Protein 1UAY (pdb70)

Sequence (479 aa):
ERSALVTGGASGLGRAAALALKARGYRVVVLDLRREGEDLIYVEGDVTREEDVRRAVARAQEEAPLFAVVSAAGVGLAEKILGKEGPHGLESFRRVLEVNLLGTFNVLRLAAWAMRENPPDAEGQRGVIVNTASVAAFEGQIGQAAYAASKGGVVALTLPAARELAGWGIRVVTVAPGLFDTPLLQGLPEKAKASLAAQVPFPPRLGRPEEYAALVLHILENPMLNGEVVRLDGALRMAPRMERSALVTGGASGLGRAAALALKARGYRVVVLDLRREGEDLIYVEGDVTREEDVRRAVARAQEEAPLFAVVSAAGVGLAEKILGKEGPHGLESFRRVLEVNLLGTFNVLRLAAWAMRENPPDAEGQRGVIVNTASVAAFEGQIGQAAYAASKGGVVALTLPAARELAGWGIRVVTVAPGLFDTPLPEKAKASLAAQVPFPPRLGRPEEYAALVLHILENPMLNGEVVRLDGALRMAPR

Radius of gyration: 22.81 Å; Cα contacts (8 Å, |Δi|>4): 1139; chains: 2; bounding box: 55×55×63 Å

CATH classification: 3.40.50.720

Organism: Thermus thermophilus (NCBI:txid274)

Structure (mmCIF, N/CA/C/O backbone):
data_1UAY
#
_entry.id   1UAY
#
_cell.length_a   78.930
_cell.length_b   94.871
_cell.length_c   113.529
_cell.angle_alpha   90.00
_cell.angle_beta   90.00
_cell.angle_gamma   90.00
#
_symmetry.space_group_name_H-M   'C 2 2 21'
#
loop_
_entity.id
_entity.type
_entity.pdbx_description
1 polymer 'Type II 3-hydroxyacyl-CoA dehydrogenase'
2 non-polymer ADENOSINE
3 water water
#
loop_
_atom_site.group_PDB
_atom_site.id
_atom_site.type_symbol
_atom_site.label_atom_id
_atom_site.label_alt_id
_atom_site.label_comp_id
_atom_site.label_asym_id
_atom_site.label_entity_id
_atom_site.label_seq_id
_atom_site.pdbx_PDB_ins_code
_atom_site.Cartn_x
_atom_site.Cartn_y
_atom_site.Cartn_z
_atom_site.occupancy
_atom_site.B_iso_or_equiv
_atom_site.auth_seq_id
_atom_site.auth_comp_id
_atom_site.auth_asym_id
_atom_site.auth_atom_id
_atom_site.pdbx_PDB_model_num
ATOM 1 N N . GLU A 1 2 ? 10.157 22.293 5.252 1.00 23.32 2 GLU A N 1
ATOM 2 C CA . GLU A 1 2 ? 10.612 23.618 5.644 1.00 19.71 2 GLU A CA 1
ATOM 3 C C . GLU A 1 2 ? 12.129 23.743 5.531 1.00 16.22 2 GLU A C 1
ATOM 4 O O . GLU A 1 2 ? 12.667 24.782 5.173 1.00 16.13 2 GLU A O 1
ATOM 10 N N . ARG A 1 3 ? 12.828 22.664 5.868 1.00 12.55 3 ARG A N 1
ATOM 11 C CA . ARG A 1 3 ? 14.286 22.650 5.837 1.00 11.15 3 ARG A CA 1
ATOM 12 C C . ARG A 1 3 ? 14.797 21.409 5.128 1.00 10.07 3 ARG A C 1
ATOM 13 O O . ARG A 1 3 ? 14.109 20.393 5.068 1.00 9.60 3 ARG A O 1
ATOM 27 N N . SER A 1 4 ? 16.013 21.498 4.602 1.00 8.76 4 SER A N 1
ATOM 28 C CA . SER A 1 4 ? 16.630 20.362 3.947 1.00 8.40 4 SER A CA 1
ATOM 29 C C . SER A 1 4 ? 17.737 19.825 4.850 1.00 7.47 4 SER A C 1
ATOM 30 O O . SER A 1 4 ? 18.169 20.487 5.798 1.00 8.33 4 SER A O 1
ATOM 33 N N . ALA A 1 5 ? 18.170 18.605 4.566 1.00 8.04 5 ALA A N 1
ATOM 34 C CA . ALA A 1 5 ? 19.234 17.975 5.326 1.00 7.36 5 ALA A CA 1
ATOM 35 C C . ALA A 1 5 ? 20.129 17.237 4.349 1.00 7.84 5 ALA A C 1
ATOM 36 O O . ALA A 1 5 ? 19.670 16.776 3.302 1.00 9.41 5 ALA A O 1
ATOM 38 N N . LEU A 1 6 ? 21.409 17.152 4.688 1.00 6.54 6 LEU A N 1
ATOM 39 C CA . LEU A 1 6 ? 22.384 16.444 3.871 1.00 7.31 6 LEU A CA 1
ATOM 40 C C . LEU A 1 6 ? 23.006 15.369 4.750 1.00 7.09 6 LEU A C 1
ATOM 41 O O . LEU A 1 6 ? 23.544 15.668 5.816 1.00 7.17 6 LEU A O 1
ATOM 46 N N . VAL A 1 7 ? 22.913 14.119 4.316 1.00 5.97 7 VAL A N 1
ATOM 47 C CA . VAL A 1 7 ? 23.484 13.014 5.074 1.00 6.50 7 VAL A CA 1
ATOM 48 C C . VAL A 1 7 ? 24.479 12.270 4.198 1.00 6.72 7 VAL A C 1
ATOM 49 O O . VAL A 1 7 ? 24.100 11.694 3.176 1.00 7.38 7 VAL A O 1
ATOM 53 N N . THR A 1 8 ? 25.752 12.292 4.580 1.00 6.15 8 THR A N 1
ATOM 54 C CA . THR A 1 8 ? 26.752 11.571 3.808 1.00 6.65 8 THR A CA 1
ATOM 55 C C . THR A 1 8 ? 26.779 10.151 4.364 1.00 7.60 8 THR A C 1
ATOM 56 O O . THR A 1 8 ? 26.575 9.942 5.561 1.00 7.52 8 THR A O 1
ATOM 60 N N . GLY A 1 9 ? 27.006 9.179 3.487 1.00 7.42 9 GLY A N 1
ATOM 61 C CA . GLY A 1 9 ? 27.020 7.785 3.901 1.00 7.18 9 GLY A CA 1
ATOM 62 C C . GLY A 1 9 ? 25.606 7.260 4.093 1.00 7.27 9 GLY A C 1
ATOM 63 O O . GLY A 1 9 ? 25.395 6.219 4.721 1.00 8.20 9 GLY A O 1
ATOM 64 N N . GLY A 1 10 ? 24.637 7.975 3.528 1.00 6.98 10 GLY A N 1
ATOM 65 C CA . GLY A 1 10 ? 23.239 7.603 3.672 1.00 7.53 10 GLY A CA 1
ATOM 66 C C . GLY A 1 10 ? 22.730 6.378 2.939 1.00 8.65 10 GLY A C 1
ATOM 67 O O . GLY A 1 10 ? 21.550 6.052 3.053 1.00 9.61 10 GLY A O 1
ATOM 68 N N . ALA A 1 11 ? 23.595 5.696 2.196 1.00 8.76 11 ALA A N 1
ATOM 69 C CA . ALA A 1 11 ? 23.174 4.503 1.471 1.00 9.61 11 ALA A CA 1
ATOM 70 C C . ALA A 1 11 ? 23.009 3.309 2.401 1.00 10.15 11 ALA A C 1
ATOM 71 O O . ALA A 1 11 ? 22.289 2.367 2.080 1.00 11.42 11 ALA A O 1
ATOM 73 N N . SER A 1 12 ? 23.663 3.341 3.557 1.00 10.27 12 SER A N 1
ATOM 74 C CA . SER A 1 12 ? 23.550 2.215 4.475 1.00 11.61 12 SER A CA 1
ATOM 75 C C . SER A 1 12 ? 23.900 2.551 5.915 1.00 10.89 12 SER A C 1
ATOM 76 O O . SER A 1 12 ? 24.309 3.668 6.231 1.00 10.43 12 SER A O 1
ATOM 79 N N . GLY A 1 13 ? 23.717 1.558 6.780 1.00 9.82 13 GLY A N 1
ATOM 80 C CA . GLY A 1 13 ? 24.039 1.693 8.189 1.00 8.50 13 GLY A CA 1
ATOM 81 C C . GLY A 1 13 ? 23.546 2.920 8.931 1.00 7.69 13 GLY A C 1
ATOM 82 O O . GLY A 1 13 ? 22.369 3.271 8.879 1.00 9.11 13 GLY A O 1
ATOM 83 N N . LEU A 1 14 ? 24.468 3.569 9.636 1.00 8.87 14 LEU A N 1
ATOM 84 C CA . LEU A 1 14 ? 24.144 4.748 10.435 1.00 8.55 14 LEU A CA 1
ATOM 85 C C . LEU A 1 14 ? 23.597 5.912 9.619 1.00 7.10 14 LEU A C 1
ATOM 86 O O . LEU A 1 14 ? 22.594 6.519 9.993 1.00 8.58 14 LEU A O 1
ATOM 91 N N . GLY A 1 15 ? 24.258 6.221 8.507 1.00 7.52 15 GLY A N 1
ATOM 92 C CA . GLY A 1 15 ? 23.809 7.314 7.662 1.00 7.40 15 GLY A CA 1
ATOM 93 C C . GLY A 1 15 ? 22.404 7.071 7.145 1.00 7.57 15 GLY A C 1
ATOM 94 O O . GLY A 1 15 ? 21.568 7.977 7.119 1.00 7.80 15 GLY A O 1
ATOM 95 N N . ARG A 1 16 ? 22.142 5.837 6.724 1.00 7.39 16 ARG A N 1
ATOM 96 C CA . ARG A 1 16 ? 20.826 5.478 6.213 1.00 7.13 16 ARG A CA 1
ATOM 97 C C . ARG A 1 16 ? 19.760 5.715 7.279 1.00 7.05 16 ARG A C 1
ATOM 98 O O . ARG A 1 16 ? 18.721 6.311 7.005 1.00 7.12 16 ARG A O 1
ATOM 106 N N . ALA A 1 17 ? 20.020 5.251 8.498 1.00 7.30 17 ALA A N 1
ATOM 107 C CA . ALA A 1 17 ? 19.057 5.423 9.578 1.00 7.20 17 ALA A CA 1
ATOM 108 C C . ALA A 1 17 ? 18.804 6.904 9.856 1.00 6.90 17 ALA A C 1
ATOM 109 O O . ALA A 1 17 ? 17.662 7.324 10.041 1.00 8.41 17 ALA A O 1
ATOM 111 N N . ALA A 1 18 ? 19.868 7.699 9.883 1.00 7.38 18 ALA A N 1
ATOM 112 C CA . ALA A 1 18 ? 19.717 9.127 10.130 1.00 7.80 18 ALA A CA 1
ATOM 113 C C . ALA A 1 18 ? 18.892 9.776 9.020 1.00 7.80 18 ALA A C 1
ATOM 114 O O . ALA A 1 18 ? 18.007 10.588 9.288 1.00 7.89 18 ALA A O 1
ATOM 116 N N . ALA A 1 19 ? 19.182 9.413 7.773 1.00 7.62 19 ALA A N 1
ATOM 117 C CA . ALA A 1 19 ? 18.455 9.970 6.638 1.00 8.23 19 ALA A CA 1
ATOM 118 C C . ALA A 1 19 ? 16.962 9.653 6.714 1.00 8.54 19 ALA A C 1
ATOM 119 O O . ALA A 1 19 ? 16.128 10.530 6.510 1.00 7.88 19 ALA A O 1
ATOM 121 N N . LEU A 1 20 ? 16.631 8.400 7.013 1.00 8.35 20 LEU A N 1
ATOM 122 C CA . LEU A 1 20 ? 15.233 7.992 7.115 1.00 9.02 20 LEU A CA 1
ATOM 123 C C . LEU A 1 20 ? 14.531 8.687 8.281 1.00 8.46 20 LEU A C 1
ATOM 124 O O . LEU A 1 20 ? 13.376 9.089 8.162 1.00 9.87 20 LEU A O 1
ATOM 129 N N . ALA A 1 21 ? 15.227 8.837 9.403 1.00 8.05 21 ALA A N 1
ATOM 130 C CA . ALA A 1 21 ? 14.642 9.500 10.565 1.00 8.35 21 ALA A CA 1
ATOM 131 C C . ALA A 1 21 ? 14.387 10.975 10.268 1.00 8.17 21 ALA A C 1
ATOM 132 O O . ALA A 1 21 ? 13.363 11.530 10.665 1.00 10.40 21 ALA A O 1
ATOM 134 N N . LEU A 1 22 ? 15.321 11.611 9.570 1.00 8.15 22 LEU A N 1
ATOM 135 C CA . LEU A 1 22 ? 15.163 13.018 9.225 1.00 7.69 22 LEU A CA 1
ATOM 136 C C . LEU A 1 22 ? 14.006 13.197 8.249 1.00 8.91 22 LEU A C 1
ATOM 137 O O . LEU A 1 22 ? 13.246 14.162 8.342 1.00 9.17 22 LEU A O 1
ATOM 142 N N . LYS A 1 23 ? 13.864 12.259 7.318 1.00 9.23 23 LYS A N 1
ATOM 143 C CA . LYS A 1 23 ? 12.776 12.330 6.348 1.00 9.95 23 LYS A CA 1
ATOM 144 C C . LYS A 1 23 ? 11.440 12.226 7.082 1.00 10.98 23 LYS A C 1
ATOM 145 O O . LYS A 1 23 ? 10.512 12.985 6.809 1.00 12.67 23 LYS A O 1
ATOM 151 N N . ALA A 1 24 ? 11.349 11.286 8.020 1.00 11.56 24 ALA A N 1
ATOM 152 C CA . ALA A 1 24 ? 10.124 11.091 8.791 1.00 11.84 24 ALA A CA 1
ATOM 153 C C . ALA A 1 24 ? 9.809 12.321 9.639 1.00 13.10 24 ALA A C 1
ATOM 154 O O . ALA A 1 24 ? 8.644 12.600 9.934 1.00 13.92 24 ALA A O 1
ATOM 156 N N . ARG A 1 25 ? 10.852 13.051 10.025 1.00 13.04 25 ARG A N 1
ATOM 157 C CA . ARG A 1 25 ? 10.709 14.253 10.841 1.00 14.26 25 ARG A CA 1
ATOM 158 C C . ARG A 1 25 ? 10.226 15.442 10.016 1.00 14.11 25 ARG A C 1
ATOM 159 O O . ARG A 1 25 ? 9.808 16.457 10.572 1.00 15.84 25 ARG A O 1
ATOM 167 N N . GLY A 1 26 ? 10.294 15.322 8.693 1.00 12.87 26 GLY A N 1
ATOM 168 C CA . GLY A 1 26 ? 9.838 16.401 7.835 1.00 13.06 26 GLY A CA 1
ATOM 169 C C . GLY A 1 26 ? 10.904 17.098 7.008 1.00 11.39 26 GLY A C 1
ATOM 170 O O . GLY A 1 26 ? 10.597 18.016 6.249 1.00 13.13 26 GLY A O 1
ATOM 171 N N . TYR A 1 27 ? 12.157 16.681 7.147 1.00 10.25 27 TYR A N 1
ATOM 172 C CA . TYR A 1 27 ? 13.232 17.295 6.376 1.00 10.28 27 TYR A CA 1
ATOM 173 C C . TYR A 1 27 ? 13.229 16.808 4.934 1.00 10.53 27 TYR A C 1
ATOM 174 O O . TYR A 1 27 ? 12.813 15.684 4.651 1.00 10.68 27 TYR A O 1
ATOM 183 N N . ARG A 1 28 ? 13.682 17.672 4.030 1.00 10.36 28 ARG A N 1
ATOM 184 C CA . ARG A 1 28 ? 13.826 17.329 2.616 1.00 10.13 28 ARG A CA 1
ATOM 185 C C . ARG A 1 28 ? 15.259 16.799 2.620 1.00 9.12 28 ARG A C 1
ATOM 186 O O . ARG A 1 28 ? 16.217 17.571 2.639 1.00 9.44 28 ARG A O 1
ATOM 194 N N . VAL A 1 29 ? 15.397 15.479 2.603 1.00 8.85 29 VAL A N 1
ATOM 195 C CA . VAL A 1 29 ? 16.703 14.838 2.704 1.00 8.80 29 VAL A CA 1
ATOM 196 C C . VAL A 1 29 ? 17.451 14.466 1.434 1.00 8.47 29 VAL A C 1
ATOM 197 O O . VAL A 1 29 ? 16.908 13.821 0.534 1.00 9.17 29 VAL A O 1
ATOM 201 N N . VAL A 1 30 ? 18.715 14.877 1.389 1.00 7.37 30 VAL A N 1
ATOM 202 C CA . VAL A 1 30 ? 19.604 14.563 0.285 1.00 7.78 30 VAL A CA 1
ATOM 203 C C . VAL A 1 30 ? 20.713 13.688 0.850 1.00 6.89 30 VAL A C 1
ATOM 204 O O . VAL A 1 30 ? 21.308 14.010 1.882 1.00 8.11 30 VAL A O 1
ATOM 208 N N . VAL A 1 31 ? 20.970 12.572 0.182 1.00 7.54 31 VAL A N 1
ATOM 209 C CA . VAL A 1 31 ? 22.019 11.652 0.587 1.00 7.64 31 VAL A CA 1
ATOM 210 C C . VAL A 1 31 ? 23.205 11.775 -0.360 1.00 8.10 31 VAL A C 1
ATOM 211 O O . VAL A 1 31 ? 23.025 11.843 -1.575 1.00 8.59 31 VAL A O 1
ATOM 215 N N . LEU A 1 32 ? 24.411 11.844 0.198 1.00 7.31 32 LEU A N 1
ATOM 216 C CA . LEU A 1 32 ? 25.629 11.867 -0.606 1.00 7.22 32 LEU A CA 1
ATOM 217 C C . LEU A 1 32 ? 26.324 10.566 -0.233 1.00 7.51 32 LEU A C 1
ATOM 218 O O . LEU A 1 32 ? 26.659 10.339 0.931 1.00 7.81 32 LEU A O 1
ATOM 223 N N . ASP A 1 33 ? 26.526 9.704 -1.219 1.00 7.60 33 ASP A N 1
ATOM 224 C CA . ASP A 1 33 ? 27.151 8.410 -0.979 1.00 8.53 33 ASP A CA 1
ATOM 225 C C . ASP A 1 33 ? 27.674 7.899 -2.315 1.00 8.96 33 ASP A C 1
ATOM 226 O O . ASP A 1 33 ? 27.223 8.342 -3.374 1.00 8.40 33 ASP A O 1
ATOM 231 N N . LEU A 1 34 ? 28.634 6.982 -2.267 1.00 8.77 34 LEU A N 1
ATOM 232 C CA . LEU A 1 34 ? 29.191 6.415 -3.489 1.00 9.94 34 LEU A CA 1
ATOM 233 C C . LEU A 1 34 ? 28.133 5.578 -4.195 1.00 10.67 34 LEU A C 1
ATOM 234 O O . LEU A 1 34 ? 28.209 5.356 -5.402 1.00 11.39 34 LEU A O 1
ATOM 239 N N . ARG A 1 35 ? 27.147 5.120 -3.431 1.00 11.02 35 ARG A N 1
ATOM 240 C CA . ARG A 1 35 ? 26.078 4.285 -3.965 1.00 13.38 35 ARG A CA 1
ATOM 241 C C . ARG A 1 35 ? 24.711 4.915 -3.754 1.00 13.09 35 ARG A C 1
ATOM 242 O O . ARG A 1 35 ? 24.532 5.757 -2.878 1.00 13.02 35 ARG A O 1
ATOM 250 N N . ARG A 1 36 ? 23.746 4.503 -4.567 1.00 12.57 36 ARG A N 1
ATOM 251 C CA . ARG A 1 36 ? 22.405 4.952 -4.387 1.00 12.46 36 ARG A CA 1
ATOM 252 C C . ARG A 1 36 ? 21.565 3.766 -4.015 1.00 11.46 36 ARG A C 1
ATOM 253 O O . ARG A 1 36 ? 21.936 2.619 -4.223 1.00 13.38 36 ARG A O 1
ATOM 261 N N . GLU A 1 37 ? 20.420 3.994 -3.385 1.00 10.47 37 GLU A N 1
ATOM 262 C CA . GLU A 1 37 ? 19.577 2.889 -2.954 1.00 11.75 37 GLU A CA 1
ATOM 263 C C . GLU A 1 37 ? 18.127 3.132 -3.353 1.00 13.21 37 GLU A C 1
ATOM 264 O O . GLU A 1 37 ? 17.859 3.957 -4.223 1.00 15.25 37 GLU A O 1
ATOM 270 N N . GLY A 1 38 ? 17.193 2.436 -2.711 1.00 12.96 38 GLY A N 1
ATOM 271 C CA . GLY A 1 38 ? 15.799 2.585 -3.090 1.00 13.52 38 GLY A CA 1
ATOM 272 C C . GLY A 1 38 ? 14.820 3.211 -2.119 1.00 13.87 38 GLY A C 1
ATOM 273 O O . GLY A 1 38 ? 13.614 3.024 -2.266 1.00 16.17 38 GLY A O 1
ATOM 274 N N . GLU A 1 39 ? 15.314 3.949 -1.131 1.00 13.02 39 GLU A N 1
ATOM 275 C CA . GLU A 1 39 ? 14.422 4.594 -0.173 1.00 12.02 39 GLU A CA 1
ATOM 276 C C . GLU A 1 39 ? 13.849 5.867 -0.792 1.00 11.89 39 GLU A C 1
ATOM 277 O O . GLU A 1 39 ? 14.279 6.294 -1.865 1.00 12.79 39 GLU A O 1
ATOM 283 N N . ASP A 1 40 ? 12.874 6.465 -0.118 1.00 13.27 40 ASP A N 1
ATOM 284 C CA . ASP A 1 40 ? 12.264 7.698 -0.599 1.00 14.48 40 ASP A CA 1
ATOM 285 C C . ASP A 1 40 ? 13.142 8.862 -0.152 1.00 14.27 40 ASP A C 1
ATOM 286 O O . ASP A 1 40 ? 12.769 9.654 0.713 1.00 15.68 40 ASP A O 1
ATOM 291 N N . LEU A 1 41 ? 14.324 8.937 -0.754 1.00 12.60 41 LEU A N 1
ATOM 292 C CA . LEU A 1 41 ? 15.306 9.971 -0.459 1.00 12.15 41 LEU A CA 1
ATOM 293 C C . LEU A 1 41 ? 15.909 10.437 -1.775 1.00 12.02 41 LEU A C 1
ATOM 294 O O . LEU A 1 41 ? 15.796 9.756 -2.796 1.00 12.82 41 LEU A O 1
ATOM 299 N N . ILE A 1 42 ? 16.546 11.601 -1.750 1.00 10.54 42 ILE A N 1
ATOM 300 C CA . ILE A 1 42 ? 17.196 12.136 -2.935 1.00 11.04 42 ILE A CA 1
ATOM 301 C C . ILE A 1 42 ? 18.641 11.663 -2.867 1.00 11.73 42 ILE A C 1
ATOM 302 O O . ILE A 1 42 ? 19.363 11.988 -1.926 1.00 11.95 42 ILE A O 1
ATOM 307 N N . TYR A 1 43 ? 19.058 10.884 -3.858 1.00 10.92 43 TYR A N 1
ATOM 308 C CA . TYR A 1 43 ? 20.411 10.349 -3.882 1.00 10.15 43 TYR A CA 1
ATOM 309 C C . TYR A 1 43 ? 21.348 11.066 -4.833 1.00 10.70 43 TYR A C 1
ATOM 310 O O . TYR A 1 43 ? 21.082 11.166 -6.032 1.00 11.84 43 TYR A O 1
ATOM 319 N N . VAL A 1 44 ? 22.444 11.574 -4.282 1.00 9.36 44 VAL A N 1
ATOM 320 C CA . VAL A 1 44 ? 23.470 12.224 -5.071 1.00 9.62 44 VAL A CA 1
ATOM 321 C C . VAL A 1 44 ? 24.661 11.287 -4.931 1.00 10.15 44 VAL A C 1
ATOM 322 O O . VAL A 1 44 ? 25.167 11.064 -3.827 1.00 9.38 44 VAL A O 1
ATOM 326 N N . GLU A 1 45 ? 25.085 10.706 -6.044 1.00 10.52 45 GLU A N 1
ATOM 327 C CA . GLU A 1 45 ? 26.209 9.788 -6.020 1.00 10.97 45 GLU A CA 1
ATOM 328 C C . GLU A 1 45 ? 27.508 10.558 -6.144 1.00 11.42 45 GLU A C 1
ATOM 329 O O . GLU A 1 45 ? 27.726 11.288 -7.109 1.00 14.24 45 GLU A O 1
ATOM 335 N N . GLY A 1 46 ? 28.369 10.396 -5.147 1.00 10.21 46 GLY A N 1
ATOM 336 C CA . GLY A 1 46 ? 29.631 11.103 -5.146 1.00 9.78 46 GLY A CA 1
ATOM 337 C C . GLY A 1 46 ? 30.524 10.699 -3.992 1.00 9.32 46 GLY A C 1
ATOM 338 O O . GLY A 1 46 ? 30.138 9.899 -3.138 1.00 9.68 46 GLY A O 1
ATOM 339 N N . ASP A 1 47 ? 31.709 11.297 -3.964 1.00 9.52 47 ASP A N 1
ATOM 340 C CA . ASP A 1 47 ? 32.740 11.013 -2.972 1.00 9.70 47 ASP A CA 1
ATOM 341 C C . ASP A 1 47 ? 32.962 12.220 -2.051 1.00 9.28 47 ASP A C 1
ATOM 342 O O . ASP A 1 47 ? 33.228 13.321 -2.530 1.00 9.94 47 ASP A O 1
ATOM 347 N N . VAL A 1 48 ? 32.858 12.012 -0.736 1.00 8.22 48 VAL A N 1
ATOM 348 C CA . VAL A 1 48 ? 33.049 13.102 0.222 1.00 8.61 48 VAL A CA 1
ATOM 349 C C . VAL A 1 48 ? 34.439 13.729 0.176 1.00 9.24 48 VAL A C 1
ATOM 350 O O . VAL A 1 48 ? 34.630 14.840 0.669 1.00 8.87 48 VAL A O 1
ATOM 354 N N . THR A 1 49 ? 35.404 13.029 -0.413 1.00 9.09 49 THR A N 1
ATOM 355 C CA . THR A 1 49 ? 36.760 13.565 -0.513 1.00 10.15 49 THR A CA 1
ATOM 356 C C . THR A 1 49 ? 36.906 14.505 -1.711 1.00 10.90 49 THR A C 1
ATOM 357 O O . THR A 1 49 ? 37.927 15.174 -1.859 1.00 12.50 49 THR A O 1
ATOM 361 N N . ARG A 1 50 ? 35.887 14.555 -2.563 1.00 10.05 50 ARG A N 1
ATOM 362 C CA . ARG A 1 50 ? 35.917 15.421 -3.741 1.00 9.97 50 ARG A CA 1
ATOM 363 C C . ARG A 1 50 ? 35.036 16.644 -3.507 1.00 10.02 50 ARG A C 1
ATOM 364 O O . ARG A 1 50 ? 33.821 16.516 -3.344 1.00 10.63 50 ARG A O 1
ATOM 372 N N . GLU A 1 51 ? 35.639 17.829 -3.494 1.00 10.37 51 GLU A N 1
ATOM 373 C CA . GLU A 1 51 ? 34.866 19.044 -3.264 1.00 10.45 51 GLU A CA 1
ATOM 374 C C . GLU A 1 51 ? 33.751 19.254 -4.286 1.00 10.04 51 GLU A C 1
ATOM 375 O O . GLU A 1 51 ? 32.689 19.768 -3.946 1.00 9.87 51 GLU A O 1
ATOM 381 N N . GLU A 1 52 ? 33.974 18.853 -5.532 1.00 10.17 52 GLU A N 1
ATOM 382 C CA . GLU A 1 52 ? 32.936 19.023 -6.541 1.00 10.95 52 GLU A CA 1
ATOM 383 C C . GLU A 1 52 ? 31.693 18.207 -6.194 1.00 9.99 52 GLU A C 1
ATOM 384 O O . GLU A 1 52 ? 30.569 18.673 -6.385 1.00 10.23 52 GLU A O 1
ATOM 390 N N . ASP A 1 53 ? 31.895 16.997 -5.678 1.00 9.58 53 ASP A N 1
ATOM 391 C CA . ASP A 1 53 ? 30.780 16.123 -5.318 1.00 9.61 53 ASP A CA 1
ATOM 392 C C . ASP A 1 53 ? 30.018 16.645 -4.103 1.00 8.90 53 ASP A C 1
ATOM 393 O O . ASP A 1 53 ? 28.787 16.605 -4.067 1.00 9.16 53 ASP A O 1
ATOM 398 N N . VAL A 1 54 ? 30.747 17.127 -3.102 1.00 9.01 54 VAL A N 1
ATOM 399 C CA . VAL A 1 54 ? 30.101 17.657 -1.912 1.00 8.32 54 VAL A CA 1
ATOM 400 C C . VAL A 1 54 ? 29.336 18.927 -2.282 1.00 7.54 54 VAL A C 1
ATOM 401 O O . VAL A 1 54 ? 28.203 19.130 -1.840 1.00 7.86 54 VAL A O 1
ATOM 405 N N . ARG A 1 55 ? 29.948 19.774 -3.106 1.00 8.28 55 ARG A N 1
ATOM 406 C CA . ARG A 1 55 ? 29.289 21.007 -3.527 1.00 7.99 55 ARG A CA 1
ATOM 407 C C . ARG A 1 55 ? 27.996 20.707 -4.285 1.00 8.74 55 ARG A C 1
ATOM 408 O O . ARG A 1 55 ? 27.001 21.414 -4.126 1.00 9.22 55 ARG A O 1
ATOM 416 N N . ARG A 1 56 ? 28.002 19.650 -5.095 1.00 8.37 56 ARG A N 1
ATOM 417 C CA . ARG A 1 56 ? 26.809 19.287 -5.849 1.00 9.48 56 ARG A CA 1
ATOM 418 C C . ARG A 1 56 ? 25.693 18.844 -4.907 1.00 8.28 56 ARG A C 1
ATOM 419 O O . ARG A 1 56 ? 24.529 19.197 -5.101 1.00 9.28 56 ARG A O 1
ATOM 427 N N . ALA A 1 57 ? 26.052 18.072 -3.884 1.00 7.13 57 ALA A N 1
ATOM 428 C CA . ALA A 1 57 ? 25.081 17.582 -2.911 1.00 7.41 57 ALA A CA 1
ATOM 429 C C . ALA A 1 57 ? 24.511 18.715 -2.056 1.00 6.96 57 ALA A C 1
ATOM 430 O O . ALA A 1 57 ? 23.311 18.747 -1.778 1.00 8.01 57 ALA A O 1
ATOM 432 N N . VAL A 1 58 ? 25.375 19.635 -1.636 1.00 7.50 58 VAL A N 1
ATOM 433 C CA . VAL A 1 58 ? 24.947 20.770 -0.828 1.00 7.27 58 VAL A CA 1
ATOM 434 C C . VAL A 1 58 ? 23.960 21.626 -1.627 1.00 7.75 58 VAL A C 1
ATOM 435 O O . VAL A 1 58 ? 22.907 22.008 -1.121 1.00 7.72 58 VAL A O 1
ATOM 439 N N . ALA A 1 59 ? 24.293 21.907 -2.884 1.00 7.67 59 ALA A N 1
ATOM 440 C CA . ALA A 1 59 ? 23.418 22.705 -3.737 1.00 8.14 59 ALA A CA 1
ATOM 441 C C . ALA A 1 59 ? 22.086 21.989 -3.970 1.00 8.16 59 ALA A C 1
ATOM 442 O O . ALA A 1 59 ? 21.030 22.619 -3.987 1.00 8.60 59 ALA A O 1
ATOM 444 N N . ARG A 1 60 ? 22.135 20.671 -4.152 1.00 8.04 60 ARG A N 1
ATOM 445 C CA . ARG A 1 60 ? 20.916 19.900 -4.372 1.00 8.22 60 ARG A CA 1
ATOM 446 C C . ARG A 1 60 ? 19.985 20.047 -3.168 1.00 8.00 60 ARG A C 1
ATOM 447 O O . ARG A 1 60 ? 18.775 20.197 -3.322 1.00 9.83 60 ARG A O 1
ATOM 455 N N . ALA A 1 61 ? 20.556 20.005 -1.967 1.00 8.33 61 ALA A N 1
ATOM 456 C CA . ALA A 1 61 ? 19.764 20.155 -0.754 1.00 8.61 61 ALA A CA 1
ATOM 457 C C . ALA A 1 61 ? 19.162 21.556 -0.702 1.00 8.49 61 ALA A C 1
ATOM 458 O O . ALA A 1 61 ? 17.976 21.721 -0.415 1.00 9.16 61 ALA A O 1
ATOM 460 N N . GLN A 1 62 ? 19.977 22.566 -0.993 1.00 8.84 62 GLN A N 1
ATOM 461 C CA . GLN A 1 62 ? 19.495 23.943 -0.965 1.00 8.57 62 GLN A CA 1
ATOM 462 C C . GLN A 1 62 ? 18.390 24.204 -1.985 1.00 9.45 62 GLN A C 1
ATOM 463 O O . GLN A 1 62 ? 17.575 25.108 -1.805 1.00 10.81 62 GLN A O 1
ATOM 469 N N . GLU A 1 63 ? 18.349 23.417 -3.053 1.00 9.78 63 GLU A N 1
ATOM 470 C CA . GLU A 1 63 ? 17.296 23.601 -4.043 1.00 11.06 63 GLU A CA 1
ATOM 471 C C . GLU A 1 63 ? 15.965 23.128 -3.468 1.00 11.13 63 GLU A C 1
ATOM 472 O O . GLU A 1 63 ? 14.904 23.602 -3.873 1.00 13.56 63 GLU A O 1
ATOM 478 N N . GLU A 1 64 ? 16.024 22.197 -2.521 1.00 11.64 64 GLU A N 1
ATOM 479 C CA . GLU A 1 64 ? 14.813 21.666 -1.896 1.00 12.60 64 GLU A CA 1
ATOM 480 C C . GLU A 1 64 ? 14.251 22.594 -0.821 1.00 12.82 64 GLU A C 1
ATOM 481 O O . GLU A 1 64 ? 13.035 22.784 -0.725 1.00 14.21 64 GLU A O 1
ATOM 487 N N . ALA A 1 65 ? 15.143 23.163 -0.015 1.00 11.67 65 ALA A N 1
ATOM 488 C CA . ALA A 1 65 ? 14.777 24.064 1.076 1.00 11.07 65 ALA A CA 1
ATOM 489 C C . ALA A 1 65 ? 16.067 24.492 1.777 1.00 10.19 65 ALA A C 1
ATOM 490 O O . ALA A 1 65 ? 17.127 23.912 1.543 1.00 9.97 65 ALA A O 1
ATOM 492 N N . PRO A 1 66 ? 16.000 25.517 2.641 1.00 9.02 66 PRO A N 1
ATOM 493 C CA . PRO A 1 66 ? 17.217 25.956 3.333 1.00 8.80 66 PRO A CA 1
ATOM 494 C C . PRO A 1 66 ? 17.871 24.802 4.095 1.00 8.92 66 PRO A C 1
ATOM 495 O O . PRO A 1 66 ? 17.210 24.090 4.854 1.00 9.06 66 PRO A O 1
ATOM 499 N N . LEU A 1 67 ? 19.169 24.622 3.874 1.00 8.60 67 LEU A N 1
ATOM 500 C CA . LEU A 1 67 ? 19.925 23.545 4.512 1.00 7.45 67 LEU A CA 1
ATOM 501 C C . LEU A 1 67 ? 20.160 23.812 5.993 1.00 9.30 67 LEU A C 1
ATOM 502 O O . LEU A 1 67 ? 20.836 24.772 6.356 1.00 10.33 67 LEU A O 1
ATOM 507 N N . PHE A 1 68 ? 19.615 22.944 6.840 1.00 7.89 68 PHE A N 1
ATOM 508 C CA . PHE A 1 68 ? 19.743 23.097 8.283 1.00 7.12 68 PHE A CA 1
ATOM 509 C C . PHE A 1 68 ? 20.557 21.989 8.945 1.00 7.72 68 PHE A C 1
ATOM 510 O O . PHE A 1 68 ? 21.443 22.264 9.756 1.00 8.99 68 PHE A O 1
ATOM 518 N N . ALA A 1 69 ? 20.261 20.738 8.602 1.00 7.75 69 ALA A N 1
ATOM 519 C CA . ALA A 1 69 ? 20.947 19.604 9.210 1.00 8.10 69 ALA A CA 1
ATOM 520 C C . ALA A 1 69 ? 21.934 18.923 8.286 1.00 7.88 69 ALA A C 1
ATOM 521 O O . ALA A 1 69 ? 21.597 18.550 7.163 1.00 7.68 69 ALA A O 1
ATOM 523 N N . VAL A 1 70 ? 23.160 18.765 8.770 1.00 7.47 70 VAL A N 1
ATOM 524 C CA . VAL A 1 70 ? 24.206 18.100 8.012 1.00 7.42 70 VAL A CA 1
ATOM 525 C C . VAL A 1 70 ? 24.742 16.987 8.898 1.00 7.40 70 VAL A C 1
ATOM 526 O O . VAL A 1 70 ? 25.151 17.228 10.036 1.00 8.01 70 VAL A O 1
ATOM 530 N N . VAL A 1 71 ? 24.715 15.765 8.380 1.00 6.43 71 VAL A N 1
ATOM 531 C CA . VAL A 1 71 ? 25.203 14.614 9.125 1.00 7.49 71 VAL A CA 1
ATOM 532 C C . VAL A 1 71 ? 26.282 13.902 8.323 1.00 5.87 71 VAL A C 1
ATOM 533 O O . VAL A 1 71 ? 26.007 13.368 7.242 1.00 8.07 71 VAL A O 1
ATOM 537 N N . SER A 1 72 ? 27.512 13.915 8.833 1.00 6.24 72 SER A N 1
ATOM 538 C CA . SER A 1 72 ? 28.619 13.229 8.167 1.00 6.78 72 SER A CA 1
ATOM 539 C C . SER A 1 72 ? 28.717 11.826 8.740 1.00 6.59 72 SER A C 1
ATOM 540 O O . SER A 1 72 ? 29.164 11.638 9.874 1.00 8.13 72 SER A O 1
ATOM 543 N N . ALA A 1 73 ? 28.291 10.842 7.961 1.00 7.78 73 ALA A N 1
ATOM 544 C CA . ALA A 1 73 ? 28.334 9.461 8.415 1.00 7.53 73 ALA A CA 1
ATOM 545 C C . ALA A 1 73 ? 29.050 8.563 7.417 1.00 9.54 73 ALA A C 1
ATOM 546 O O . ALA A 1 73 ? 29.014 7.340 7.538 1.00 13.41 73 ALA A O 1
ATOM 548 N N . ALA A 1 74 ? 29.695 9.169 6.427 1.00 8.48 74 ALA A N 1
ATOM 549 C CA . ALA A 1 74 ? 30.431 8.406 5.429 1.00 8.94 74 ALA A CA 1
ATOM 550 C C . ALA A 1 74 ? 31.781 8.054 6.022 1.00 9.88 74 ALA A C 1
ATOM 551 O O . ALA A 1 74 ? 32.417 8.880 6.678 1.00 11.76 74 ALA A O 1
ATOM 553 N N . GLY A 1 75 ? 32.223 6.827 5.792 1.00 10.52 75 GLY A N 1
ATOM 554 C CA . GLY A 1 75 ? 33.507 6.424 6.320 1.00 10.32 75 GLY A CA 1
ATOM 555 C C . GLY A 1 75 ? 33.917 5.040 5.881 1.00 10.41 75 GLY A C 1
ATOM 556 O O . GLY A 1 75 ? 33.137 4.301 5.271 1.00 10.80 75 GLY A O 1
ATOM 557 N N . VAL A 1 76 ? 35.161 4.699 6.186 1.00 8.50 76 VAL A N 1
ATOM 558 C CA . VAL A 1 76 ? 35.701 3.394 5.849 1.00 10.14 76 VAL A CA 1
ATOM 559 C C . VAL A 1 76 ? 36.459 2.865 7.052 1.00 9.54 76 VAL A C 1
ATOM 560 O O . VAL A 1 76 ? 36.846 3.623 7.943 1.00 10.78 76 VAL A O 1
ATOM 564 N N . GLY A 1 77 ? 36.665 1.556 7.078 1.00 11.00 77 GLY A N 1
ATOM 565 C CA . GLY A 1 77 ? 37.385 0.960 8.179 1.00 10.04 77 GLY A CA 1
ATOM 566 C C . GLY A 1 77 ? 38.638 0.280 7.678 1.00 9.22 77 GLY A C 1
ATOM 567 O O . GLY A 1 77 ? 38.850 0.150 6.471 1.00 10.38 77 GLY A O 1
ATOM 568 N N . LEU A 1 78 ? 39.476 -0.143 8.614 1.00 8.99 78 LEU A N 1
ATOM 569 C CA . LEU A 1 78 ? 40.702 -0.839 8.271 1.00 7.98 78 LEU A CA 1
ATOM 570 C C . LEU A 1 78 ? 41.231 -1.574 9.487 1.00 8.38 78 LEU A C 1
ATOM 571 O O . LEU A 1 78 ? 41.238 -1.041 10.595 1.00 8.80 78 LEU A O 1
ATOM 576 N N . ALA A 1 79 ? 41.643 -2.816 9.270 1.00 9.15 79 ALA A N 1
ATOM 577 C CA . ALA A 1 79 ? 42.229 -3.636 10.321 1.00 9.18 79 ALA A CA 1
ATOM 578 C C . ALA A 1 79 ? 43.602 -3.995 9.762 1.00 9.29 79 ALA A C 1
ATOM 579 O O . ALA A 1 79 ? 43.719 -4.847 8.883 1.00 11.39 79 ALA A O 1
ATOM 581 N N . GLU A 1 80 ? 44.635 -3.321 10.252 1.00 8.27 80 GLU A N 1
ATOM 582 C CA . GLU A 1 80 ? 45.988 -3.561 9.767 1.00 8.60 80 GLU A CA 1
ATOM 583 C C . GLU A 1 80 ? 46.998 -3.235 10.854 1.00 8.60 80 GLU A C 1
ATOM 584 O O . GLU A 1 80 ? 46.981 -2.148 11.432 1.00 8.84 80 GLU A O 1
ATOM 590 N N . LYS A 1 81 ? 47.884 -4.182 11.132 1.00 8.78 81 LYS A N 1
ATOM 591 C CA . LYS A 1 81 ? 48.888 -3.979 12.163 1.00 9.13 81 LYS A CA 1
ATOM 592 C C . LYS A 1 81 ? 50.020 -3.072 11.705 1.00 9.13 81 LYS A C 1
ATOM 593 O O . LYS A 1 81 ? 50.310 -2.965 10.511 1.00 9.52 81 LYS A O 1
ATOM 599 N N . ILE A 1 82 ? 50.645 -2.407 12.667 1.00 9.32 82 ILE A N 1
ATOM 600 C CA . ILE A 1 82 ? 51.773 -1.530 12.390 1.00 9.92 82 ILE A CA 1
ATOM 601 C C . ILE A 1 82 ? 52.918 -2.388 11.855 1.00 10.17 82 ILE A C 1
ATOM 602 O O . ILE A 1 82 ? 53.623 -1.993 10.925 1.00 10.63 82 ILE A O 1
ATOM 610 N N . LEU A 1 83 ? 53.095 -3.563 12.450 1.00 10.98 83 LEU A N 1
ATOM 611 C CA . LEU A 1 83 ? 54.141 -4.485 12.021 1.00 11.72 83 LEU A CA 1
ATOM 612 C C . LEU A 1 83 ? 53.484 -5.734 11.441 1.00 11.90 83 LEU A C 1
ATOM 613 O O . LEU A 1 83 ? 52.959 -6.571 12.175 1.00 14.14 83 LEU A O 1
ATOM 618 N N . GLY A 1 84 ? 53.507 -5.838 10.115 1.00 12.42 84 GLY A N 1
ATOM 619 C CA . GLY A 1 84 ? 52.906 -6.973 9.438 1.00 14.45 84 GLY A CA 1
ATOM 620 C C . GLY A 1 84 ? 53.863 -8.140 9.297 1.00 16.74 84 GLY A C 1
ATOM 621 O O . GLY A 1 84 ? 54.950 -8.135 9.872 1.00 16.50 84 GLY A O 1
ATOM 622 N N . LYS A 1 85 ? 53.463 -9.141 8.523 1.00 20.56 85 LYS A N 1
ATOM 623 C CA . LYS A 1 85 ? 54.296 -10.320 8.326 1.00 23.25 85 LYS A CA 1
ATOM 624 C C . LYS A 1 85 ? 55.378 -10.125 7.268 1.00 23.18 85 LYS A C 1
ATOM 625 O O . LYS A 1 85 ? 56.423 -10.772 7.323 1.00 24.60 85 LYS A O 1
ATOM 631 N N . GLU A 1 86 ? 55.131 -9.230 6.316 1.00 23.71 86 GLU A N 1
ATOM 632 C CA . GLU A 1 86 ? 56.086 -8.959 5.244 1.00 23.73 86 GLU A CA 1
ATOM 633 C C . GLU A 1 86 ? 56.801 -7.626 5.442 1.00 21.21 86 GLU A C 1
ATOM 634 O O . GLU A 1 86 ? 57.916 -7.428 4.958 1.00 21.93 86 GLU A O 1
ATOM 640 N N . GLY A 1 87 ? 56.148 -6.710 6.147 1.00 17.56 87 GLY A N 1
ATOM 641 C CA . GLY A 1 87 ? 56.734 -5.406 6.386 1.00 15.48 87 GLY A CA 1
ATOM 642 C C . GLY A 1 87 ? 55.801 -4.542 7.207 1.00 12.37 87 GLY A C 1
ATOM 643 O O . GLY A 1 87 ? 54.794 -5.030 7.715 1.00 13.07 87 GLY A O 1
ATOM 644 N N . PRO A 1 88 ? 56.107 -3.248 7.352 1.00 12.18 88 PRO A N 1
ATOM 645 C CA . PRO A 1 88 ? 55.255 -2.351 8.132 1.00 11.72 88 PRO A CA 1
ATOM 646 C C . PRO A 1 88 ? 53.951 -1.984 7.435 1.00 11.19 88 PRO A C 1
ATOM 647 O O . PRO A 1 88 ? 53.795 -2.167 6.227 1.00 12.06 88 PRO A O 1
ATOM 651 N N . HIS A 1 89 ? 53.017 -1.475 8.231 1.00 9.16 89 HIS A N 1
ATOM 652 C CA . HIS A 1 89 ? 51.710 -1.015 7.771 1.00 9.08 89 HIS A CA 1
ATOM 653 C C . HIS A 1 89 ? 51.940 -0.170 6.518 1.00 9.24 89 HIS A C 1
ATOM 654 O O . HIS A 1 89 ? 52.827 0.681 6.498 1.00 8.83 89 HIS A O 1
ATOM 661 N N . GLY A 1 90 ? 51.152 -0.410 5.476 1.00 9.88 90 GLY A N 1
ATOM 662 C CA . GLY A 1 90 ? 51.303 0.360 4.257 1.00 9.34 90 GLY A CA 1
ATOM 663 C C . GLY A 1 90 ? 50.975 1.825 4.479 1.00 10.46 90 GLY A C 1
ATOM 664 O O . GLY A 1 90 ? 50.113 2.167 5.288 1.00 11.11 90 GLY A O 1
ATOM 665 N N . LEU A 1 91 ? 51.659 2.702 3.758 1.00 9.98 91 LEU A N 1
ATOM 666 C CA . LEU A 1 91 ? 51.415 4.125 3.906 1.00 10.52 91 LEU A CA 1
ATOM 667 C C . LEU A 1 91 ? 50.144 4.547 3.174 1.00 10.95 91 LEU A C 1
ATOM 668 O O . LEU A 1 91 ? 49.400 5.402 3.659 1.00 12.67 91 LEU A O 1
ATOM 673 N N . GLU A 1 92 ? 49.885 3.939 2.021 1.00 11.63 92 GLU A N 1
ATOM 674 C CA . GLU A 1 92 ? 48.704 4.285 1.242 1.00 13.33 92 GLU A CA 1
ATOM 675 C C . GLU A 1 92 ? 47.403 3.911 1.943 1.00 11.66 92 GLU A C 1
ATOM 676 O O . GLU A 1 92 ? 46.437 4.669 1.891 1.00 11.16 92 GLU A O 1
ATOM 682 N N . SER A 1 93 ? 47.365 2.755 2.600 1.00 10.95 93 SER A N 1
ATOM 683 C CA . SER A 1 93 ? 46.148 2.355 3.299 1.00 10.30 93 SER A CA 1
ATOM 684 C C . SER A 1 93 ? 45.859 3.343 4.427 1.00 9.79 93 SER A C 1
ATOM 685 O O . SER A 1 93 ? 44.704 3.685 4.677 1.00 10.41 93 SER A O 1
ATOM 688 N N . PHE A 1 94 ? 46.912 3.806 5.097 1.00 9.45 94 PHE A N 1
ATOM 689 C CA . PHE A 1 94 ? 46.766 4.774 6.180 1.00 9.05 94 PHE A CA 1
ATOM 690 C C . PHE A 1 94 ? 46.226 6.078 5.595 1.00 9.13 94 PHE A C 1
ATOM 691 O O . PHE A 1 94 ? 45.277 6.661 6.120 1.00 8.40 94 PHE A O 1
ATOM 699 N N . ARG A 1 95 ? 46.828 6.527 4.499 1.00 9.10 95 ARG A N 1
ATOM 700 C CA . ARG A 1 95 ? 46.401 7.766 3.857 1.00 9.15 95 ARG A CA 1
ATOM 701 C C . ARG A 1 95 ? 44.938 7.711 3.420 1.00 9.42 95 ARG A C 1
ATOM 702 O O . ARG A 1 95 ? 44.202 8.683 3.592 1.00 10.02 95 ARG A O 1
ATOM 710 N N . ARG A 1 96 ? 44.514 6.579 2.863 1.00 8.75 96 ARG A N 1
ATOM 711 C CA . ARG A 1 96 ? 43.136 6.428 2.404 1.00 10.00 96 ARG A CA 1
ATOM 712 C C . ARG A 1 96 ? 42.132 6.584 3.540 1.00 8.86 96 ARG A C 1
ATOM 713 O O . ARG A 1 96 ? 41.114 7.265 3.392 1.00 8.82 96 ARG A O 1
ATOM 721 N N . VAL A 1 97 ? 42.412 5.950 4.674 1.00 7.70 97 VAL A N 1
ATOM 722 C CA . VAL A 1 97 ? 41.516 6.047 5.814 1.00 8.35 97 VAL A CA 1
ATOM 723 C C . VAL A 1 97 ? 41.418 7.499 6.285 1.00 8.03 97 VAL A C 1
ATOM 724 O O . VAL A 1 97 ? 40.327 7.979 6.597 1.00 8.63 97 VAL A O 1
ATOM 728 N N . LEU A 1 98 ? 42.548 8.203 6.327 1.00 6.78 98 LEU A N 1
ATOM 729 C CA . LEU A 1 98 ? 42.545 9.604 6.744 1.00 7.56 98 LEU A CA 1
ATOM 730 C C . LEU A 1 98 ? 41.771 10.447 5.743 1.00 7.81 98 LEU A C 1
ATOM 731 O O . LEU A 1 98 ? 40.998 11.328 6.120 1.00 7.88 98 LEU A O 1
ATOM 736 N N . GLU A 1 99 ? 41.986 10.178 4.462 1.00 7.65 99 GLU A N 1
ATOM 737 C CA . GLU A 1 99 ? 41.324 10.940 3.402 1.00 8.67 99 GLU A CA 1
ATOM 738 C C . GLU A 1 99 ? 39.796 10.853 3.504 1.00 8.07 99 GLU A C 1
ATOM 739 O O . GLU A 1 99 ? 39.095 11.856 3.485 1.00 7.90 99 GLU A O 1
ATOM 749 N N . VAL A 1 100 ? 39.258 9.646 3.617 1.00 7.75 100 VAL A N 1
ATOM 750 C CA . VAL A 1 100 ? 37.811 9.491 3.689 1.00 7.43 100 VAL A CA 1
ATOM 751 C C . VAL A 1 100 ? 37.187 9.922 5.015 1.00 7.34 100 VAL A C 1
ATOM 752 O O . VAL A 1 100 ? 36.260 10.734 5.040 1.00 8.26 100 VAL A O 1
ATOM 756 N N . ASN A 1 101 ? 37.708 9.391 6.116 1.00 6.78 101 ASN A N 1
ATOM 757 C CA . ASN A 1 101 ? 37.156 9.673 7.437 1.00 6.89 101 ASN A CA 1
ATOM 758 C C . ASN A 1 101 ? 37.410 11.058 8.004 1.00 7.40 101 ASN A C 1
ATOM 759 O O . ASN A 1 101 ? 36.530 11.642 8.637 1.00 9.27 101 ASN A O 1
ATOM 764 N N . LEU A 1 102 ? 38.609 11.586 7.795 1.00 6.32 102 LEU A N 1
ATOM 765 C CA . LEU A 1 102 ? 38.938 12.890 8.353 1.00 7.23 102 LEU A CA 1
ATOM 766 C C . LEU A 1 102 ? 38.817 14.016 7.342 1.00 7.30 102 LEU A C 1
ATOM 767 O O . LEU A 1 102 ? 38.062 14.961 7.560 1.00 7.19 102 LEU A O 1
ATOM 772 N N . LEU A 1 103 ? 39.545 13.923 6.234 1.00 7.03 103 LEU A N 1
ATOM 773 C CA . LEU A 1 103 ? 39.466 14.973 5.230 1.00 6.97 103 LEU A CA 1
ATOM 774 C C . LEU A 1 103 ? 38.044 15.065 4.670 1.00 6.81 103 LEU A C 1
ATOM 775 O O . LEU A 1 103 ? 37.536 16.161 4.440 1.00 7.63 103 LEU A O 1
ATOM 780 N N . GLY A 1 104 ? 37.398 13.920 4.462 1.00 5.58 104 GLY A N 1
ATOM 781 C CA . GLY A 1 104 ? 36.035 13.929 3.954 1.00 6.43 104 GLY A CA 1
ATOM 782 C C . GLY A 1 104 ? 35.100 14.671 4.897 1.00 6.73 104 GLY A C 1
ATOM 783 O O . GLY A 1 104 ? 34.254 15.454 4.465 1.00 6.58 104 GLY A O 1
ATOM 784 N N . THR A 1 105 ? 35.245 14.423 6.195 1.00 7.06 105 THR A N 1
ATOM 785 C CA . THR A 1 105 ? 34.414 15.087 7.191 1.00 7.25 105 THR A CA 1
ATOM 786 C C . THR A 1 105 ? 34.691 16.589 7.205 1.00 6.79 105 THR A C 1
ATOM 787 O O . THR A 1 105 ? 33.765 17.394 7.305 1.00 6.65 105 THR A O 1
ATOM 791 N N . PHE A 1 106 ? 35.961 16.968 7.088 1.00 6.59 106 PHE A N 1
ATOM 792 C CA . PHE A 1 106 ? 36.321 18.382 7.073 1.00 6.86 106 PHE A CA 1
ATOM 793 C C . PHE A 1 106 ? 35.781 19.038 5.804 1.00 6.75 106 PHE A C 1
ATOM 794 O O . PHE A 1 106 ? 35.311 20.179 5.826 1.00 6.99 106 PHE A O 1
ATOM 802 N N . ASN A 1 107 ? 35.848 18.303 4.699 1.00 6.84 107 ASN A N 1
ATOM 803 C CA . ASN A 1 107 ? 35.379 18.805 3.415 1.00 7.72 107 ASN A CA 1
ATOM 804 C C . ASN A 1 107 ? 33.883 19.109 3.493 1.00 6.76 107 ASN A C 1
ATOM 805 O O . ASN A 1 107 ? 33.430 20.169 3.059 1.00 7.70 107 ASN A O 1
ATOM 810 N N . VAL A 1 108 ? 33.116 18.189 4.062 1.00 6.28 108 VAL A N 1
ATOM 811 C CA . VAL A 1 108 ? 31.680 18.387 4.196 1.00 7.77 108 VAL A CA 1
ATOM 812 C C . VAL A 1 108 ? 31.387 19.558 5.135 1.00 8.31 108 VAL A C 1
ATOM 813 O O . VAL A 1 108 ? 30.525 20.394 4.858 1.00 8.76 108 VAL A O 1
ATOM 817 N N . LEU A 1 109 ? 32.123 19.632 6.237 1.00 6.63 109 LEU A N 1
ATOM 818 C CA . LEU A 1 109 ? 31.909 20.699 7.202 1.00 7.57 109 LEU A CA 1
ATOM 819 C C . LEU A 1 109 ? 32.164 22.093 6.634 1.00 6.91 109 LEU A C 1
ATOM 820 O O . LEU A 1 109 ? 31.325 22.988 6.774 1.00 7.20 109 LEU A O 1
ATOM 825 N N . ARG A 1 110 ? 33.309 22.285 5.985 1.00 6.55 110 ARG A N 1
ATOM 826 C CA . ARG A 1 110 ? 33.642 23.600 5.437 1.00 6.45 110 ARG A CA 1
ATOM 827 C C . ARG A 1 110 ? 32.695 24.038 4.319 1.00 6.38 110 ARG A C 1
ATOM 828 O O . ARG A 1 110 ? 32.303 25.206 4.254 1.00 6.91 110 ARG A O 1
ATOM 836 N N . LEU A 1 111 ? 32.320 23.103 3.451 1.00 6.11 111 LEU A N 1
ATOM 837 C CA . LEU A 1 111 ? 31.444 23.418 2.329 1.00 6.58 111 LEU A CA 1
ATOM 838 C C . LEU A 1 111 ? 30.001 23.650 2.755 1.00 6.93 111 LEU A C 1
ATOM 839 O O . LEU A 1 111 ? 29.346 24.578 2.271 1.00 7.47 111 LEU A O 1
ATOM 844 N N . ALA A 1 112 ? 29.500 22.824 3.666 1.00 6.87 112 ALA A N 1
ATOM 845 C CA . ALA A 1 112 ? 28.134 22.998 4.139 1.00 7.19 112 ALA A CA 1
ATOM 846 C C . ALA A 1 112 ? 28.041 24.293 4.946 1.00 6.86 112 ALA A C 1
ATOM 847 O O . ALA A 1 112 ? 27.119 25.086 4.759 1.00 8.09 112 ALA A O 1
ATOM 849 N N . ALA A 1 113 ? 29.002 24.519 5.835 1.00 7.16 113 ALA A N 1
ATOM 850 C CA . ALA A 1 113 ? 28.980 25.727 6.653 1.00 7.30 113 ALA A CA 1
ATOM 851 C C . ALA A 1 113 ? 29.005 26.994 5.798 1.00 7.12 113 ALA A C 1
ATOM 852 O O . ALA A 1 113 ? 28.251 27.934 6.058 1.00 7.41 113 ALA A O 1
ATOM 854 N N . TRP A 1 114 ? 29.857 27.025 4.777 1.00 6.46 114 TRP A N 1
ATOM 855 C CA . TRP A 1 114 ? 29.933 28.197 3.910 1.00 6.71 114 TRP A CA 1
ATOM 856 C C . TRP A 1 114 ? 28.584 28.433 3.229 1.00 7.12 114 TRP A C 1
ATOM 857 O O . TRP A 1 114 ? 28.109 29.567 3.147 1.00 7.75 114 TRP A O 1
ATOM 868 N N . ALA A 1 115 ? 27.959 27.357 2.760 1.00 6.91 115 ALA A N 1
ATOM 869 C CA . ALA A 1 115 ? 26.670 27.453 2.078 1.00 7.49 115 ALA A CA 1
ATOM 870 C C . ALA A 1 115 ? 25.509 27.855 2.987 1.00 8.65 115 ALA A C 1
ATOM 871 O O . ALA A 1 115 ? 24.532 28.451 2.525 1.00 9.58 115 ALA A O 1
ATOM 873 N N . MET A 1 116 ? 25.618 27.535 4.274 1.00 7.75 116 MET A N 1
ATOM 874 C CA . MET A 1 116 ? 24.564 27.839 5.242 1.00 8.02 116 MET A CA 1
ATOM 875 C C . MET A 1 116 ? 24.751 29.173 5.959 1.00 7.94 116 MET A C 1
ATOM 876 O O . MET A 1 116 ? 23.851 29.626 6.666 1.00 7.43 116 MET A O 1
ATOM 884 N N . ARG A 1 117 ? 25.901 29.808 5.763 1.00 8.26 117 ARG A N 1
ATOM 885 C CA . ARG A 1 117 ? 26.222 31.039 6.481 1.00 7.83 117 ARG A CA 1
ATOM 886 C C . ARG A 1 117 ? 25.264 32.218 6.378 1.00 8.24 117 ARG A C 1
ATOM 887 O O . ARG A 1 117 ? 25.263 33.079 7.257 1.00 8.81 117 ARG A O 1
ATOM 895 N N . GLU A 1 118 ? 24.459 32.270 5.321 1.00 7.41 118 GLU A N 1
ATOM 896 C CA . GLU A 1 118 ? 23.507 33.365 5.165 1.00 8.09 118 GLU A CA 1
ATOM 897 C C . GLU A 1 118 ? 22.068 32.910 5.405 1.00 8.25 118 GLU A C 1
ATOM 898 O O . GLU A 1 118 ? 21.118 33.630 5.100 1.00 9.79 118 GLU A O 1
ATOM 904 N N . ASN A 1 119 ? 21.904 31.710 5.951 1.00 6.83 119 ASN A N 1
ATOM 905 C CA . ASN A 1 119 ? 20.571 31.192 6.244 1.00 8.01 119 ASN A CA 1
ATOM 906 C C . ASN A 1 119 ? 19.848 32.081 7.246 1.00 9.25 119 ASN A C 1
ATOM 907 O O . ASN A 1 119 ? 20.452 32.568 8.200 1.00 10.03 119 ASN A O 1
ATOM 912 N N . PRO A 1 120 ? 18.545 32.317 7.039 1.00 10.00 120 PRO A N 1
ATOM 913 C CA . PRO A 1 120 ? 17.863 33.149 8.031 1.00 11.01 120 PRO A CA 1
ATOM 914 C C . PRO A 1 120 ? 17.854 32.296 9.308 1.00 10.64 120 PRO A C 1
ATOM 915 O O . PRO A 1 120 ? 17.503 31.115 9.268 1.00 11.89 120 PRO A O 1
ATOM 919 N N . PRO A 1 121 ? 18.265 32.868 10.448 1.00 11.17 121 PRO A N 1
ATOM 920 C CA . PRO A 1 121 ? 18.285 32.105 11.703 1.00 11.59 121 PRO A CA 1
ATOM 921 C C . PRO A 1 121 ? 16.893 31.740 12.209 1.00 11.66 121 PRO A C 1
ATOM 922 O O . PRO A 1 121 ? 15.917 32.431 11.914 1.00 13.93 121 PRO A O 1
ATOM 928 N N . ASP A 1 122 ? 16.794 30.651 12.966 1.00 11.31 122 ASP A N 1
ATOM 929 C CA . ASP A 1 122 ? 15.504 30.262 13.516 1.00 13.68 122 ASP A CA 1
ATOM 930 C C . ASP A 1 122 ? 15.305 31.006 14.830 1.00 13.63 122 ASP A C 1
ATOM 931 O O . ASP A 1 122 ? 16.087 31.896 15.165 1.00 13.37 122 ASP A O 1
ATOM 936 N N . ALA A 1 123 ? 14.261 30.642 15.567 1.00 16.84 123 ALA A N 1
ATOM 937 C CA . ALA A 1 123 ? 13.950 31.294 16.835 1.00 18.33 123 ALA A CA 1
ATOM 938 C C . ALA A 1 123 ? 15.076 31.188 17.860 1.00 19.28 123 ALA A C 1
ATOM 939 O O . ALA A 1 123 ? 15.168 32.007 18.775 1.00 20.52 123 ALA A O 1
ATOM 941 N N . GLU A 1 124 ? 15.933 30.184 17.703 1.00 17.78 124 GLU A N 1
ATOM 942 C CA . GLU A 1 124 ? 17.049 29.975 18.621 1.00 17.61 124 GLU A CA 1
ATOM 943 C C . GLU A 1 124 ? 18.334 30.647 18.136 1.00 16.12 124 GLU A C 1
ATOM 944 O O . GLU A 1 124 ? 19.366 30.579 18.805 1.00 16.58 124 GLU A O 1
ATOM 950 N N . GLY A 1 125 ? 18.267 31.290 16.973 1.00 13.73 125 GLY A N 1
ATOM 951 C CA . GLY A 1 125 ? 19.435 31.955 16.420 1.00 11.86 125 GLY A CA 1
ATOM 952 C C . GLY A 1 125 ? 20.303 30.999 15.621 1.00 9.47 125 GLY A C 1
ATOM 953 O O . GLY A 1 125 ? 21.420 31.337 15.222 1.00 9.71 125 GLY A O 1
ATOM 954 N N . GLN A 1 126 ? 19.772 29.807 15.370 1.00 8.86 126 GLN A N 1
ATOM 955 C CA . GLN A 1 126 ? 20.495 28.780 14.635 1.00 8.68 126 GLN A CA 1
ATOM 956 C C . GLN A 1 126 ? 20.317 28.846 13.128 1.00 8.46 126 GLN A C 1
ATOM 957 O O . GLN A 1 126 ? 19.197 28.965 12.628 1.00 9.18 126 GLN A O 1
ATOM 963 N N . ARG A 1 127 ? 21.429 28.767 12.408 1.00 8.36 127 ARG A N 1
ATOM 964 C CA . ARG A 1 127 ? 21.400 28.747 10.953 1.00 7.59 127 ARG A CA 1
ATOM 965 C C . ARG A 1 127 ? 21.521 27.291 10.508 1.00 8.26 127 ARG A C 1
ATOM 966 O O . ARG A 1 127 ? 21.164 26.944 9.387 1.00 8.52 127 ARG A O 1
ATOM 974 N N . GLY A 1 128 ? 22.015 26.444 11.405 1.00 7.97 128 GLY A N 1
ATOM 975 C CA . GLY A 1 128 ? 22.169 25.038 11.078 1.00 7.73 128 GLY A CA 1
ATOM 976 C C . GLY A 1 128 ? 22.950 24.274 12.129 1.00 6.48 128 GLY A C 1
ATOM 977 O O . GLY A 1 128 ? 23.451 24.850 13.098 1.00 6.83 128 GLY A O 1
ATOM 978 N N . VAL A 1 129 ? 23.050 22.964 11.928 1.00 5.93 129 VAL A N 1
ATOM 979 C CA . VAL A 1 129 ? 23.761 22.088 12.846 1.00 6.97 129 VAL A CA 1
ATOM 980 C C . VAL A 1 129 ? 24.491 21.022 12.044 1.00 6.64 129 VAL A C 1
ATOM 981 O O . VAL A 1 129 ? 23.902 20.370 11.180 1.00 7.15 129 VAL A O 1
ATOM 985 N N . ILE A 1 130 ? 25.778 20.862 12.329 1.00 6.37 130 ILE A N 1
ATOM 986 C CA . ILE A 1 130 ? 26.604 19.875 11.650 1.00 7.07 130 ILE A CA 1
ATOM 987 C C . ILE A 1 130 ? 26.993 18.798 12.656 1.00 6.33 130 ILE A C 1
ATOM 988 O O . ILE A 1 130 ? 27.616 19.081 13.679 1.00 6.60 130 ILE A O 1
ATOM 993 N N . VAL A 1 131 ? 26.595 17.563 12.370 1.00 6.26 131 VAL A N 1
ATOM 994 C CA . VAL A 1 131 ? 26.884 16.437 13.247 1.00 6.69 131 VAL A CA 1
ATOM 995 C C . VAL A 1 131 ? 27.853 15.491 12.560 1.00 7.17 131 VAL A C 1
ATOM 996 O O . VAL A 1 131 ? 27.547 14.936 11.499 1.00 7.10 131 VAL A O 1
ATOM 1000 N N . ASN A 1 132 ? 29.028 15.326 13.156 1.00 5.90 132 ASN A N 1
ATOM 1001 C CA . ASN A 1 132 ? 30.034 14.435 12.599 1.00 7.02 132 ASN A CA 1
ATOM 1002 C C . ASN A 1 132 ? 30.018 13.111 13.341 1.00 6.81 132 ASN A C 1
ATOM 1003 O O . ASN A 1 132 ? 29.477 13.009 14.444 1.00 7.40 132 ASN A O 1
ATOM 1008 N N . THR A 1 133 ? 30.613 12.096 12.727 1.00 7.43 133 THR A N 1
ATOM 1009 C CA . THR A 1 133 ? 30.653 10.774 13.320 1.00 7.07 133 THR A CA 1
ATOM 1010 C C . THR A 1 133 ? 32.084 10.301 13.494 1.00 7.37 133 THR A C 1
ATOM 1011 O O . THR A 1 133 ? 32.826 10.145 12.523 1.00 8.30 133 THR A O 1
ATOM 1015 N N . ALA A 1 134 ? 32.481 10.095 14.743 1.00 7.93 134 ALA A N 1
ATOM 1016 C CA . ALA A 1 134 ? 33.817 9.603 15.029 1.00 7.80 134 ALA A CA 1
ATOM 1017 C C . ALA A 1 134 ? 33.661 8.124 15.374 1.00 8.91 134 ALA A C 1
ATOM 1018 O O . ALA A 1 134 ? 33.021 7.377 14.631 1.00 10.14 134 ALA A O 1
ATOM 1020 N N . SER A 1 135 ? 34.225 7.711 16.501 1.00 8.42 135 SER A N 1
ATOM 1021 C CA . SER A 1 135 ? 34.156 6.324 16.957 1.00 8.45 135 SER A CA 1
ATOM 1022 C C . SER A 1 135 ? 34.858 6.253 18.293 1.00 9.54 135 SER A C 1
ATOM 1023 O O . SER A 1 135 ? 35.722 7.076 18.586 1.00 9.01 135 SER A O 1
ATOM 1026 N N . VAL A 1 136 ? 34.485 5.273 19.108 1.00 8.84 136 VAL A N 1
ATOM 1027 C CA . VAL A 1 136 ? 35.133 5.100 20.398 1.00 9.91 136 VAL A CA 1
ATOM 1028 C C . VAL A 1 136 ? 36.601 4.735 20.165 1.00 8.45 136 VAL A C 1
ATOM 1029 O O . VAL A 1 136 ? 37.424 4.854 21.066 1.00 7.98 136 VAL A O 1
ATOM 1033 N N . ALA A 1 137 ? 36.922 4.305 18.945 1.00 8.15 137 ALA A N 1
ATOM 1034 C CA . ALA A 1 137 ? 38.296 3.952 18.597 1.00 7.46 137 ALA A CA 1
ATOM 1035 C C . ALA A 1 137 ? 39.206 5.172 18.709 1.00 7.96 137 ALA A C 1
ATOM 1036 O O . ALA A 1 137 ? 40.423 5.039 18.792 1.00 8.42 137 ALA A O 1
ATOM 1038 N N . ALA A 1 138 ? 38.613 6.363 18.705 1.00 7.90 138 ALA A N 1
ATOM 1039 C CA . ALA A 1 138 ? 39.386 7.594 18.840 1.00 8.04 138 ALA A CA 1
ATOM 1040 C C . ALA A 1 138 ? 39.938 7.687 20.260 1.00 8.76 138 ALA A C 1
ATOM 1041 O O . ALA A 1 138 ? 40.895 8.426 20.522 1.00 10.48 138 ALA A O 1
ATOM 1043 N N . PHE A 1 139 ? 39.336 6.922 21.167 1.00 8.83 139 PHE A N 1
ATOM 1044 C CA . PHE A 1 139 ? 39.726 6.926 22.573 1.00 10.31 139 PHE A CA 1
ATOM 1045 C C . PHE A 1 139 ? 40.409 5.645 23.049 1.00 11.08 139 PHE A C 1
ATOM 1046 O O . PHE A 1 139 ? 41.376 5.706 23.810 1.00 12.85 139 PHE A O 1
ATOM 1054 N N . GLU A 1 140 ? 39.902 4.490 22.622 1.00 11.51 140 GLU A N 1
ATOM 1055 C CA . GLU A 1 140 ? 40.490 3.208 23.024 1.00 12.28 140 GLU A CA 1
ATOM 1056 C C . GLU A 1 140 ? 40.821 2.321 21.822 1.00 10.73 140 GLU A C 1
ATOM 1057 O O . GLU A 1 140 ? 40.399 1.167 21.761 1.00 12.39 140 GLU A O 1
ATOM 1063 N N . GLY A 1 141 ? 41.588 2.850 20.878 1.00 9.30 141 GLY A N 1
ATOM 1064 C CA . GLY A 1 141 ? 41.934 2.073 19.700 1.00 9.31 141 GLY A CA 1
ATOM 1065 C C . GLY A 1 141 ? 42.555 0.723 20.008 1.00 8.29 141 GLY A C 1
ATOM 1066 O O . GLY A 1 141 ? 43.467 0.619 20.827 1.00 8.41 141 GLY A O 1
ATOM 1067 N N . GLN A 1 142 ? 42.061 -0.316 19.342 1.00 9.03 142 GLN A N 1
ATOM 1068 C CA . GLN A 1 142 ? 42.572 -1.669 19.536 1.00 9.52 142 GLN A CA 1
ATOM 1069 C C . GLN A 1 142 ? 43.759 -1.950 18.635 1.00 9.93 142 GLN A C 1
ATOM 1070 O O . GLN A 1 142 ? 44.089 -1.165 17.747 1.00 9.46 142 GLN A O 1
ATOM 1076 N N . ILE A 1 143 ? 44.400 -3.088 18.870 1.00 9.14 143 ILE A N 1
ATOM 1077 C CA . ILE A 1 143 ? 45.521 -3.496 18.047 1.00 8.48 143 ILE A CA 1
ATOM 1078 C C . ILE A 1 143 ? 44.977 -3.644 16.628 1.00 8.40 143 ILE A C 1
ATOM 1079 O O . ILE A 1 143 ? 43.927 -4.254 16.420 1.00 9.61 143 ILE A O 1
ATOM 1084 N N . GLY A 1 144 ? 45.685 -3.057 15.667 1.00 7.44 144 GLY A N 1
ATOM 1085 C CA . GLY A 1 144 ? 45.265 -3.122 14.278 1.00 8.43 144 GLY A CA 1
ATOM 1086 C C . GLY A 1 144 ? 44.401 -1.954 13.831 1.00 8.47 144 GLY A C 1
ATOM 1087 O O . GLY A 1 144 ? 44.068 -1.844 12.650 1.00 8.92 144 GLY A O 1
ATOM 1088 N N . GLN A 1 145 ? 44.049 -1.067 14.761 1.00 9.54 145 GLN A N 1
ATOM 1089 C CA . GLN A 1 145 ? 43.194 0.074 14.434 1.00 9.52 145 GLN A CA 1
ATOM 1090 C C . GLN A 1 145 ? 43.904 1.425 14.452 1.00 9.37 145 GLN A C 1
ATOM 1091 O O . GLN A 1 145 ? 43.264 2.459 14.633 1.00 9.55 145 GLN A O 1
ATOM 1097 N N . ALA A 1 146 ? 45.214 1.431 14.244 1.00 8.54 146 ALA A N 1
ATOM 1098 C CA . ALA A 1 146 ? 45.961 2.682 14.264 1.00 7.57 146 ALA A CA 1
ATOM 1099 C C . ALA A 1 146 ? 45.453 3.720 13.263 1.00 7.40 146 ALA A C 1
ATOM 1100 O O . ALA A 1 146 ? 45.236 4.879 13.623 1.00 8.11 146 ALA A O 1
ATOM 1102 N N . ALA A 1 147 ? 45.268 3.313 12.011 1.00 7.20 147 ALA A N 1
ATOM 1103 C CA . ALA A 1 147 ? 44.794 4.232 10.979 1.00 7.08 147 ALA A CA 1
ATOM 1104 C C . ALA A 1 147 ? 43.392 4.747 11.286 1.00 7.24 147 ALA A C 1
ATOM 1105 O O . ALA A 1 147 ? 43.133 5.952 11.249 1.00 7.58 147 ALA A O 1
ATOM 1107 N N . TYR A 1 148 ? 42.484 3.824 11.582 1.00 7.25 148 TYR A N 1
ATOM 1108 C CA . TYR A 1 148 ? 41.110 4.179 11.892 1.00 6.38 148 TYR A CA 1
ATOM 1109 C C . TYR A 1 148 ? 41.044 5.108 13.106 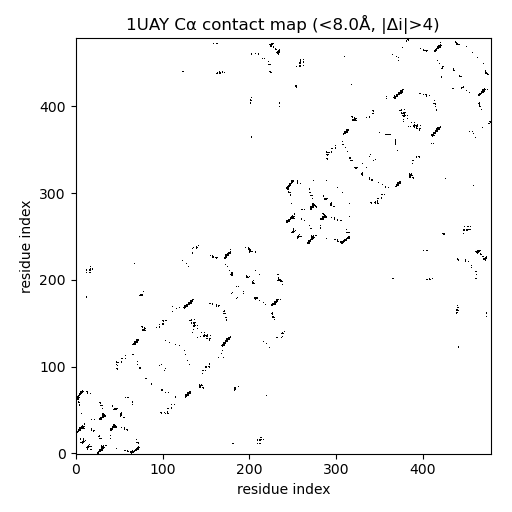1.00 6.42 148 TYR A C 1
ATOM 1110 O O . TYR A 1 148 ? 40.381 6.146 13.068 1.00 5.82 148 TYR A O 1
ATOM 1119 N N . ALA A 1 149 ? 41.731 4.731 14.179 1.00 6.04 149 ALA A N 1
ATOM 1120 C CA . ALA A 1 149 ? 41.749 5.532 15.400 1.00 6.38 149 ALA A CA 1
ATOM 1121 C C . ALA A 1 149 ? 42.274 6.941 15.135 1.00 6.87 149 ALA A C 1
ATOM 1122 O O . ALA A 1 149 ? 41.702 7.925 15.611 1.00 7.17 149 ALA A O 1
ATOM 1124 N N . ALA A 1 150 ? 43.359 7.042 14.375 1.00 6.87 150 ALA A N 1
ATOM 1125 C CA . ALA A 1 150 ? 43.942 8.341 14.068 1.00 6.60 150 ALA A CA 1
ATOM 1126 C C . ALA A 1 150 ? 42.945 9.212 13.316 1.00 6.07 150 ALA A C 1
ATOM 1127 O O . ALA A 1 150 ? 42.778 10.391 13.633 1.00 7.41 150 ALA A O 1
ATOM 1129 N N . SER A 1 151 ? 42.273 8.634 12.326 1.00 6.09 151 SER A N 1
ATOM 1130 C CA . SER A 1 151 ? 41.313 9.407 11.547 1.00 6.14 151 SER A CA 1
ATOM 1131 C C . SER A 1 151 ? 40.158 9.904 12.412 1.00 6.61 151 SER A C 1
ATOM 1132 O O . SER A 1 151 ? 39.725 11.048 12.278 1.00 7.34 151 SER A O 1
ATOM 1135 N N . LYS A 1 152 ? 39.674 9.054 13.312 1.00 6.70 152 LYS A N 1
ATOM 1136 C CA . LYS A 1 152 ? 38.562 9.427 14.176 1.00 7.18 152 LYS A CA 1
ATOM 1137 C C . LYS A 1 152 ? 38.999 10.400 15.269 1.00 6.83 152 LYS A C 1
ATOM 1138 O O . LYS A 1 152 ? 38.211 11.233 15.715 1.00 6.81 152 LYS A O 1
ATOM 1144 N N . GLY A 1 153 ? 40.256 10.302 15.690 1.00 6.83 153 GLY A N 1
ATOM 1145 C CA . GLY A 1 153 ? 40.769 11.224 16.688 1.00 7.20 153 GLY A CA 1
ATOM 1146 C C . GLY A 1 153 ? 40.814 12.622 16.088 1.00 6.92 153 GLY A C 1
ATOM 1147 O O . GLY A 1 153 ? 40.627 13.624 16.787 1.00 7.28 153 GLY A O 1
ATOM 1148 N N . GLY A 1 154 ? 41.072 12.693 14.786 1.00 6.48 154 GLY A N 1
ATOM 1149 C CA . GLY A 1 154 ? 41.109 13.978 14.112 1.00 6.10 154 GLY A CA 1
ATOM 1150 C C . GLY A 1 154 ? 39.721 14.590 14.092 1.00 6.47 154 GLY A C 1
ATOM 1151 O O . GLY A 1 154 ? 39.562 15.795 14.289 1.00 6.68 154 GLY A O 1
ATOM 1152 N N . VAL A 1 155 ? 38.709 13.759 13.853 1.00 5.65 155 VAL A N 1
ATOM 1153 C CA . VAL A 1 155 ? 37.333 14.238 13.825 1.00 6.49 155 VAL A CA 1
ATOM 1154 C C . VAL A 1 155 ? 36.962 14.765 15.211 1.00 6.56 155 VAL A C 1
ATOM 1155 O O . VAL A 1 155 ? 36.352 15.827 15.340 1.00 7.02 155 VAL A O 1
ATOM 1159 N N . VAL A 1 156 ? 37.339 14.024 16.246 1.00 6.54 156 VAL A N 1
ATOM 1160 C CA . VAL A 1 156 ? 37.057 14.444 17.613 1.00 6.58 156 VAL A CA 1
ATOM 1161 C C . VAL A 1 156 ? 37.663 15.817 17.911 1.00 7.10 156 VAL A C 1
ATOM 1162 O O . VAL A 1 156 ? 36.977 16.706 18.418 1.00 7.20 156 VAL A O 1
ATOM 1166 N N . ALA A 1 157 ? 38.940 15.991 17.579 1.00 6.87 157 ALA A N 1
ATOM 1167 C CA . ALA A 1 157 ? 39.646 17.245 17.838 1.00 5.99 157 ALA A CA 1
ATOM 1168 C C . ALA A 1 157 ? 39.129 18.428 17.025 1.00 6.81 157 ALA A C 1
ATOM 1169 O O . ALA A 1 157 ? 39.279 19.578 17.436 1.00 7.87 157 ALA A O 1
ATOM 1171 N N . LEU A 1 158 ? 38.531 18.146 15.873 1.00 6.96 158 LEU A N 1
ATOM 1172 C CA . LEU A 1 158 ? 37.985 19.185 15.007 1.00 7.96 158 LEU A CA 1
ATOM 1173 C C . LEU A 1 158 ? 36.739 19.836 15.608 1.00 7.60 158 LEU A C 1
ATOM 1174 O O . LEU A 1 158 ? 36.465 21.019 15.384 1.00 6.79 158 LEU A O 1
ATOM 1179 N N . THR A 1 159 ? 36.001 19.0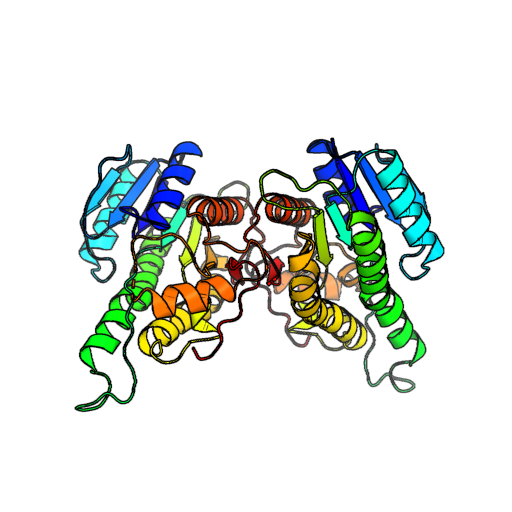62 16.394 1.00 6.79 159 THR A N 1
ATOM 1180 C CA . THR A 1 159 ? 34.749 19.532 16.970 1.00 6.72 159 THR A CA 1
ATOM 1181 C C . THR A 1 159 ? 34.770 20.902 17.640 1.00 6.12 159 THR A C 1
ATOM 1182 O O . THR A 1 159 ? 34.004 21.790 17.262 1.00 6.04 159 THR A O 1
ATOM 1186 N N . LEU A 1 160 ? 35.640 21.079 18.630 1.00 6.63 160 LEU A N 1
ATOM 1187 C CA . LEU A 1 160 ? 35.682 22.341 19.360 1.00 6.17 160 LEU A CA 1
ATOM 1188 C C . LEU A 1 160 ? 36.111 23.564 18.552 1.00 6.23 160 LEU A C 1
ATOM 1189 O O . LEU A 1 160 ? 35.408 24.573 18.547 1.00 6.18 160 LEU A O 1
ATOM 1194 N N . PRO A 1 161 ? 37.269 23.510 17.871 1.00 5.96 161 PRO A N 1
ATOM 1195 C CA . PRO A 1 161 ? 37.644 24.703 17.102 1.00 6.64 161 PRO A CA 1
ATOM 1196 C C . PRO A 1 161 ? 36.600 25.068 16.046 1.00 6.77 161 PRO A C 1
ATOM 1197 O O . PRO A 1 161 ? 36.413 26.244 15.730 1.00 8.04 161 PRO A O 1
ATOM 1201 N N . ALA A 1 162 ? 35.915 24.063 15.509 1.00 6.35 162 ALA A N 1
ATOM 1202 C CA . ALA A 1 162 ? 34.880 24.314 14.513 1.00 6.33 162 ALA A CA 1
ATOM 1203 C C . ALA A 1 162 ? 33.674 24.971 15.183 1.00 6.74 162 ALA A C 1
ATOM 1204 O O . ALA A 1 162 ? 33.167 25.983 14.699 1.00 6.83 162 ALA A O 1
ATOM 1206 N N . ALA A 1 163 ? 33.222 24.406 16.302 1.00 5.92 163 ALA A N 1
ATOM 1207 C CA . ALA A 1 163 ? 32.075 24.965 17.015 1.00 6.19 163 ALA A CA 1
ATOM 1208 C C . ALA A 1 163 ? 32.366 26.379 17.504 1.00 6.06 163 ALA A C 1
ATOM 1209 O O . ALA A 1 163 ? 31.503 27.253 17.445 1.00 6.28 163 ALA A O 1
ATOM 1211 N N . ARG A 1 164 ? 33.583 26.608 17.983 1.00 5.95 164 ARG A N 1
ATOM 1212 C CA . ARG A 1 164 ? 33.954 27.926 18.477 1.00 6.86 164 ARG A CA 1
ATOM 1213 C C . ARG A 1 164 ? 33.835 28.994 17.400 1.00 6.63 164 ARG A C 1
ATOM 1214 O O . ARG A 1 164 ? 33.326 30.083 17.6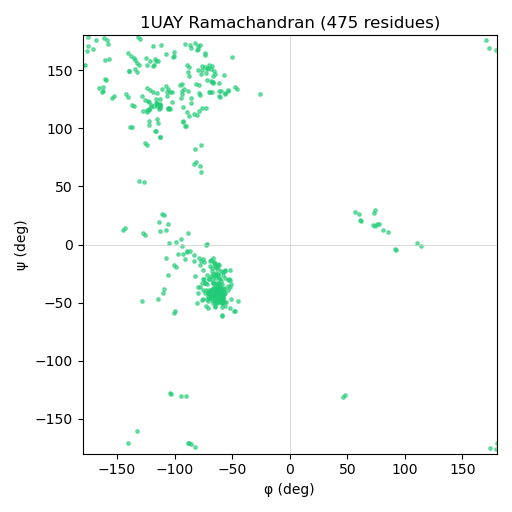58 1.00 7.76 164 ARG A O 1
ATOM 1222 N N . GLU A 1 165 ? 34.293 28.687 16.193 1.00 6.40 165 GLU A N 1
ATOM 1223 C CA . GLU A 1 165 ? 34.215 29.659 15.110 1.00 6.46 165 GLU A CA 1
ATOM 1224 C C . GLU A 1 165 ? 32.808 29.791 14.543 1.00 7.82 165 GLU A C 1
ATOM 1225 O O . GLU A 1 165 ? 32.300 30.903 14.367 1.00 7.79 165 GLU A O 1
ATOM 1231 N N . LEU A 1 166 ? 32.173 28.660 14.262 1.00 6.65 166 LEU A N 1
ATOM 1232 C CA . LEU A 1 166 ? 30.846 28.689 13.673 1.00 7.11 166 LEU A CA 1
ATOM 1233 C C . LEU A 1 166 ? 29.769 29.223 14.608 1.00 7.16 166 LEU A C 1
ATOM 1234 O O . LEU A 1 166 ? 28.664 29.542 14.175 1.00 7.45 166 LEU A O 1
ATOM 1239 N N . ALA A 1 167 ? 30.098 29.332 15.891 1.00 7.68 167 ALA A N 1
ATOM 1240 C CA . ALA A 1 167 ? 29.160 29.869 16.872 1.00 7.90 167 ALA A CA 1
ATOM 1241 C C . ALA A 1 167 ? 28.732 31.273 16.447 1.00 8.82 167 ALA A C 1
ATOM 1242 O O . ALA A 1 167 ? 27.572 31.651 16.610 1.00 9.49 167 ALA A O 1
ATOM 1244 N N . GLY A 1 168 ? 29.677 32.035 15.902 1.00 9.03 168 GLY A N 1
ATOM 1245 C CA . GLY A 1 168 ? 29.384 33.387 15.461 1.00 9.80 168 GLY A CA 1
ATOM 1246 C C . GLY A 1 168 ? 28.374 33.419 14.330 1.00 10.22 168 GLY A C 1
ATOM 1247 O O . GLY A 1 168 ? 27.690 34.425 14.127 1.00 12.94 168 GLY A O 1
ATOM 1248 N N . TRP A 1 169 ? 28.285 32.316 13.592 1.00 9.06 169 TRP A N 1
ATOM 1249 C CA . TRP A 1 169 ? 27.357 32.203 12.473 1.00 8.44 169 TRP A CA 1
ATOM 1250 C C . TRP A 1 169 ? 26.082 31.461 12.856 1.00 8.24 169 TRP A C 1
ATOM 1251 O O . TRP A 1 169 ? 25.216 31.234 12.011 1.00 9.96 169 TRP A O 1
ATOM 1262 N N . GLY A 1 170 ? 25.966 31.074 14.123 1.00 7.43 170 GLY A N 1
ATOM 1263 C CA . GLY A 1 170 ? 24.787 30.353 14.564 1.00 7.17 170 GLY A CA 1
ATOM 1264 C C . GLY A 1 170 ? 24.752 28.915 14.072 1.00 7.41 170 GLY A C 1
ATOM 1265 O O . GLY A 1 170 ? 23.679 28.334 13.907 1.00 6.49 170 GLY A O 1
ATOM 1266 N N . ILE A 1 171 ? 25.921 28.332 13.826 1.00 6.46 171 ILE A N 1
ATOM 1267 C CA . ILE A 1 171 ? 25.984 26.950 13.364 1.00 6.70 171 ILE A CA 1
ATOM 1268 C C . ILE A 1 171 ? 26.677 26.096 14.420 1.00 5.72 171 ILE A C 1
ATOM 1269 O O . ILE A 1 171 ? 27.813 26.369 14.806 1.00 6.79 171 ILE A O 1
ATOM 1274 N N . ARG A 1 172 ? 25.974 25.080 14.903 1.00 6.03 172 ARG A N 1
ATOM 1275 C CA . ARG A 1 172 ? 26.526 24.182 15.910 1.00 6.43 172 ARG A CA 1
ATOM 1276 C C . ARG A 1 172 ? 27.287 23.033 15.264 1.00 6.01 172 ARG A C 1
ATOM 1277 O O . ARG A 1 172 ? 27.007 22.649 14.129 1.00 6.94 172 ARG A O 1
ATOM 1285 N N . VAL A 1 173 ? 28.261 22.502 15.996 1.00 5.87 173 VAL A N 1
ATOM 1286 C CA . VAL A 1 173 ? 29.051 21.367 15.532 1.00 5.84 173 VAL A CA 1
ATOM 1287 C C . VAL A 1 173 ? 29.157 20.395 16.698 1.00 6.04 173 VAL A C 1
ATOM 1288 O O . VAL A 1 173 ? 29.673 20.735 17.763 1.00 5.47 173 VAL A O 1
ATOM 1292 N N . VAL A 1 174 ? 28.640 19.190 16.488 1.00 5.53 174 VAL A N 1
ATOM 1293 C CA . VAL A 1 174 ? 28.648 18.146 17.504 1.00 6.76 174 VAL A CA 1
ATOM 1294 C C . VAL A 1 174 ? 29.129 16.851 16.873 1.00 5.89 174 VAL A C 1
ATOM 1295 O O . VAL A 1 174 ? 28.900 16.609 15.687 1.00 6.32 174 VAL A O 1
ATOM 1299 N N . THR A 1 175 ? 29.794 16.020 17.664 1.00 6.48 175 THR A N 1
ATOM 1300 C CA . THR A 1 175 ? 30.292 14.749 17.165 1.00 6.28 175 THR A CA 1
ATOM 1301 C C . THR A 1 175 ? 29.728 13.583 17.959 1.00 5.83 175 THR A C 1
ATOM 1302 O O . THR A 1 175 ? 29.697 13.617 19.189 1.00 7.02 175 THR A O 1
ATOM 1306 N N . VAL A 1 176 ? 29.253 12.570 17.246 1.00 6.12 176 VAL A N 1
ATOM 1307 C CA . VAL A 1 176 ? 28.748 11.363 17.885 1.00 6.56 176 VAL A CA 1
ATOM 1308 C C . VAL A 1 176 ? 29.858 10.334 17.720 1.00 6.62 176 VAL A C 1
ATOM 1309 O O . VAL A 1 176 ? 30.394 10.177 16.624 1.00 7.05 176 VAL A O 1
ATOM 1313 N N . ALA A 1 177 ? 30.225 9.658 18.805 1.00 6.77 177 ALA A N 1
ATOM 1314 C CA . ALA A 1 177 ? 31.264 8.629 18.751 1.00 6.94 177 ALA A CA 1
ATOM 1315 C C . ALA A 1 177 ? 30.610 7.277 19.028 1.00 7.55 177 ALA A C 1
ATOM 1316 O O . ALA A 1 177 ? 30.469 6.863 20.182 1.00 7.71 177 ALA A O 1
ATOM 1318 N N . PRO A 1 178 ? 30.189 6.574 17.966 1.00 7.28 178 PRO A N 1
ATOM 1319 C CA . PRO A 1 178 ? 29.549 5.273 18.147 1.00 7.05 178 PRO A CA 1
ATOM 1320 C C . PRO A 1 178 ? 30.488 4.191 18.648 1.00 7.14 178 PRO A C 1
ATOM 1321 O O . PRO A 1 178 ? 31.693 4.214 18.383 1.00 7.65 178 PRO A O 1
ATOM 1325 N N . GLY A 1 179 ? 29.906 3.248 19.378 1.00 7.87 179 GLY A N 1
ATOM 1326 C CA . GLY A 1 179 ? 30.647 2.102 19.857 1.00 8.38 179 GLY A CA 1
ATOM 1327 C C . GLY A 1 179 ? 30.495 1.059 18.764 1.00 9.66 179 GLY A C 1
ATOM 1328 O O . GLY A 1 179 ? 30.680 1.366 17.587 1.00 10.29 179 GLY A O 1
ATOM 1329 N N . LEU A 1 180 ? 30.119 -0.160 19.130 1.00 8.61 180 LEU A N 1
ATOM 1330 C CA . LEU A 1 180 ? 29.976 -1.219 18.139 1.00 9.33 180 LEU A CA 1
ATOM 1331 C C . LEU A 1 180 ? 28.599 -1.277 17.484 1.00 9.19 180 LEU A C 1
ATOM 1332 O O . LEU A 1 180 ? 27.602 -1.615 18.125 1.00 9.18 180 LEU A O 1
ATOM 1340 N N . PHE A 1 181 ? 28.563 -0.931 16.199 1.00 9.71 181 PHE A N 1
ATOM 1341 C CA . PHE A 1 181 ? 27.346 -0.957 15.392 1.00 11.00 181 PHE A CA 1
ATOM 1342 C C . PHE A 1 181 ? 27.713 -1.692 14.106 1.00 12.72 181 PHE A C 1
ATOM 1343 O O . PHE A 1 181 ? 28.861 -2.085 13.915 1.00 13.73 181 PHE A O 1
ATOM 1351 N N . ASP A 1 182 ? 26.739 -1.862 13.221 1.00 14.78 182 ASP A N 1
ATOM 1352 C CA . ASP A 1 182 ? 26.981 -2.518 11.943 1.00 16.45 182 ASP A CA 1
ATOM 1353 C C . ASP A 1 182 ? 27.567 -1.461 11.008 1.00 17.99 182 ASP A C 1
ATOM 1354 O O . ASP A 1 182 ? 26.853 -0.859 10.209 1.00 20.16 182 ASP A O 1
ATOM 1359 N N . THR A 1 183 ? 28.873 -1.239 11.121 1.00 18.48 183 THR A N 1
ATOM 1360 C CA . THR A 1 183 ? 29.567 -0.240 10.316 1.00 20.19 183 THR A CA 1
ATOM 1361 C C . THR A 1 183 ? 30.812 -0.836 9.662 1.00 20.09 183 THR A C 1
ATOM 1362 O O . THR A 1 183 ? 31.144 -1.998 9.895 1.00 20.63 183 THR A O 1
ATOM 1366 N N . PRO A 1 184 ? 31.517 -0.048 8.830 1.00 20.24 184 PRO A N 1
ATOM 1367 C CA . PRO A 1 184 ? 32.726 -0.553 8.172 1.00 20.81 184 PRO A CA 1
ATOM 1368 C C . PRO A 1 184 ? 33.719 -1.163 9.161 1.00 21.39 184 PRO A C 1
ATOM 1369 O O . PRO A 1 184 ? 34.465 -2.079 8.818 1.00 21.94 184 PRO A O 1
ATOM 1373 N N . LEU A 1 185 ? 33.725 -0.650 10.388 1.00 21.38 185 LEU A N 1
ATOM 1374 C CA . LEU A 1 185 ? 34.623 -1.156 11.421 1.00 22.29 185 LEU A CA 1
ATOM 1375 C C . LEU A 1 185 ? 34.360 -2.642 11.646 1.00 21.74 185 LEU A C 1
ATOM 1376 O O . LEU A 1 185 ? 35.274 -3.465 11.580 1.00 22.58 185 LEU A O 1
ATOM 1381 N N . LEU A 1 186 ? 33.101 -2.973 11.913 1.00 21.07 186 LEU A N 1
ATOM 1382 C CA . LEU A 1 186 ? 32.694 -4.352 12.160 1.00 20.21 186 LEU A CA 1
ATOM 1383 C C . LEU A 1 186 ? 32.745 -5.194 10.889 1.00 19.69 186 LEU A C 1
ATOM 1384 O O . LEU A 1 186 ? 33.183 -6.344 10.907 1.00 19.04 186 LEU A O 1
ATOM 1389 N N . GLN A 1 187 ? 32.290 -4.609 9.788 1.00 20.77 187 GLN A N 1
ATOM 1390 C CA . GLN A 1 187 ? 32.250 -5.289 8.499 1.00 21.26 187 GLN A CA 1
ATOM 1391 C C . GLN A 1 187 ? 33.603 -5.805 8.014 1.00 22.25 187 GLN A C 1
ATOM 1392 O O . GLN A 1 187 ? 33.667 -6.768 7.247 1.00 21.31 187 GLN A O 1
ATOM 1398 N N . GLY A 1 188 ? 34.681 -5.175 8.467 1.00 23.30 188 GLY A N 1
ATOM 1399 C CA . GLY A 1 188 ? 36.005 -5.599 8.046 1.00 25.22 188 GLY A CA 1
ATOM 1400 C C . GLY A 1 188 ? 36.611 -6.686 8.914 1.00 26.41 188 GLY A C 1
ATOM 1401 O O . GLY A 1 188 ? 37.791 -7.008 8.774 1.00 26.63 188 GLY A O 1
ATOM 1402 N N . LEU A 1 189 ? 35.807 -7.260 9.803 1.00 27.06 189 LEU A N 1
ATOM 1403 C CA . LEU A 1 189 ? 36.286 -8.306 10.703 1.00 28.08 189 LEU A CA 1
ATOM 1404 C C . LEU A 1 189 ? 35.572 -9.640 10.491 1.00 28.22 189 LEU A C 1
ATOM 1405 O O . LEU A 1 189 ? 34.443 -9.680 10.004 1.00 29.14 189 LEU A O 1
ATOM 1410 N N . PRO A 1 190 ? 36.234 -10.754 10.847 1.00 28.09 190 PRO A N 1
ATOM 1411 C CA . PRO A 1 190 ? 35.643 -12.087 10.696 1.00 28.29 190 PRO A CA 1
ATOM 1412 C C . PRO A 1 190 ? 34.671 -12.371 11.841 1.00 28.73 190 PRO A C 1
ATOM 1413 O O . PRO A 1 190 ? 34.641 -11.636 12.828 1.00 27.60 190 PRO A O 1
ATOM 1417 N N . GLU A 1 191 ? 33.882 -13.435 11.708 1.00 30.29 191 GLU A N 1
ATOM 1418 C CA . GLU A 1 191 ? 32.907 -13.804 12.732 1.00 31.64 191 GLU A CA 1
ATOM 1419 C C . GLU A 1 191 ? 33.529 -13.899 14.121 1.00 31.28 191 GLU A C 1
ATOM 1420 O O . GLU A 1 191 ? 33.061 -13.259 15.063 1.00 30.10 191 GLU A O 1
ATOM 1426 N N . LYS A 1 192 ? 34.579 -14.706 14.238 1.00 30.63 192 LYS A N 1
ATOM 1427 C CA . LYS A 1 192 ? 35.287 -14.895 15.501 1.00 30.24 192 LYS A CA 1
ATOM 1428 C C . LYS A 1 192 ? 35.536 -13.556 16.191 1.00 28.77 192 LYS A C 1
ATOM 1429 O O . LYS A 1 192 ? 35.263 -13.397 17.383 1.00 28.41 192 LYS A O 1
ATOM 1435 N N . ALA A 1 193 ? 36.050 -12.597 15.429 1.00 27.10 193 ALA A N 1
ATOM 1436 C CA . ALA A 1 193 ? 36.346 -11.270 15.953 1.00 25.27 193 ALA A CA 1
ATOM 1437 C C . ALA A 1 193 ? 35.071 -10.505 16.297 1.00 24.66 193 ALA A C 1
ATOM 1438 O O . ALA A 1 193 ? 34.982 -9.873 17.349 1.00 24.41 193 ALA A O 1
ATOM 1440 N N . LYS A 1 194 ? 34.088 -10.559 15.404 1.00 23.64 194 LYS A N 1
ATOM 1441 C CA . LYS A 1 194 ? 32.824 -9.865 15.626 1.00 23.07 194 LYS A CA 1
ATOM 1442 C C . LYS A 1 194 ? 32.170 -10.304 16.933 1.00 22.14 194 LYS A C 1
ATOM 1443 O O . LYS A 1 194 ? 31.626 -9.482 17.671 1.00 20.59 194 LYS A O 1
ATOM 1449 N N . ALA A 1 195 ? 32.229 -11.601 17.216 1.00 20.55 195 ALA A N 1
ATOM 1450 C CA . ALA A 1 195 ? 31.636 -12.148 18.430 1.00 19.93 195 ALA A CA 1
ATOM 1451 C C . ALA A 1 195 ? 32.342 -11.662 19.693 1.00 19.00 195 ALA A C 1
ATOM 1452 O O . ALA A 1 195 ? 31.695 -11.194 20.632 1.00 18.37 195 ALA A O 1
ATOM 1454 N N . SER A 1 196 ? 33.666 -11.773 19.715 1.00 17.93 196 SER A N 1
ATOM 1455 C CA . SER A 1 196 ? 34.438 -11.354 20.878 1.00 17.99 196 SER A CA 1
ATOM 1456 C C . SER A 1 196 ? 34.311 -9.858 21.154 1.00 17.15 196 SER A C 1
ATOM 1457 O O . SER A 1 196 ? 34.333 -9.434 22.308 1.00 16.52 196 SER A O 1
ATOM 1460 N N . LEU A 1 197 ? 34.173 -9.059 20.101 1.00 15.90 197 LEU A N 1
ATOM 1461 C CA . LEU A 1 197 ? 34.040 -7.619 20.280 1.00 15.74 197 LEU A CA 1
ATOM 1462 C C . LEU A 1 197 ? 32.680 -7.299 20.891 1.00 13.98 197 LEU A C 1
ATOM 1463 O O . LEU A 1 197 ? 32.581 -6.525 21.841 1.00 12.83 197 LEU A O 1
ATOM 1468 N N . ALA A 1 198 ? 31.631 -7.907 20.350 1.00 12.99 198 ALA A N 1
ATOM 1469 C CA . ALA A 1 198 ? 30.285 -7.680 20.855 1.00 13.38 198 ALA A CA 1
ATOM 1470 C C . ALA A 1 198 ? 30.185 -8.096 22.320 1.00 13.10 198 ALA A C 1
ATOM 1471 O O . ALA A 1 198 ? 29.466 -7.473 23.099 1.00 13.03 198 ALA A O 1
ATOM 1473 N N . ALA A 1 199 ? 30.916 -9.143 22.691 1.00 13.51 199 ALA A N 1
ATOM 1474 C CA . ALA A 1 199 ? 30.898 -9.644 24.063 1.00 13.20 199 ALA A CA 1
ATOM 1475 C C . ALA A 1 199 ? 31.474 -8.658 25.079 1.00 12.52 199 ALA A C 1
ATOM 1476 O O . ALA A 1 199 ? 31.260 -8.806 26.282 1.00 13.62 199 ALA A O 1
ATOM 1478 N N . GLN A 1 200 ? 32.202 -7.654 24.601 1.00 10.98 200 GLN A N 1
ATOM 1479 C CA . GLN A 1 200 ? 32.799 -6.660 25.491 1.00 10.73 200 GLN A CA 1
ATOM 1480 C C . GLN A 1 200 ? 31.844 -5.539 25.895 1.00 9.32 200 GLN A C 1
ATOM 1481 O O . GLN A 1 200 ? 32.127 -4.794 26.831 1.00 10.28 200 GLN A O 1
ATOM 1487 N N . VAL A 1 201 ? 30.718 -5.422 25.199 1.00 9.03 201 VAL A N 1
ATOM 1488 C CA . VAL A 1 201 ? 29.747 -4.366 25.486 1.00 8.39 201 VAL A CA 1
ATOM 1489 C C . VAL A 1 201 ? 28.927 -4.673 26.736 1.00 8.63 201 VAL A C 1
ATOM 1490 O O . VAL A 1 201 ? 28.187 -5.655 26.771 1.00 9.81 201 VAL A O 1
ATOM 1494 N N . PRO A 1 202 ? 29.036 -3.831 27.776 1.00 8.54 202 PRO A N 1
ATOM 1495 C CA . PRO A 1 202 ? 28.278 -4.068 29.012 1.00 8.19 202 PRO A CA 1
ATOM 1496 C C . PRO A 1 202 ? 26.757 -4.110 28.854 1.00 7.88 202 PRO A C 1
ATOM 1497 O O . PRO A 1 202 ? 26.129 -5.132 29.140 1.00 9.18 202 PRO A O 1
ATOM 1501 N N . PHE A 1 203 ? 26.161 -3.007 28.414 1.00 7.47 203 PHE A N 1
ATOM 1502 C CA . PHE A 1 203 ? 24.715 -2.961 28.227 1.00 7.71 203 PHE A CA 1
ATOM 1503 C C . PHE A 1 203 ? 24.306 -1.783 27.358 1.00 8.70 203 PHE A C 1
ATOM 1504 O O . PHE A 1 203 ? 24.727 -0.654 27.604 1.00 7.90 203 PHE A O 1
ATOM 1512 N N . PRO A 1 204 ? 23.460 -2.025 26.342 1.00 9.37 204 PRO A N 1
ATOM 1513 C CA . PRO A 1 204 ? 22.887 -3.332 25.984 1.00 9.08 204 PRO A CA 1
ATOM 1514 C C . PRO A 1 204 ? 23.978 -4.277 25.480 1.00 9.75 204 PRO A C 1
ATOM 1515 O O . PRO A 1 204 ? 24.866 -3.867 24.736 1.00 9.36 204 PRO A O 1
ATOM 1521 N N . PRO A 1 205 ? 23.922 -5.558 25.878 1.00 9.16 205 PRO A N 1
ATOM 1522 C CA . PRO A 1 205 ? 24.934 -6.528 25.446 1.00 10.07 205 PRO A CA 1
ATOM 1523 C C . PRO A 1 205 ? 24.689 -6.997 24.020 1.00 10.88 205 PRO A C 1
ATOM 1524 O O . PRO A 1 205 ? 24.370 -8.161 23.774 1.00 13.28 205 PRO A O 1
ATOM 1528 N N . ARG A 1 206 ? 24.861 -6.076 23.080 1.00 11.25 206 ARG A N 1
ATOM 1529 C CA . ARG A 1 206 ? 24.624 -6.358 21.675 1.00 10.56 206 ARG A CA 1
ATOM 1530 C C . ARG A 1 206 ? 25.162 -5.224 20.822 1.00 11.63 206 ARG A C 1
ATOM 1531 O O . ARG A 1 206 ? 25.648 -4.214 21.338 1.00 11.72 206 ARG A O 1
ATOM 1539 N N . LEU A 1 207 ? 25.073 -5.398 19.509 1.00 11.09 207 LEU A N 1
ATOM 1540 C CA . LEU A 1 207 ? 25.495 -4.356 18.588 1.00 11.77 207 LEU A CA 1
ATOM 1541 C C . LEU A 1 207 ? 24.436 -3.267 18.687 1.00 11.05 207 LEU A C 1
ATOM 1542 O O . LEU A 1 207 ? 23.263 -3.556 18.928 1.00 11.22 207 LEU A O 1
ATOM 1547 N N . GLY A 1 208 ? 24.843 -2.015 18.518 1.00 10.46 208 GLY A N 1
ATOM 1548 C CA . GLY A 1 208 ? 23.877 -0.940 18.567 1.00 10.68 208 GLY A CA 1
ATOM 1549 C C . GLY A 1 208 ? 22.994 -1.019 17.335 1.00 11.00 208 GLY A C 1
ATOM 1550 O O . GLY A 1 208 ? 23.400 -1.561 16.306 1.00 10.86 208 GLY A O 1
ATOM 1551 N N . ARG A 1 209 ? 21.781 -0.493 17.446 1.00 11.09 209 ARG A N 1
ATOM 1552 C CA . ARG A 1 209 ? 20.838 -0.484 16.338 1.00 11.63 209 ARG A CA 1
ATOM 1553 C C . ARG A 1 209 ? 21.002 0.851 15.625 1.00 11.55 209 ARG A C 1
ATOM 1554 O O . ARG A 1 209 ? 21.151 1.888 16.270 1.00 10.55 209 ARG A O 1
ATOM 1562 N N . PRO A 1 210 ? 20.989 0.846 14.283 1.00 11.16 210 PRO A N 1
ATOM 1563 C CA . PRO A 1 210 ? 21.143 2.101 13.538 1.00 11.81 210 PRO A CA 1
ATOM 1564 C C . PRO A 1 210 ? 20.160 3.179 13.999 1.00 10.63 210 PRO A C 1
ATOM 1565 O O . PRO A 1 210 ? 20.498 4.363 14.043 1.00 10.07 210 PRO A O 1
ATOM 1569 N N . GLU A 1 211 ? 18.948 2.761 14.349 1.00 10.36 211 GLU A N 1
ATOM 1570 C CA . GLU A 1 211 ? 17.917 3.686 14.805 1.00 10.96 211 GLU A CA 1
ATOM 1571 C C . GLU A 1 211 ? 18.302 4.413 16.094 1.00 9.96 211 GLU A C 1
ATOM 1572 O O . GLU A 1 211 ? 17.825 5.521 16.349 1.00 10.32 211 GLU A O 1
ATOM 1578 N N . GLU A 1 212 ? 19.157 3.794 16.905 1.00 8.26 212 GLU A N 1
ATOM 1579 C CA . GLU A 1 212 ? 19.596 4.411 18.155 1.00 8.45 212 GLU A CA 1
ATOM 1580 C C . GLU A 1 212 ? 20.570 5.550 17.854 1.00 7.99 212 GLU A C 1
ATOM 1581 O O . GLU A 1 212 ? 20.597 6.559 18.560 1.00 8.61 212 GLU A O 1
ATOM 1587 N N . TYR A 1 213 ? 21.358 5.395 16.797 1.00 8.32 213 TYR A N 1
ATOM 1588 C CA . TYR A 1 213 ? 22.273 6.449 16.385 1.00 7.73 213 TYR A CA 1
ATOM 1589 C C . TYR A 1 213 ? 21.419 7.584 15.817 1.00 7.73 213 TYR A C 1
ATOM 1590 O O . TYR A 1 213 ? 21.634 8.752 16.130 1.00 7.71 213 TYR A O 1
ATOM 1599 N N . ALA A 1 214 ? 20.431 7.236 14.996 1.00 7.27 214 ALA A N 1
ATOM 1600 C CA . ALA A 1 214 ? 19.558 8.241 14.402 1.00 7.24 214 ALA A CA 1
ATOM 1601 C C . ALA A 1 214 ? 18.813 9.042 15.466 1.00 7.11 214 ALA A C 1
ATOM 1602 O O . ALA A 1 214 ? 18.651 10.253 15.336 1.00 7.30 214 ALA A O 1
ATOM 1604 N N . ALA A 1 215 ? 18.355 8.364 16.514 1.00 7.03 215 ALA A N 1
ATOM 1605 C CA . ALA A 1 215 ? 17.627 9.034 17.587 1.00 7.63 215 ALA A CA 1
ATOM 1606 C C . ALA A 1 215 ? 18.495 10.090 18.270 1.00 7.15 215 ALA A C 1
ATOM 1607 O O . ALA A 1 215 ? 18.019 11.182 18.593 1.00 7.85 215 ALA A O 1
ATOM 1609 N N . LEU A 1 216 ? 19.765 9.768 18.500 1.00 6.67 216 LEU A N 1
ATOM 1610 C CA . LEU A 1 216 ? 20.662 10.727 19.133 1.00 6.94 216 LEU A CA 1
ATOM 1611 C C . LEU A 1 216 ? 20.901 11.915 18.202 1.00 6.89 216 LEU A C 1
ATOM 1612 O O . LEU A 1 216 ? 20.905 13.069 18.641 1.00 7.47 216 LEU A O 1
ATOM 1617 N N . VAL A 1 217 ? 21.098 11.637 16.916 1.00 7.51 217 VAL A N 1
ATOM 1618 C CA . VAL A 1 217 ? 21.315 12.710 15.956 1.00 7.30 217 VAL A CA 1
ATOM 1619 C C . VAL A 1 217 ? 20.122 13.660 15.973 1.00 6.96 217 VAL A C 1
ATOM 1620 O O . VAL A 1 217 ? 20.294 14.880 16.008 1.00 8.14 217 VAL A O 1
ATOM 1624 N N . LEU A 1 218 ? 18.909 13.115 15.951 1.00 7.32 218 LEU A N 1
ATOM 1625 C CA . LEU A 1 218 ? 17.739 13.987 15.974 1.00 8.11 218 LEU A CA 1
ATOM 1626 C C . LEU A 1 218 ? 17.635 14.767 17.285 1.00 7.63 218 LEU A C 1
ATOM 1627 O O . LEU A 1 218 ? 17.213 15.917 17.328 1.00 8.91 218 LEU A O 1
ATOM 1632 N N . HIS A 1 219 ? 18.038 14.179 18.408 1.00 7.06 219 HIS A N 1
ATOM 1633 C CA . HIS A 1 219 ? 17.988 14.931 19.651 1.00 6.39 219 HIS A CA 1
ATOM 1634 C C . HIS A 1 219 ? 18.986 16.081 19.598 1.00 7.27 219 HIS A C 1
ATOM 1635 O O . HIS A 1 219 ? 18.700 17.181 20.065 1.00 7.48 219 HIS A O 1
ATOM 1642 N N . ILE A 1 220 ? 20.163 15.830 19.037 1.00 6.34 220 ILE A N 1
ATOM 1643 C CA . ILE A 1 220 ? 21.167 16.881 18.930 1.00 7.84 220 ILE A CA 1
ATOM 1644 C C . ILE A 1 220 ? 20.579 18.053 18.143 1.00 7.10 220 ILE A C 1
ATOM 1645 O O . ILE A 1 220 ? 20.742 19.212 18.522 1.00 7.63 220 ILE A O 1
ATOM 1650 N N . LEU A 1 221 ? 19.875 17.754 17.056 1.00 7.42 221 LEU A N 1
ATOM 1651 C CA . LEU A 1 221 ? 19.275 18.813 16.251 1.00 8.05 221 LEU A CA 1
ATOM 1652 C C . LEU A 1 221 ? 18.244 19.622 17.035 1.00 8.86 221 LEU A C 1
ATOM 1653 O O . LEU A 1 221 ? 18.095 20.825 16.814 1.00 10.31 221 LEU A O 1
ATOM 1658 N N . GLU A 1 222 ? 17.540 18.964 17.951 1.00 8.25 222 GLU A N 1
ATOM 1659 C CA . GLU A 1 222 ? 16.504 19.616 18.748 1.00 10.18 222 GLU A CA 1
ATOM 1660 C C . GLU A 1 222 ? 16.957 20.250 20.058 1.00 10.58 222 GLU A C 1
ATOM 1661 O O . GLU A 1 222 ? 16.158 20.902 20.731 1.00 11.57 222 GLU A O 1
ATOM 1667 N N . ASN A 1 223 ? 18.221 20.067 20.426 1.00 8.81 223 ASN A N 1
ATOM 1668 C CA . ASN A 1 223 ? 18.720 20.622 21.682 1.00 8.08 223 ASN A CA 1
ATOM 1669 C C . ASN A 1 223 ? 19.827 21.645 21.440 1.00 8.07 223 ASN A C 1
ATOM 1670 O O . ASN A 1 223 ? 20.989 21.283 21.270 1.00 7.26 223 ASN A O 1
ATOM 1675 N N . PRO A 1 224 ? 19.481 22.940 21.448 1.00 8.29 224 PRO A N 1
ATOM 1676 C CA . PRO A 1 224 ? 20.447 24.020 21.223 1.00 8.43 224 PRO A CA 1
ATOM 1677 C C . PRO A 1 224 ? 21.685 24.011 22.114 1.00 8.28 224 PRO A C 1
ATOM 1678 O O . PRO A 1 224 ? 22.751 24.458 21.697 1.00 8.74 224 PRO A O 1
ATOM 1682 N N . MET A 1 225 ? 21.553 23.507 23.337 1.00 7.83 225 MET A N 1
ATOM 1683 C CA . MET A 1 225 ? 22.690 23.493 24.249 1.00 6.77 225 MET A CA 1
ATOM 1684 C C . MET A 1 225 ? 23.770 22.448 23.971 1.00 8.10 225 MET A C 1
ATOM 1685 O O . MET A 1 225 ? 24.854 22.521 24.545 1.00 8.30 225 MET A O 1
ATOM 1690 N N . LEU A 1 226 ? 23.492 21.477 23.103 1.00 7.50 226 LEU A N 1
ATOM 1691 C CA . LEU A 1 226 ? 24.506 20.476 22.765 1.00 7.02 226 LEU A CA 1
ATOM 1692 C C . LEU A 1 226 ? 25.394 21.081 21.680 1.00 6.25 226 LEU A C 1
ATOM 1693 O O . LEU A 1 226 ? 24.959 21.295 20.551 1.00 7.19 226 LEU A O 1
ATOM 1698 N N . ASN A 1 227 ? 26.646 21.358 22.021 1.00 6.52 227 ASN A N 1
ATOM 1699 C CA . ASN A 1 227 ? 27.549 21.996 21.069 1.00 5.38 227 ASN A CA 1
ATOM 1700 C C . ASN A 1 227 ? 29.009 21.781 21.464 1.00 5.97 227 ASN A C 1
ATOM 1701 O O . ASN A 1 227 ? 29.378 21.811 22.631 1.00 6.40 227 ASN A O 1
ATOM 1706 N N . GLY A 1 228 ? 29.857 21.574 20.457 1.00 5.44 228 GLY A N 1
ATOM 1707 C CA . GLY A 1 228 ? 31.285 21.402 20.666 1.00 6.37 228 GLY A CA 1
ATOM 1708 C C . GLY A 1 228 ? 31.656 20.213 21.523 1.00 6.10 228 GLY A C 1
ATOM 1709 O O . GLY A 1 228 ? 32.756 20.157 22.074 1.00 8.72 228 GLY A O 1
ATOM 1710 N N . GLU A 1 229 ? 30.741 19.256 21.616 1.00 6.68 229 GLU A N 1
ATOM 1711 C CA . GLU A 1 229 ? 30.929 18.064 22.429 1.00 7.07 229 GLU A CA 1
ATOM 1712 C C . GLU A 1 229 ? 30.959 16.790 21.590 1.00 7.12 229 GLU A C 1
ATOM 1713 O O . GLU A 1 229 ? 30.466 16.758 20.459 1.00 6.42 229 GLU A O 1
ATOM 1719 N N . VAL A 1 230 ? 31.571 15.755 22.155 1.00 6.81 230 VAL A N 1
ATOM 1720 C CA . VAL A 1 230 ? 31.642 14.439 21.533 1.00 7.45 230 VAL A CA 1
ATOM 1721 C C . VAL A 1 230 ? 30.796 13.550 22.438 1.00 7.52 230 VAL A C 1
ATOM 1722 O O . VAL A 1 230 ? 31.085 13.420 23.626 1.00 9.17 230 VAL A O 1
ATOM 1726 N N . VAL A 1 231 ? 29.747 12.956 21.879 1.00 6.53 231 VAL A N 1
ATOM 1727 C CA . VAL A 1 231 ? 28.863 12.093 22.652 1.00 7.99 231 VAL A CA 1
ATOM 1728 C C . VAL A 1 231 ? 29.099 10.626 22.324 1.00 7.71 231 VAL A C 1
ATOM 1729 O O . VAL A 1 231 ? 28.901 10.201 21.185 1.00 7.47 231 VAL A O 1
ATOM 1733 N N . ARG A 1 232 ? 29.534 9.861 23.320 1.00 8.55 232 ARG A N 1
ATOM 1734 C CA . ARG A 1 232 ? 29.770 8.433 23.135 1.00 7.66 232 ARG A CA 1
ATOM 1735 C C . ARG A 1 232 ? 28.433 7.698 23.170 1.00 8.13 232 ARG A C 1
ATOM 1736 O O . ARG A 1 232 ? 27.640 7.875 24.093 1.00 8.63 232 ARG A O 1
ATOM 1744 N N . LEU A 1 233 ? 28.189 6.876 22.156 1.00 6.75 233 LEU A N 1
ATOM 1745 C CA . LEU A 1 233 ? 26.959 6.086 22.059 1.00 7.05 233 LEU A CA 1
ATOM 1746 C C . LEU A 1 233 ? 27.514 4.677 21.934 1.00 7.87 233 LEU A C 1
ATOM 1747 O O . LEU A 1 233 ? 27.661 4.153 20.826 1.00 8.42 233 LEU A O 1
ATOM 1752 N N . ASP A 1 234 ? 27.792 4.058 23.079 1.00 7.41 234 ASP A N 1
ATOM 1753 C CA . ASP A 1 234 ? 28.468 2.772 23.075 1.00 6.75 234 ASP A CA 1
ATOM 1754 C C . ASP A 1 234 ? 28.104 1.703 24.098 1.00 6.56 234 ASP A C 1
ATOM 1755 O O . ASP A 1 234 ? 28.864 0.750 24.259 1.00 7.81 234 ASP A O 1
ATOM 1760 N N . GLY A 1 235 ? 26.984 1.836 24.794 1.00 6.90 235 GLY A N 1
ATOM 1761 C CA . GLY A 1 235 ? 26.631 0.815 25.768 1.00 7.37 235 GLY A CA 1
ATOM 1762 C C . GLY A 1 235 ? 27.687 0.577 26.837 1.00 7.57 235 GLY A C 1
ATOM 1763 O O . GLY A 1 235 ? 27.797 -0.528 27.386 1.00 8.19 235 GLY A O 1
ATOM 1764 N N . ALA A 1 236 ? 28.464 1.619 27.131 1.00 7.61 236 ALA A N 1
ATOM 1765 C CA . ALA A 1 236 ? 29.527 1.584 28.138 1.00 7.21 236 ALA A CA 1
ATOM 1766 C C . ALA A 1 236 ? 30.753 0.779 27.717 1.00 7.34 236 ALA A C 1
ATOM 1767 O O . ALA A 1 236 ? 31.593 0.422 28.543 1.00 7.73 236 ALA A O 1
ATOM 1769 N N . LEU A 1 237 ? 30.864 0.508 26.422 1.00 7.26 237 LEU A N 1
ATOM 1770 C CA . LEU A 1 237 ? 32.005 -0.234 25.901 1.00 7.02 237 LEU A CA 1
ATOM 1771 C C . LEU A 1 237 ? 33.322 0.529 26.021 1.00 8.59 237 LEU A C 1
ATOM 1772 O O . LEU A 1 237 ? 33.375 1.737 25.810 1.00 9.27 237 LEU A O 1
ATOM 1777 N N . ARG A 1 238 ? 34.378 -0.195 26.369 1.00 7.54 238 ARG A N 1
ATOM 1778 C CA . ARG A 1 238 ? 35.730 0.352 26.430 1.00 8.96 238 ARG A CA 1
ATOM 1779 C C . ARG A 1 238 ? 36.540 -0.787 25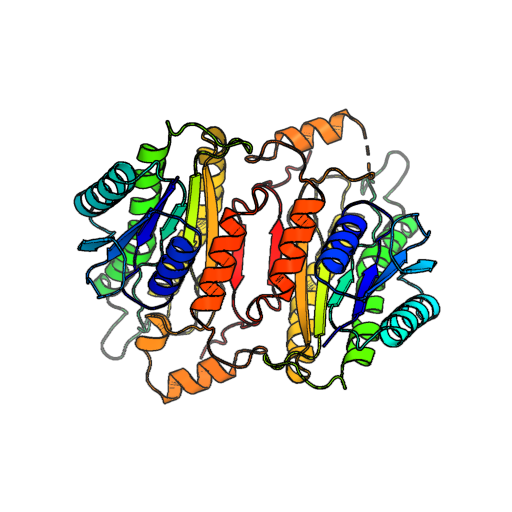.822 1.00 9.04 238 ARG A C 1
ATOM 1780 O O . ARG A 1 238 ? 36.812 -1.790 26.480 1.00 11.64 238 ARG A O 1
ATOM 1788 N N . MET A 1 239 ? 36.898 -0.642 24.552 1.00 9.89 239 MET A N 1
ATOM 1789 C CA . MET A 1 239 ? 37.625 -1.689 23.843 1.00 10.46 239 MET A CA 1
ATOM 1790 C C . MET A 1 239 ? 38.981 -2.077 24.408 1.00 10.32 239 MET A C 1
ATOM 1791 O O . MET A 1 239 ? 39.851 -1.233 24.617 1.00 11.27 239 MET A O 1
ATOM 1796 N N . ALA A 1 240 ? 39.146 -3.374 24.648 1.00 9.76 240 ALA A N 1
ATOM 1797 C CA . ALA A 1 240 ? 40.392 -3.923 25.164 1.00 9.16 240 ALA A CA 1
ATOM 1798 C C . ALA A 1 240 ? 41.373 -4.005 23.996 1.00 10.62 240 ALA A C 1
ATOM 1799 O O . ALA A 1 240 ? 40.993 -3.784 22.846 1.00 10.07 240 ALA A O 1
ATOM 1801 N N . PRO A 1 241 ? 42.646 -4.328 24.271 1.00 10.60 241 PRO A N 1
ATOM 1802 C CA . PRO A 1 241 ? 43.631 -4.420 23.188 1.00 11.09 241 PRO A CA 1
ATOM 1803 C C . PRO A 1 241 ? 43.206 -5.358 22.060 1.00 12.16 241 PRO A C 1
ATOM 1804 O O . PRO A 1 241 ? 43.492 -5.106 20.888 1.00 13.44 241 PRO A O 1
ATOM 1808 N N . ARG A 1 242 ? 42.533 -6.444 22.423 1.00 14.42 242 ARG A N 1
ATOM 1809 C CA . ARG A 1 242 ? 42.064 -7.418 21.443 1.00 17.81 242 ARG A CA 1
ATOM 1810 C C . ARG A 1 242 ? 40.600 -7.749 21.698 1.00 18.91 242 ARG A C 1
ATOM 1811 O O . ARG A 1 242 ? 40.081 -7.333 22.756 1.00 19.87 242 ARG A O 1
ATOM 1820 N N . MET B 1 1 ? 3.123 -0.252 30.345 1.00 31.17 1 MET B N 1
ATOM 1821 C CA . MET B 1 1 ? 2.759 -0.118 31.750 1.00 30.66 1 MET B CA 1
ATOM 1822 C C . MET B 1 1 ? 3.370 1.135 32.369 1.00 28.62 1 MET B C 1
ATOM 1823 O O . MET B 1 1 ? 4.467 1.565 32.034 1.00 29.04 1 MET B O 1
ATOM 1828 N N . GLU B 1 2 ? 2.598 1.752 33.278 1.00 26.35 2 GLU B N 1
ATOM 1829 C CA . GLU B 1 2 ? 3.109 2.942 33.939 1.00 23.80 2 GLU B CA 1
ATOM 1830 C C . GLU B 1 2 ? 4.263 2.604 34.879 1.00 21.00 2 GLU B C 1
ATOM 1831 O O . GLU B 1 2 ? 4.289 1.576 35.545 1.00 19.79 2 GLU B O 1
ATOM 1837 N N . ARG B 1 3 ? 5.269 3.496 34.883 1.00 18.02 3 ARG B N 1
ATOM 1838 C CA . ARG B 1 3 ? 6.410 3.321 35.771 1.00 15.42 3 ARG B CA 1
ATOM 1839 C C . ARG B 1 3 ? 6.606 4.571 36.634 1.00 13.31 3 ARG B C 1
ATOM 1840 O O . ARG B 1 3 ? 6.077 5.642 36.352 1.00 12.28 3 ARG B O 1
ATOM 1848 N N . SER B 1 4 ? 7.345 4.412 37.753 1.00 11.46 4 SER B N 1
ATOM 1849 C CA . SER B 1 4 ? 7.596 5.590 38.573 1.00 11.36 4 SER B CA 1
ATOM 1850 C C . SER B 1 4 ? 8.994 6.156 38.331 1.00 10.70 4 SER B C 1
ATOM 1851 O O . SER B 1 4 ? 9.846 5.518 37.733 1.00 10.82 4 SER B O 1
ATOM 1854 N N . ALA B 1 5 ? 9.211 7.377 38.799 1.00 10.22 5 ALA B N 1
ATOM 1855 C CA . AL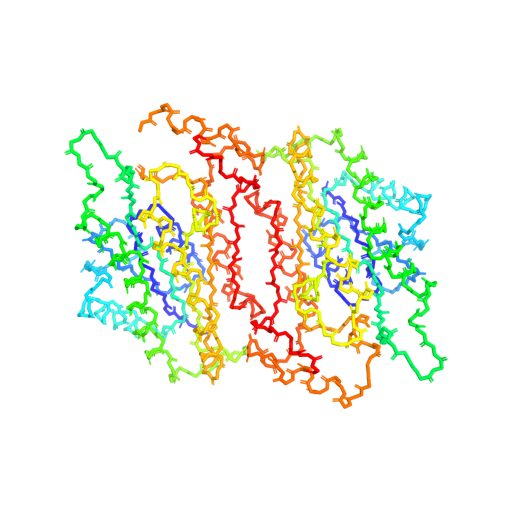A B 1 5 ? 10.493 8.040 38.652 1.00 10.86 5 ALA B CA 1
ATOM 1856 C C . ALA B 1 5 ? 10.814 8.772 39.940 1.00 11.56 5 ALA B C 1
ATOM 1857 O O . ALA B 1 5 ? 9.915 9.219 40.653 1.00 12.37 5 ALA B O 1
ATOM 1859 N N . LEU B 1 6 ? 12.104 8.873 40.237 1.00 9.81 6 LEU B N 1
ATOM 1860 C CA . LEU B 1 6 ? 12.573 9.571 41.422 1.00 9.72 6 LEU B CA 1
ATOM 1861 C C . LEU B 1 6 ? 13.535 10.649 40.953 1.00 8.87 6 LEU B C 1
ATOM 1862 O O . LEU B 1 6 ? 14.516 10.358 40.267 1.00 8.96 6 LEU B O 1
ATOM 1867 N N . VAL B 1 7 ? 13.246 11.893 41.309 1.00 8.36 7 VAL B N 1
ATOM 1868 C CA . VAL B 1 7 ? 14.098 13.010 40.925 1.00 8.21 7 VAL B CA 1
ATOM 1869 C C . VAL B 1 7 ? 14.539 13.761 42.174 1.00 8.14 7 VAL B C 1
ATOM 1870 O O . VAL B 1 7 ? 13.703 14.312 42.890 1.00 8.37 7 VAL B O 1
ATOM 1874 N N . THR B 1 8 ? 15.839 13.770 42.457 1.00 7.13 8 THR B N 1
ATOM 1875 C CA . THR B 1 8 ? 16.314 14.503 43.627 1.00 7.60 8 THR B CA 1
ATOM 1876 C C . THR B 1 8 ? 16.602 15.937 43.193 1.00 7.16 8 THR B C 1
ATOM 1877 O O . THR B 1 8 ? 16.976 16.183 42.045 1.00 7.35 8 THR B O 1
ATOM 1881 N N . GLY B 1 9 ? 16.410 16.883 44.107 1.00 8.20 9 GLY B N 1
ATOM 1882 C CA . GLY B 1 9 ? 16.631 18.281 43.783 1.00 8.09 9 GLY B CA 1
ATOM 1883 C C . GLY B 1 9 ? 15.495 18.826 42.932 1.00 7.15 9 GLY B C 1
ATOM 1884 O O . GLY B 1 9 ? 15.614 19.879 42.307 1.00 8.21 9 GLY B O 1
ATOM 1885 N N . GLY B 1 10 ? 14.372 18.114 42.938 1.00 7.99 10 GLY B N 1
ATOM 1886 C CA . GLY B 1 10 ? 13.227 18.501 42.131 1.00 8.18 10 GLY B CA 1
ATOM 1887 C C . GLY B 1 10 ? 12.399 19.710 42.524 1.00 9.66 10 GLY B C 1
ATOM 1888 O O . GLY B 1 10 ? 11.432 20.034 41.834 1.00 10.33 10 GLY B O 1
ATOM 1889 N N . ALA B 1 11 ? 12.749 20.379 43.616 1.00 8.98 11 ALA B N 1
ATOM 1890 C CA . ALA B 1 11 ? 11.992 21.551 44.035 1.00 10.36 11 ALA B CA 1
ATOM 1891 C C . ALA B 1 11 ? 12.342 22.778 43.198 1.00 10.23 11 ALA B C 1
ATOM 1892 O O . ALA B 1 11 ? 11.587 23.752 43.172 1.00 12.51 11 ALA B O 1
ATOM 1894 N N . SER B 1 12 ? 13.477 22.735 42.504 1.00 9.96 12 SER B N 1
ATOM 1895 C CA . SER B 1 12 ? 13.887 23.884 41.704 1.00 10.72 12 SER B CA 1
ATOM 1896 C C . SER B 1 12 ? 14.862 23.550 40.581 1.00 10.18 12 SER B C 1
ATOM 1897 O O . SER B 1 12 ? 15.356 22.426 40.477 1.00 9.33 12 SER B O 1
ATOM 1900 N N . GLY B 1 13 ? 15.118 24.550 39.744 1.00 10.64 13 GLY B N 1
ATOM 1901 C CA . GLY B 1 13 ? 16.062 24.422 38.645 1.00 9.89 13 GLY B CA 1
ATOM 1902 C C . GLY B 1 13 ? 16.009 23.192 37.761 1.00 8.92 13 GLY B C 1
ATOM 1903 O O . GLY B 1 13 ? 14.953 22.797 37.275 1.00 9.88 13 GLY B O 1
ATOM 1904 N N . LEU B 1 14 ? 17.177 22.591 37.550 1.00 8.96 14 LEU B N 1
ATOM 1905 C CA . LEU B 1 14 ? 17.306 21.415 36.696 1.00 8.30 14 LEU B CA 1
ATOM 1906 C C . LEU B 1 14 ? 16.442 20.235 37.128 1.00 8.17 14 LEU B C 1
ATOM 1907 O O . LEU B 1 14 ? 15.758 19.628 36.302 1.00 8.72 14 LEU B O 1
ATOM 1912 N N . GLY B 1 15 ? 16.478 19.905 38.416 1.00 8.26 15 GLY B N 1
ATOM 1913 C CA . GLY B 1 15 ? 15.686 18.797 38.918 1.00 8.51 15 GLY B CA 1
ATOM 1914 C C . GLY B 1 15 ? 14.205 19.022 38.682 1.00 8.56 15 GLY B C 1
ATOM 1915 O O . GLY B 1 15 ? 13.482 18.111 38.280 1.00 8.71 15 GLY B O 1
ATOM 1916 N N . ARG B 1 16 ? 13.751 20.244 38.932 1.00 9.89 16 ARG B N 1
ATOM 1917 C CA . ARG B 1 16 ? 12.350 20.578 38.731 1.00 9.56 16 ARG B CA 1
ATOM 1918 C C . ARG B 1 16 ? 11.961 20.359 37.272 1.00 8.82 16 ARG B C 1
ATOM 1919 O O . ARG B 1 16 ? 10.932 19.751 36.981 1.00 9.64 16 ARG B O 1
ATOM 1927 N N . ALA B 1 17 ? 12.791 20.848 36.357 1.00 8.43 17 ALA B N 1
ATOM 1928 C CA . ALA B 1 17 ? 12.519 20.694 34.933 1.00 8.10 17 ALA B CA 1
ATOM 1929 C C . ALA B 1 17 ? 12.439 19.219 34.546 1.00 9.14 17 ALA B C 1
ATOM 1930 O O . ALA B 1 17 ? 11.554 18.813 33.793 1.00 9.37 17 ALA B O 1
ATOM 1932 N N . ALA B 1 18 ? 13.362 18.413 35.062 1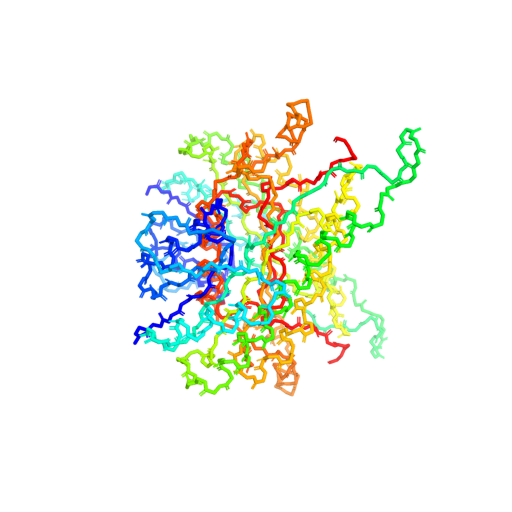.00 9.24 18 ALA B N 1
ATOM 1933 C CA . ALA B 1 18 ? 13.357 16.987 34.754 1.00 9.22 18 ALA B CA 1
ATOM 1934 C C . ALA B 1 18 ? 12.096 16.319 35.293 1.00 9.71 18 ALA B C 1
ATOM 1935 O O . ALA B 1 18 ? 11.471 15.515 34.602 1.00 10.02 18 ALA B O 1
ATOM 1937 N N . ALA B 1 19 ? 11.726 16.654 36.527 1.00 9.22 19 ALA B N 1
ATOM 1938 C CA . ALA B 1 19 ? 10.537 16.082 37.151 1.00 8.76 19 ALA B CA 1
ATOM 1939 C C . ALA B 1 19 ? 9.280 16.412 36.348 1.00 9.44 19 ALA B C 1
ATOM 1940 O O . ALA B 1 19 ? 8.448 15.541 36.094 1.00 9.70 19 ALA B O 1
ATOM 1942 N N . LEU B 1 20 ? 9.140 17.672 35.956 1.00 10.51 20 LEU B N 1
ATOM 1943 C CA . LEU B 1 20 ? 7.975 18.086 35.183 1.00 10.67 20 LEU B CA 1
ATOM 1944 C C . LEU B 1 20 ? 7.923 17.399 33.822 1.00 12.38 20 LEU B C 1
ATOM 1945 O O . LEU B 1 20 ? 6.855 17.001 33.360 1.00 11.95 20 LEU B O 1
ATOM 1950 N N . ALA B 1 21 ? 9.079 17.250 33.184 1.00 11.44 21 ALA B N 1
ATOM 1951 C CA . ALA B 1 21 ? 9.136 16.609 31.874 1.00 11.04 21 ALA B CA 1
ATOM 1952 C C . ALA B 1 21 ? 8.770 15.132 31.975 1.00 11.48 21 ALA B C 1
ATOM 1953 O O . ALA B 1 21 ? 8.062 14.604 31.119 1.00 11.69 21 ALA B O 1
ATOM 1955 N N . LEU B 1 22 ? 9.259 14.465 33.016 1.00 10.26 22 LEU B N 1
ATOM 1956 C CA . LEU B 1 22 ? 8.960 13.053 33.217 1.00 11.17 22 LEU B CA 1
ATOM 1957 C C . LEU B 1 22 ? 7.472 12.859 33.490 1.00 11.78 22 LEU B C 1
ATOM 1958 O O . LEU B 1 22 ? 6.861 11.904 33.011 1.00 11.83 22 LEU B O 1
ATOM 1963 N N . LYS B 1 23 ? 6.889 13.771 34.259 1.00 12.23 23 LYS B N 1
ATOM 1964 C CA . LYS B 1 23 ? 5.471 13.682 34.571 1.00 14.06 23 LYS B CA 1
ATOM 1965 C C . LYS B 1 23 ? 4.672 13.782 33.276 1.00 14.36 23 LYS B C 1
ATOM 1966 O O . LYS B 1 23 ? 3.743 13.005 33.048 1.00 14.94 23 LYS B O 1
ATOM 1972 N N . ALA B 1 24 ? 5.043 14.734 32.425 1.00 15.31 24 ALA B N 1
ATOM 1973 C CA . ALA B 1 24 ? 4.354 14.929 31.154 1.00 16.27 24 ALA B CA 1
ATOM 1974 C C . ALA B 1 24 ? 4.536 13.718 30.247 1.00 16.77 24 ALA B C 1
ATOM 1975 O O . ALA B 1 24 ? 3.702 13.451 29.379 1.00 17.79 24 ALA B O 1
ATOM 1977 N N . ARG B 1 25 ? 5.627 12.989 30.456 1.00 16.81 25 ARG B N 1
ATOM 1978 C CA . ARG B 1 25 ? 5.934 11.806 29.662 1.00 18.06 25 ARG B CA 1
ATOM 1979 C C . ARG B 1 25 ? 5.111 10.601 30.113 1.00 17.79 25 ARG B C 1
ATOM 1980 O O . ARG B 1 25 ? 5.079 9.572 29.436 1.00 18.01 25 ARG B O 1
ATOM 1988 N N . GLY B 1 26 ? 4.450 10.726 31.260 1.00 16.44 26 GLY B N 1
ATOM 1989 C CA . GLY B 1 26 ? 3.630 9.634 31.755 1.00 15.85 26 GLY B CA 1
ATOM 1990 C C . GLY B 1 26 ? 4.145 8.919 32.991 1.00 15.31 26 GLY B C 1
ATOM 1991 O O . GLY B 1 26 ? 3.526 7.963 33.458 1.00 16.46 26 GLY B O 1
ATOM 1992 N N . TYR B 1 27 ? 5.276 9.365 33.526 1.00 14.04 27 TYR B N 1
ATOM 1993 C CA . TYR B 1 27 ? 5.831 8.738 34.721 1.00 13.31 27 TYR B CA 1
ATOM 1994 C C . TYR B 1 27 ? 5.123 9.216 35.981 1.00 13.07 27 TYR B C 1
ATOM 1995 O O . TYR B 1 27 ? 4.625 10.342 36.034 1.00 13.54 27 TYR B O 1
ATOM 2004 N N . ARG B 1 28 ? 5.071 8.343 36.984 1.00 12.71 28 ARG B N 1
ATOM 2005 C CA . ARG B 1 28 ? 4.496 8.685 38.282 1.00 12.55 28 ARG B CA 1
ATOM 2006 C C . ARG B 1 28 ? 5.737 9.198 39.001 1.00 12.40 28 ARG B C 1
ATOM 2007 O O . ARG B 1 28 ? 6.574 8.416 39.454 1.00 13.03 28 ARG B O 1
ATOM 2015 N N . VAL B 1 29 ? 5.849 10.518 39.093 1.00 11.22 29 VAL B N 1
ATOM 2016 C CA . VAL B 1 29 ? 7.030 11.147 39.667 1.00 11.20 29 VAL B CA 1
ATOM 2017 C C . VAL B 1 29 ? 7.049 11.521 41.140 1.00 10.54 29 VAL B C 1
ATOM 2018 O O . VAL B 1 29 ? 6.124 12.147 41.657 1.00 11.29 29 VAL B O 1
ATOM 2022 N N . VAL B 1 30 ? 8.142 11.139 41.794 1.00 10.14 30 VAL B N 1
ATOM 2023 C CA . VAL B 1 30 ? 8.375 11.449 43.196 1.00 9.70 30 VAL B CA 1
ATOM 2024 C C . VAL B 1 30 ? 9.641 12.298 43.261 1.00 9.94 30 VAL B C 1
ATOM 2025 O O . VAL B 1 30 ? 10.663 11.959 42.656 1.00 10.58 30 VAL B O 1
ATOM 2029 N N . VAL B 1 31 ? 9.560 13.404 43.988 1.00 9.48 31 VAL B N 1
ATOM 2030 C CA . VAL B 1 31 ? 10.688 14.308 44.152 1.00 9.20 31 VAL B CA 1
ATOM 2031 C C . VAL B 1 31 ? 11.246 14.195 45.562 1.00 9.24 31 VAL B C 1
ATOM 2032 O O . VAL B 1 31 ? 10.488 14.112 46.528 1.00 10.13 31 VAL B O 1
ATOM 2036 N N . LEU B 1 32 ? 12.569 14.158 45.673 1.00 9.10 32 LEU B N 1
ATOM 2037 C CA . LEU B 1 32 ? 13.227 14.142 46.976 1.00 8.69 32 LEU B CA 1
ATOM 2038 C C . LEU B 1 32 ? 14.034 15.431 46.985 1.00 9.15 32 LEU B C 1
ATOM 2039 O O . LEU B 1 32 ? 14.905 15.638 46.136 1.00 8.56 32 LEU B O 1
ATOM 2044 N N . ASP B 1 33 ? 13.733 16.304 47.936 1.00 7.91 33 ASP B N 1
ATOM 2045 C CA . ASP B 1 33 ? 14.410 17.588 48.033 1.00 8.10 33 ASP B CA 1
ATOM 2046 C C . ASP B 1 33 ? 14.258 18.052 49.478 1.00 8.68 33 ASP B C 1
ATOM 2047 O O . ASP B 1 33 ? 13.378 17.577 50.196 1.00 8.77 33 ASP B O 1
ATOM 2052 N N . LEU B 1 34 ? 15.120 18.966 49.905 1.00 7.92 34 LEU B N 1
ATOM 2053 C CA . LEU B 1 34 ? 15.052 19.489 51.265 1.00 9.09 34 LEU B CA 1
ATOM 2054 C C . LEU B 1 34 ? 13.671 20.077 51.535 1.00 9.60 34 LEU B C 1
ATOM 2055 O O . LEU B 1 34 ? 13.203 20.083 52.677 1.00 10.82 34 LEU B O 1
ATOM 2060 N N . ARG B 1 35 ? 13.021 20.571 50.486 1.00 9.00 35 ARG B N 1
ATOM 2061 C CA . ARG B 1 35 ? 11.690 21.156 50.626 1.00 10.33 35 ARG B CA 1
ATOM 2062 C C . ARG B 1 35 ? 10.744 20.670 49.539 1.00 10.56 35 ARG B C 1
ATOM 2063 O O . ARG B 1 35 ? 11.174 20.204 48.482 1.00 10.65 35 ARG B O 1
ATOM 2071 N N . ARG B 1 36 ? 9.449 20.773 49.814 1.00 10.53 36 ARG B N 1
ATOM 2072 C CA . ARG B 1 36 ? 8.439 20.388 48.843 1.00 10.93 36 ARG B CA 1
ATOM 2073 C C . ARG B 1 36 ? 8.125 21.657 48.058 1.00 12.06 36 ARG B C 1
ATOM 2074 O O . ARG B 1 36 ? 8.604 22.740 48.399 1.00 13.63 36 ARG B O 1
ATOM 2082 N N . GLU B 1 37 ? 7.333 21.525 47.001 1.00 12.68 37 GLU B N 1
ATOM 2083 C CA . GLU B 1 37 ? 6.942 22.672 46.192 1.00 13.39 37 GLU B CA 1
ATOM 2084 C C . GLU B 1 37 ? 5.484 22.514 45.785 1.00 13.74 37 GLU B C 1
ATOM 2085 O O . GLU B 1 37 ? 4.804 21.615 46.276 1.00 15.14 37 GLU B O 1
ATOM 2091 N N . GLY B 1 38 ? 5.012 23.368 44.883 1.00 14.26 38 GLY B N 1
ATOM 2092 C CA . GLY B 1 38 ? 3.612 23.310 44.493 1.00 14.83 38 GLY B CA 1
ATOM 2093 C C . GLY B 1 38 ? 3.233 22.740 43.142 1.00 16.16 38 GLY B C 1
ATOM 2094 O O . GLY B 1 38 ? 2.118 22.973 42.674 1.00 17.28 38 GLY B O 1
ATOM 2095 N N . GLU B 1 39 ? 4.131 21.997 42.507 1.00 14.14 39 GLU B N 1
ATOM 2096 C CA . GLU B 1 39 ? 3.819 21.408 41.209 1.00 14.51 39 GLU B CA 1
ATOM 2097 C C . GLU B 1 39 ? 2.989 20.143 41.405 1.00 14.63 39 GLU B C 1
ATOM 2098 O O . GLU B 1 39 ? 2.869 19.634 42.521 1.00 14.70 39 GLU B O 1
ATOM 2104 N N . ASP B 1 40 ? 2.415 19.638 40.318 1.00 15.03 40 ASP B N 1
ATOM 2105 C CA . ASP B 1 40 ? 1.625 18.417 40.399 1.00 16.20 40 ASP B CA 1
ATOM 2106 C C . ASP B 1 40 ? 2.559 17.221 40.379 1.00 15.85 40 ASP B C 1
ATOM 2107 O O . ASP B 1 40 ? 2.636 16.477 39.414 1.00 17.02 40 ASP B O 1
ATOM 2112 N N . LEU B 1 41 ? 3.281 17.061 41.483 1.00 14.48 41 LEU B N 1
ATOM 2113 C CA . LEU B 1 41 ? 4.242 15.978 41.663 1.00 13.44 41 LEU B CA 1
ATOM 2114 C C . LEU B 1 41 ? 4.131 15.496 43.106 1.00 12.90 41 LEU B C 1
ATOM 2115 O O . LEU B 1 41 ? 3.535 16.171 43.946 1.00 14.78 41 LEU B O 1
ATOM 2120 N N . ILE B 1 42 ? 4.696 14.328 43.391 1.00 11.72 42 ILE B N 1
ATOM 2121 C CA . ILE B 1 42 ? 4.688 13.798 44.747 1.00 11.44 42 ILE B CA 1
ATOM 2122 C C . ILE B 1 42 ? 6.010 14.225 45.373 1.00 11.63 42 ILE B C 1
ATOM 2123 O O . ILE B 1 42 ? 7.080 13.969 44.817 1.00 12.82 42 ILE B O 1
ATOM 2128 N N . TYR B 1 43 ? 5.936 14.885 46.522 1.00 10.54 43 TYR B N 1
ATOM 2129 C CA . TYR B 1 43 ? 7.133 15.364 47.198 1.00 10.30 43 TYR B CA 1
ATOM 2130 C C . TYR B 1 43 ? 7.454 14.652 48.497 1.00 10.75 43 TYR B C 1
ATOM 2131 O O . TYR B 1 43 ? 6.582 14.440 49.341 1.00 11.86 43 TYR B O 1
ATOM 2140 N N . VAL B 1 44 ? 8.721 14.289 48.645 1.00 10.50 44 VAL B N 1
ATOM 2141 C CA . VAL B 1 44 ? 9.215 13.675 49.864 1.00 8.98 44 VAL B CA 1
ATOM 2142 C C . VAL B 1 44 ? 10.305 14.635 50.320 1.00 10.68 44 VAL B C 1
ATOM 2143 O O . VAL B 1 44 ? 11.260 14.900 49.583 1.00 9.75 44 VAL B O 1
ATOM 2147 N N . GLU B 1 45 ? 10.145 15.185 51.517 1.00 10.22 45 GLU B N 1
ATOM 2148 C CA . GLU B 1 45 ? 11.119 16.123 52.053 1.00 10.45 45 GLU B CA 1
ATOM 2149 C C . GLU B 1 45 ? 12.221 15.354 52.743 1.00 10.51 45 GLU B C 1
ATOM 2150 O O . GLU B 1 45 ? 11.971 14.521 53.618 1.00 12.37 45 GLU B O 1
ATOM 2156 N N . GLY B 1 46 ? 13.452 15.625 52.338 1.00 10.44 46 GLY B N 1
ATOM 2157 C CA . GLY B 1 46 ? 14.560 14.919 52.932 1.00 10.69 46 GLY B CA 1
ATOM 2158 C C . GLY B 1 46 ? 15.902 15.314 52.364 1.00 9.37 46 GLY B C 1
ATOM 2159 O O . GLY B 1 46 ? 16.011 16.188 51.501 1.00 9.74 46 GLY B O 1
ATOM 2160 N N . ASP B 1 47 ? 16.914 14.605 52.844 1.00 9.08 47 ASP B N 1
ATOM 2161 C CA . ASP B 1 47 ? 18.311 14.839 52.509 1.00 9.60 47 ASP B CA 1
ATOM 2162 C C . ASP B 1 47 ? 18.903 13.642 51.765 1.00 8.25 47 ASP B C 1
ATOM 2163 O O . ASP B 1 47 ? 18.858 12.520 52.263 1.00 9.06 47 ASP B O 1
ATOM 2168 N N . VAL B 1 48 ? 19.474 13.883 50.586 1.00 7.38 48 VAL B N 1
ATOM 2169 C CA . VAL B 1 48 ? 20.063 12.799 49.798 1.00 7.57 48 VAL B CA 1
ATOM 2170 C C . VAL B 1 48 ? 21.230 12.103 50.495 1.00 7.84 48 VAL B C 1
ATOM 2171 O O . VAL B 1 48 ? 21.610 10.998 50.114 1.00 8.19 48 VAL B O 1
ATOM 2175 N N . THR B 1 49 ? 21.798 12.739 51.516 1.00 7.62 49 THR B N 1
ATOM 2176 C CA . THR B 1 49 ? 22.916 12.139 52.240 1.00 8.73 49 THR B CA 1
ATOM 2177 C C . THR B 1 49 ? 22.431 11.221 53.357 1.00 8.68 49 THR B C 1
ATOM 2178 O O . THR B 1 49 ? 23.232 10.550 53.999 1.00 10.63 49 THR B O 1
ATOM 2182 N N . ARG B 1 50 ? 21.120 11.191 53.579 1.00 9.93 50 ARG B N 1
ATOM 2183 C CA . ARG B 1 50 ? 20.534 10.364 54.632 1.00 10.49 50 ARG B CA 1
ATOM 2184 C C . ARG B 1 50 ? 19.848 9.119 54.077 1.00 10.53 50 ARG B C 1
ATOM 2185 O O . ARG B 1 50 ? 18.873 9.210 53.333 1.00 10.59 50 ARG B O 1
ATOM 2193 N N . GLU B 1 51 ? 20.361 7.956 54.457 1.00 10.79 51 GLU B N 1
ATOM 2194 C CA . GLU B 1 51 ? 19.809 6.684 54.010 1.00 13.15 51 GLU B CA 1
ATOM 2195 C C . GLU B 1 51 ? 18.300 6.611 54.233 1.00 12.48 51 GLU B C 1
ATOM 2196 O O . GLU B 1 51 ? 17.550 6.218 53.343 1.00 11.84 51 GLU B O 1
ATOM 2202 N N . GLU B 1 52 ? 17.860 6.997 55.426 1.00 12.65 52 GLU B N 1
ATOM 2203 C CA . GLU B 1 52 ? 16.444 6.967 55.777 1.00 13.75 52 GLU B CA 1
ATOM 2204 C C . GLU B 1 52 ? 15.559 7.777 54.830 1.00 11.66 52 GLU B C 1
ATOM 2205 O O . GLU B 1 52 ? 14.475 7.333 54.448 1.00 11.72 52 GLU B O 1
ATOM 2211 N N . ASP B 1 53 ? 16.021 8.963 54.447 1.00 10.31 53 ASP B N 1
ATOM 2212 C CA . ASP B 1 53 ? 15.247 9.818 53.553 1.00 10.12 53 ASP B CA 1
ATOM 2213 C C . ASP B 1 53 ? 15.185 9.272 52.131 1.00 9.72 53 ASP B C 1
ATOM 2214 O O . ASP B 1 53 ? 14.133 9.307 51.488 1.00 9.83 53 ASP B O 1
ATOM 2219 N N . VAL B 1 54 ? 16.310 8.768 51.635 1.00 10.07 54 VAL B N 1
ATOM 2220 C CA . VAL B 1 54 ? 16.335 8.222 50.285 1.00 9.85 54 VAL B CA 1
ATOM 2221 C C . VAL B 1 54 ? 15.464 6.969 50.221 1.00 10.35 54 VAL B C 1
ATOM 2222 O O . VAL B 1 54 ? 14.721 6.772 49.263 1.00 10.88 54 VAL B O 1
ATOM 2226 N N . ARG B 1 55 ? 15.540 6.131 51.249 1.00 10.53 55 ARG B N 1
ATOM 2227 C CA . ARG B 1 55 ? 14.729 4.922 51.268 1.00 11.35 55 ARG B CA 1
ATOM 2228 C C . ARG B 1 55 ? 13.246 5.275 51.283 1.00 10.98 55 ARG B C 1
ATOM 2229 O O . ARG B 1 55 ? 12.434 4.614 50.629 1.00 11.25 55 ARG B O 1
ATOM 2237 N N . ARG B 1 56 ? 12.897 6.333 52.009 1.00 11.37 56 ARG B N 1
ATOM 2238 C CA . ARG B 1 56 ? 11.511 6.778 52.087 1.00 11.03 56 ARG B CA 1
ATOM 2239 C C . ARG B 1 56 ? 11.022 7.220 50.708 1.00 10.31 56 ARG B C 1
ATOM 2240 O O . ARG B 1 56 ? 9.907 6.897 50.301 1.00 11.36 56 ARG B O 1
ATOM 2248 N N . ALA B 1 57 ? 11.866 7.950 49.984 1.00 10.26 57 ALA B N 1
ATOM 2249 C CA . ALA B 1 57 ? 11.506 8.438 48.657 1.00 10.47 57 ALA B CA 1
ATOM 2250 C C . ALA B 1 57 ? 11.402 7.298 47.648 1.00 10.18 57 ALA B C 1
ATOM 2251 O O . ALA B 1 57 ? 10.504 7.286 46.811 1.00 10.61 57 ALA B O 1
ATOM 2253 N N . VAL B 1 58 ? 12.326 6.346 47.727 1.00 9.80 58 VAL B N 1
ATOM 2254 C CA . VAL B 1 58 ? 12.303 5.200 46.822 1.00 11.32 58 VAL B CA 1
ATOM 2255 C C . VAL B 1 58 ? 11.028 4.389 47.054 1.00 11.81 58 VAL B C 1
ATOM 2256 O O . VAL B 1 58 ? 10.353 3.983 46.103 1.00 12.75 58 VAL B O 1
ATOM 2260 N N . ALA B 1 59 ? 10.701 4.164 48.322 1.00 12.26 59 ALA B N 1
ATOM 2261 C CA . ALA B 1 59 ? 9.506 3.410 48.681 1.00 12.77 59 ALA B CA 1
ATOM 2262 C C . ALA B 1 59 ? 8.251 4.134 48.205 1.00 12.45 59 ALA B C 1
ATOM 2263 O O . ALA B 1 59 ? 7.307 3.503 47.732 1.00 13.51 59 ALA B O 1
ATOM 2265 N N . ARG B 1 60 ? 8.238 5.458 48.329 1.00 12.00 60 ARG B N 1
ATOM 2266 C CA . ARG B 1 60 ? 7.085 6.241 47.905 1.00 12.24 60 ARG B CA 1
ATOM 2267 C C . ARG B 1 60 ? 6.870 6.112 46.400 1.00 11.85 60 ARG B C 1
ATOM 2268 O O . ARG B 1 60 ? 5.735 6.084 45.925 1.00 13.31 60 ARG B O 1
ATOM 2276 N N . ALA B 1 61 ? 7.964 6.032 45.651 1.00 11.94 61 ALA B N 1
ATOM 2277 C CA . ALA B 1 61 ? 7.872 5.896 44.204 1.00 11.58 61 ALA B CA 1
ATOM 2278 C C . ALA B 1 61 ? 7.307 4.526 43.837 1.00 12.45 61 ALA B C 1
ATOM 2279 O O . ALA B 1 61 ? 6.417 4.419 42.995 1.00 11.94 61 ALA B O 1
ATOM 2281 N N . GLN B 1 62 ? 7.822 3.483 44.480 1.00 13.14 62 GLN B N 1
ATOM 2282 C CA . GLN B 1 62 ? 7.368 2.120 44.217 1.00 13.96 62 GLN B CA 1
ATOM 2283 C C . GLN B 1 62 ? 5.905 1.931 44.599 1.00 14.75 62 GLN B C 1
ATOM 2284 O O . GLN B 1 62 ? 5.243 1.010 44.123 1.00 16.00 62 GLN B O 1
ATOM 2290 N N . GLU B 1 63 ? 5.409 2.814 45.458 1.00 15.86 63 GLU B N 1
ATOM 2291 C CA . GLU B 1 63 ? 4.022 2.769 45.901 1.00 17.67 63 GLU B CA 1
ATOM 2292 C C . GLU B 1 63 ? 3.132 3.088 44.702 1.00 17.65 63 GLU B C 1
ATOM 2293 O O . GLU B 1 63 ? 2.024 2.564 44.573 1.00 18.86 63 GLU B O 1
ATOM 2299 N N . GLU B 1 64 ? 3.637 3.943 43.817 1.00 16.62 64 GLU B N 1
ATOM 2300 C CA . GLU B 1 64 ? 2.907 4.354 42.621 1.00 16.60 64 GLU B CA 1
ATOM 2301 C C . GLU B 1 64 ? 3.002 3.320 41.506 1.00 16.99 64 GLU B C 1
ATOM 2302 O O . GLU B 1 64 ? 1.993 2.919 40.925 1.00 17.75 64 GLU B O 1
ATOM 2308 N N . ALA B 1 65 ? 4.226 2.901 41.206 1.00 16.39 65 ALA B N 1
ATOM 2309 C CA . ALA B 1 65 ? 4.477 1.923 40.156 1.00 14.90 65 ALA B CA 1
ATOM 2310 C C . ALA B 1 65 ? 5.940 1.502 40.237 1.00 14.61 65 ALA B C 1
ATOM 2311 O O . ALA B 1 65 ? 6.728 2.120 40.953 1.00 15.16 65 ALA B O 1
ATOM 2313 N N . PRO B 1 66 ? 6.322 0.437 39.513 1.00 13.83 66 PRO B N 1
ATOM 2314 C CA . PRO B 1 66 ? 7.717 -0.011 39.551 1.00 13.11 66 PRO B CA 1
ATOM 2315 C C . PRO B 1 66 ? 8.659 1.120 39.151 1.00 12.71 66 PRO B C 1
ATOM 2316 O O . PRO B 1 66 ? 8.449 1.779 38.134 1.00 11.70 66 PRO B O 1
ATOM 2320 N N . LEU B 1 67 ? 9.688 1.341 39.963 1.00 11.78 67 LEU B N 1
ATOM 2321 C CA . LEU B 1 67 ? 10.653 2.405 39.707 1.00 11.69 67 LEU B CA 1
ATOM 2322 C C . LEU B 1 67 ? 11.510 2.105 38.482 1.00 12.18 67 LEU B C 1
ATOM 2323 O O . LEU B 1 67 ? 12.053 1.007 38.347 1.00 12.68 67 LEU B O 1
ATOM 2328 N N . PHE B 1 68 ? 11.627 3.088 37.594 1.00 10.76 68 PHE B N 1
ATOM 2329 C CA . PHE B 1 68 ? 12.417 2.919 36.381 1.00 11.25 68 PHE B CA 1
ATOM 2330 C C . PHE B 1 68 ? 13.440 4.031 36.162 1.00 10.35 68 PHE B C 1
ATOM 2331 O O . PHE B 1 68 ? 14.605 3.758 35.880 1.00 10.31 68 PHE B O 1
ATOM 2339 N N . ALA B 1 69 ? 13.007 5.281 36.284 1.00 9.08 69 ALA B N 1
ATOM 2340 C CA . ALA B 1 69 ? 13.903 6.408 36.061 1.00 9.45 69 ALA B CA 1
ATOM 2341 C C . ALA B 1 69 ? 14.304 7.104 37.347 1.00 9.78 69 ALA B C 1
ATOM 2342 O O . ALA B 1 69 ? 13.458 7.432 38.178 1.00 10.85 69 ALA B O 1
ATOM 2344 N N . VAL B 1 70 ? 15.605 7.323 37.502 1.00 8.81 70 VAL B N 1
ATOM 2345 C CA . VAL B 1 70 ? 16.142 8.006 38.669 1.00 9.59 70 VAL B CA 1
ATOM 2346 C C . VAL B 1 70 ? 17.042 9.116 38.158 1.00 9.16 70 VAL B C 1
ATOM 2347 O O . VAL B 1 70 ? 17.919 8.882 37.325 1.00 9.49 70 VAL B O 1
ATOM 2351 N N . VAL B 1 71 ? 16.808 10.330 38.642 1.00 7.98 71 VAL B N 1
ATOM 2352 C CA . VAL B 1 71 ? 17.603 11.474 38.234 1.00 7.62 71 VAL B CA 1
ATOM 2353 C C . VAL B 1 71 ? 18.132 12.200 39.462 1.00 8.32 71 VAL B C 1
ATOM 2354 O O . VAL B 1 71 ? 17.358 12.732 40.263 1.00 9.46 71 VAL B O 1
ATOM 2358 N N . SER B 1 72 ? 19.451 12.197 39.625 1.00 7.61 72 SER B N 1
ATOM 2359 C CA . SER B 1 72 ? 20.071 12.896 40.744 1.00 7.14 72 SER B CA 1
ATOM 2360 C C . SER B 1 72 ? 20.438 14.304 40.308 1.00 7.05 72 SER B C 1
ATOM 2361 O O . SER B 1 72 ? 21.399 14.503 39.560 1.00 8.57 72 SER B O 1
ATOM 2364 N N . ALA B 1 73 ? 19.665 15.281 40.771 1.00 7.78 73 ALA B N 1
ATOM 2365 C CA . ALA B 1 73 ? 19.910 16.673 40.428 1.00 8.23 73 ALA B CA 1
ATOM 2366 C C . ALA B 1 73 ? 20.041 17.546 41.673 1.00 9.20 73 ALA B C 1
ATOM 2367 O O . ALA B 1 73 ? 20.090 18.769 41.575 1.00 12.24 73 ALA B O 1
ATOM 2369 N N . ALA B 1 74 ? 20.095 16.916 42.842 1.00 7.89 74 ALA B N 1
ATOM 2370 C CA . ALA B 1 74 ? 20.254 17.654 44.092 1.00 8.56 74 ALA B CA 1
ATOM 2371 C C . ALA B 1 74 ? 21.721 18.026 44.235 1.00 9.21 74 ALA B C 1
ATOM 2372 O O . ALA B 1 74 ? 22.607 17.214 43.955 1.00 10.81 74 ALA B O 1
ATOM 2374 N N . GLY B 1 75 ? 21.979 19.253 44.666 1.00 9.44 75 GLY B N 1
ATOM 2375 C CA . GLY B 1 75 ? 23.352 19.682 44.833 1.00 9.94 75 GLY B CA 1
ATOM 2376 C C . GLY B 1 75 ? 23.479 21.070 45.416 1.00 9.95 75 GLY B C 1
ATOM 2377 O O . GLY B 1 75 ? 22.506 21.823 45.498 1.00 11.20 75 GLY B O 1
ATOM 2378 N N . VAL B 1 76 ? 24.693 21.394 45.840 1.00 8.85 76 VAL B N 1
ATOM 2379 C CA . VAL B 1 76 ? 24.991 22.701 46.399 1.00 8.93 76 VAL B CA 1
ATOM 2380 C C . VAL B 1 76 ? 26.240 23.233 45.714 1.00 10.72 76 VAL B C 1
ATOM 2381 O O . VAL B 1 76 ? 27.060 22.465 45.200 1.00 11.13 76 VAL B O 1
ATOM 2385 N N . GLY B 1 77 ? 26.370 24.552 45.694 1.00 11.58 77 GLY B N 1
ATOM 2386 C CA . GLY B 1 77 ? 27.524 25.165 45.076 1.00 11.00 77 GLY B CA 1
ATOM 2387 C C . GLY B 1 77 ? 28.390 25.823 46.129 1.00 10.57 77 GLY B C 1
ATOM 2388 O O . GLY B 1 77 ? 28.009 25.914 47.299 1.00 12.54 77 GLY B O 1
ATOM 2389 N N . LEU B 1 78 ? 29.564 26.280 45.714 1.00 9.68 78 LEU B N 1
ATOM 2390 C CA . LEU B 1 78 ? 30.483 26.945 46.622 1.00 9.24 78 LEU B CA 1
ATOM 2391 C C . LEU B 1 78 ? 31.559 27.657 45.829 1.00 8.31 78 LEU B C 1
ATOM 2392 O O . LEU B 1 78 ? 32.103 27.106 44.875 1.00 8.57 78 LEU B O 1
ATOM 2397 N N . ALA B 1 79 ? 31.842 28.894 46.219 1.00 8.49 79 ALA B N 1
ATOM 2398 C CA . ALA B 1 79 ? 32.897 29.682 45.599 1.00 8.68 79 ALA B CA 1
ATOM 2399 C C . ALA B 1 79 ? 33.813 30.018 46.765 1.00 9.34 79 ALA B C 1
ATOM 2400 O O . ALA B 1 79 ? 33.465 30.829 47.624 1.00 10.79 79 ALA B O 1
ATOM 2402 N N . GLU B 1 80 ? 34.971 29.369 46.817 1.00 8.03 80 GLU B N 1
ATOM 2403 C CA . GLU B 1 80 ? 35.914 29.601 47.902 1.00 8.43 80 GLU B CA 1
ATOM 2404 C C . GLU B 1 80 ? 37.325 29.277 47.445 1.00 8.87 80 GLU B C 1
ATOM 2405 O O . GLU B 1 80 ? 37.593 28.182 46.950 1.00 7.45 80 GLU B O 1
ATOM 2411 N N . LYS B 1 81 ? 38.228 30.235 47.609 1.00 8.91 81 LYS B N 1
ATOM 2412 C CA . LYS B 1 81 ? 39.609 30.040 47.205 1.00 8.59 81 LYS B CA 1
ATOM 2413 C C . LYS B 1 81 ? 40.341 29.108 48.152 1.00 8.78 81 LYS B C 1
ATOM 2414 O O . LYS B 1 81 ? 39.998 28.997 49.332 1.00 9.16 81 LYS B O 1
ATOM 2420 N N . ILE B 1 82 ? 41.347 28.426 47.619 1.00 8.00 82 ILE B N 1
ATOM 2421 C CA . ILE B 1 82 ? 42.165 27.534 48.422 1.00 9.00 82 ILE B CA 1
ATOM 2422 C C . ILE B 1 82 ? 42.895 28.383 49.462 1.00 9.43 82 ILE B C 1
ATOM 2423 O O . ILE B 1 82 ? 43.033 27.979 50.614 1.00 10.34 82 ILE B O 1
ATOM 2431 N N . LEU B 1 83 ? 43.360 29.559 49.051 1.00 8.57 83 LEU B N 1
ATOM 2432 C CA . LEU B 1 83 ? 44.052 30.461 49.965 1.00 9.04 83 LEU B CA 1
ATOM 2433 C C . LEU B 1 83 ? 43.233 31.735 50.134 1.00 10.41 83 LEU B C 1
ATOM 2434 O O . LEU B 1 83 ? 43.148 32.554 49.217 1.00 11.87 83 LEU B O 1
ATOM 2439 N N . GLY B 1 84 ? 42.620 31.881 51.306 1.00 9.96 84 GLY B N 1
ATOM 2440 C CA . GLY B 1 84 ? 41.805 33.050 51.589 1.00 13.30 84 GLY B CA 1
ATOM 2441 C C . GLY B 1 84 ? 42.620 34.183 52.178 1.00 15.39 84 GLY B C 1
ATOM 2442 O O . GLY B 1 84 ? 43.845 34.120 52.215 1.00 15.01 84 GLY B O 1
ATOM 2443 N N . LYS B 1 85 ? 41.944 35.225 52.648 1.00 17.44 85 LYS B N 1
ATOM 2444 C CA . LYS B 1 85 ? 42.643 36.369 53.220 1.00 18.93 85 LYS B CA 1
ATOM 2445 C C . LYS B 1 85 ? 43.162 36.096 54.629 1.00 18.77 85 LYS B C 1
ATOM 2446 O O . LYS B 1 85 ? 44.214 36.606 55.013 1.00 18.22 85 LYS B O 1
ATOM 2452 N N . GLU B 1 86 ? 42.429 35.286 55.390 1.00 19.01 86 GLU B N 1
ATOM 2453 C CA . GLU B 1 86 ? 42.806 34.962 56.765 1.00 19.84 86 GLU B CA 1
ATOM 2454 C C . GLU B 1 86 ? 43.326 33.540 56.964 1.00 17.81 86 GLU B C 1
ATOM 2455 O O . GLU B 1 86 ? 43.866 33.212 58.021 1.00 18.72 86 GLU B O 1
ATOM 2465 N N . GLY B 1 87 ? 43.156 32.693 55.957 1.00 14.88 87 GLY B N 1
ATOM 2466 C CA . GLY B 1 87 ? 43.618 31.326 56.082 1.00 13.03 87 GLY B CA 1
ATOM 2467 C C . GLY B 1 87 ? 43.206 30.475 54.904 1.00 10.79 87 GLY B C 1
ATOM 2468 O O . GLY B 1 87 ? 42.631 30.975 53.943 1.00 10.89 87 GLY B O 1
ATOM 2469 N N . PRO B 1 88 ? 43.489 29.172 54.951 1.00 10.21 88 PRO B N 1
ATOM 2470 C CA . PRO B 1 88 ? 43.122 28.287 53.848 1.00 10.22 88 PRO B CA 1
ATOM 2471 C C . PRO B 1 88 ? 41.628 27.981 53.786 1.00 9.58 88 PRO B C 1
ATOM 2472 O O . PRO B 1 88 ? 40.881 28.232 54.734 1.00 10.73 88 PRO B O 1
ATOM 2476 N N . HIS B 1 89 ? 41.212 27.459 52.638 1.00 9.44 89 HIS B N 1
ATOM 2477 C CA . HIS B 1 89 ? 39.838 27.030 52.389 1.00 9.22 89 HIS B CA 1
ATOM 2478 C C . HIS B 1 89 ? 39.447 26.183 53.605 1.00 9.53 89 HIS B C 1
ATOM 2479 O O . HIS B 1 89 ? 40.240 25.359 54.060 1.00 9.82 89 HIS B O 1
ATOM 2486 N N . GLY B 1 90 ? 38.245 26.388 54.135 1.00 10.31 90 GLY B N 1
ATOM 2487 C CA . GLY B 1 90 ? 37.813 25.608 55.282 1.00 11.03 90 GLY B CA 1
ATOM 2488 C C . GLY B 1 90 ? 37.660 24.140 54.922 1.00 11.24 90 GLY B C 1
ATOM 2489 O O . GLY B 1 90 ? 37.339 23.813 53.781 1.00 11.28 90 GLY B O 1
ATOM 2490 N N . LEU B 1 91 ? 37.888 23.248 55.879 1.00 10.88 91 LEU B N 1
ATOM 2491 C CA . LEU B 1 91 ? 37.763 21.824 55.603 1.00 12.11 91 LEU B CA 1
ATOM 2492 C C . LEU B 1 91 ? 36.304 21.380 55.617 1.00 12.70 91 LEU B C 1
ATOM 2493 O O . LEU B 1 91 ? 35.901 20.535 54.817 1.00 13.44 91 LEU B O 1
ATOM 2498 N N . GLU B 1 92 ? 35.510 21.956 56.514 1.00 12.76 92 GLU B N 1
ATOM 2499 C CA . GLU B 1 92 ? 34.099 21.594 56.616 1.00 13.64 92 GLU B CA 1
ATOM 2500 C C . GLU B 1 92 ? 33.286 22.001 55.392 1.00 12.94 92 GLU B C 1
ATOM 2501 O O . GLU B 1 92 ? 32.378 21.275 54.980 1.00 13.26 92 GLU B O 1
ATOM 2511 N N . SER B 1 93 ? 33.594 23.159 54.816 1.00 11.76 93 SER B N 1
ATOM 2512 C CA . SER B 1 93 ? 32.864 23.610 53.637 1.00 12.07 93 SER B CA 1
ATOM 2513 C C . SER B 1 93 ? 33.140 22.643 52.491 1.00 10.97 93 SER B C 1
ATOM 2514 O O . SER B 1 93 ? 32.245 22.324 51.712 1.00 11.53 93 SER B O 1
ATOM 2517 N N . PHE B 1 94 ? 34.382 22.173 52.402 1.00 9.94 94 PHE B N 1
ATOM 2518 C CA . PHE B 1 94 ? 34.768 21.222 51.365 1.00 10.25 94 PHE B CA 1
ATOM 2519 C C . PHE B 1 94 ? 34.008 19.918 51.588 1.00 10.80 94 PHE B C 1
ATOM 2520 O O . PHE B 1 94 ? 33.414 19.364 50.661 1.00 10.11 94 PHE B O 1
ATOM 2528 N N . ARG B 1 95 ? 34.027 19.435 52.827 1.00 11.29 95 ARG B N 1
ATOM 2529 C CA . ARG B 1 95 ? 33.354 18.188 53.171 1.00 11.47 95 ARG B CA 1
ATOM 2530 C C . ARG B 1 95 ? 31.861 18.227 52.857 1.00 11.46 95 ARG B C 1
ATOM 2531 O O . ARG B 1 95 ? 31.304 17.255 52.345 1.00 11.20 95 ARG B O 1
ATOM 2539 N N . ARG B 1 96 ? 31.213 19.347 53.156 1.00 11.42 96 ARG B N 1
ATOM 2540 C CA . ARG B 1 96 ? 29.783 19.478 52.907 1.00 11.64 96 ARG B CA 1
ATOM 2541 C C . ARG B 1 96 ? 29.454 19.345 51.422 1.00 10.32 96 ARG B C 1
ATOM 2542 O O . ARG B 1 96 ? 28.508 18.654 51.043 1.00 9.50 96 ARG B O 1
ATOM 2556 N N . VAL B 1 97 ? 30.240 20.006 50.580 1.00 8.62 97 VAL B N 1
ATOM 2557 C CA . VAL B 1 97 ? 30.026 19.941 49.141 1.00 9.13 97 VAL B CA 1
ATOM 2558 C C . VAL B 1 97 ? 30.206 18.503 48.655 1.00 9.09 97 VAL B C 1
ATOM 2559 O O . VAL B 1 97 ? 29.418 18.007 47.849 1.00 7.88 97 VAL B O 1
ATOM 2563 N N . LEU B 1 98 ? 31.234 17.828 49.157 1.00 8.22 98 LEU B N 1
ATOM 2564 C CA . LEU B 1 98 ? 31.473 16.443 48.768 1.00 8.60 98 LEU B CA 1
ATOM 2565 C C . LEU B 1 98 ? 30.317 15.561 49.222 1.00 8.97 98 LEU B C 1
ATOM 2566 O O . LEU B 1 98 ? 29.836 14.712 48.470 1.00 8.50 98 LEU B O 1
ATOM 2574 N N . GLU B 1 99 ? 29.885 15.757 50.463 1.00 8.34 99 GLU B N 1
ATOM 2575 C CA . GLU B 1 99 ? 28.796 14.969 51.026 1.00 8.99 99 GLU B CA 1
ATOM 2576 C C . GLU B 1 99 ? 27.521 15.045 50.199 1.00 9.13 99 GLU B C 1
ATOM 2577 O O . GLU B 1 99 ? 26.954 14.023 49.822 1.00 9.26 99 GLU B O 1
ATOM 2583 N N . VAL B 1 100 ? 27.069 16.257 49.911 1.00 8.06 100 VAL B N 1
ATOM 2584 C CA . VAL B 1 100 ? 25.840 16.421 49.151 1.00 8.22 100 VAL B CA 1
ATOM 2585 C C . VAL B 1 100 ? 25.955 16.031 47.681 1.00 8.26 100 VAL B C 1
ATOM 2586 O O . VAL B 1 100 ? 25.186 15.204 47.187 1.00 8.15 100 VAL B O 1
ATOM 2590 N N . ASN B 1 101 ? 26.922 16.619 46.986 1.00 7.41 101 ASN B N 1
ATOM 2591 C CA . ASN B 1 101 ? 27.083 16.371 45.560 1.00 6.15 101 ASN B CA 1
ATOM 2592 C C . ASN B 1 101 ? 27.581 14.997 45.153 1.00 6.55 101 ASN B C 1
ATOM 2593 O O . ASN B 1 101 ? 27.122 14.448 44.151 1.00 8.29 101 ASN B O 1
ATOM 2598 N N . LEU B 1 102 ? 28.521 14.443 45.908 1.00 6.76 102 LEU B N 1
ATOM 2599 C CA . LEU B 1 102 ? 29.068 13.142 45.556 1.00 6.73 102 LEU B CA 1
ATOM 2600 C C . LEU B 1 102 ? 28.474 12.001 46.368 1.00 6.36 102 LEU B C 1
ATOM 2601 O O . LEU B 1 102 ? 27.894 11.077 45.802 1.00 7.01 102 LEU B O 1
ATOM 2606 N N . LEU B 1 103 ? 28.603 12.053 47.690 1.00 7.11 103 LEU B N 1
ATOM 2607 C CA . LEU B 1 103 ? 28.051 10.982 48.504 1.00 6.74 103 LEU B CA 1
ATOM 2608 C C . LEU B 1 103 ? 26.536 10.889 48.333 1.00 6.46 103 LEU B C 1
ATOM 2609 O O . LEU B 1 103 ? 25.987 9.789 48.291 1.00 7.25 103 LEU B O 1
ATOM 2614 N N . GLY B 1 104 ? 25.865 12.033 48.223 1.00 6.88 104 GLY B N 1
ATOM 2615 C CA . GLY B 1 104 ? 24.421 12.024 48.046 1.00 7.16 104 GLY B CA 1
ATOM 2616 C C . GLY B 1 104 ? 24.025 11.309 46.768 1.00 7.29 104 GLY B C 1
ATOM 2617 O O . GLY B 1 104 ? 23.069 10.531 46.737 1.00 8.17 104 GLY B O 1
ATOM 2618 N N . THR B 1 105 ? 24.770 11.573 45.703 1.00 6.81 105 THR B N 1
ATOM 2619 C CA . THR B 1 105 ? 24.509 10.944 44.419 1.00 6.27 105 THR B CA 1
ATOM 2620 C C . THR B 1 105 ? 24.750 9.441 44.511 1.00 6.72 105 THR B C 1
ATOM 2621 O O . THR B 1 105 ? 23.986 8.648 43.959 1.00 6.78 105 THR B O 1
ATOM 2625 N N . PHE B 1 106 ? 25.801 9.047 45.222 1.00 5.98 106 PHE B N 1
ATOM 2626 C CA . PHE B 1 106 ? 26.097 7.631 45.386 1.00 6.85 106 PHE B CA 1
ATOM 2627 C C . PHE B 1 106 ? 25.028 6.954 46.242 1.00 6.39 106 PHE B C 1
ATOM 2628 O O . PHE B 1 106 ? 24.629 5.821 45.975 1.00 6.71 106 PHE B O 1
ATOM 2636 N N . ASN B 1 107 ? 24.572 7.653 47.275 1.00 6.94 107 ASN B N 1
ATOM 2637 C CA . ASN B 1 107 ? 23.556 7.120 48.177 1.00 8.06 107 ASN B CA 1
ATOM 2638 C C . ASN B 1 107 ? 22.277 6.833 47.396 1.00 7.74 107 ASN B C 1
ATOM 2639 O O . ASN B 1 107 ? 21.668 5.771 47.545 1.00 7.95 107 ASN B O 1
ATOM 2644 N N . VAL B 1 108 ? 21.878 7.778 46.555 1.00 7.52 108 VAL B N 1
ATOM 2645 C CA . VAL B 1 108 ? 20.686 7.609 45.738 1.00 7.62 108 VAL B CA 1
ATOM 2646 C C . VAL B 1 108 ? 20.890 6.477 44.730 1.00 7.94 108 VAL B C 1
ATOM 2647 O O . VAL B 1 108 ? 20.002 5.652 44.521 1.00 8.15 108 VAL B O 1
ATOM 2651 N N . LEU B 1 109 ? 22.069 6.423 44.120 1.00 7.30 109 LEU B N 1
ATOM 2652 C CA . LEU B 1 109 ? 22.356 5.388 43.135 1.00 7.58 109 LEU B CA 1
ATOM 2653 C C . LEU B 1 109 ? 22.307 3.975 43.719 1.00 7.94 109 LEU B C 1
ATOM 2654 O O . LEU B 1 109 ? 21.670 3.086 43.153 1.00 7.80 109 LEU B O 1
ATOM 2659 N N . ARG B 1 110 ? 22.961 3.766 44.856 1.00 6.57 110 ARG B N 1
ATOM 2660 C CA . ARG B 1 110 ? 22.993 2.437 45.457 1.00 6.56 110 ARG B CA 1
ATOM 2661 C C . ARG B 1 110 ? 21.620 1.962 45.930 1.00 7.88 110 ARG B C 1
ATOM 2662 O O . ARG B 1 110 ? 21.265 0.793 45.753 1.00 7.87 110 ARG B O 1
ATOM 2670 N N . LEU B 1 111 ? 20.836 2.860 46.517 1.00 7.41 111 LEU B N 1
ATOM 2671 C CA . LEU B 1 111 ? 19.522 2.471 47.016 1.00 8.44 111 LEU B CA 1
ATOM 2672 C C . LEU B 1 111 ? 18.512 2.284 45.889 1.00 9.00 111 LEU B C 1
ATOM 2673 O O . LEU B 1 111 ? 17.696 1.361 45.925 1.00 9.60 111 LEU B O 1
ATOM 2678 N N . ALA B 1 112 ? 18.566 3.143 44.878 1.00 8.16 112 ALA B N 1
ATOM 2679 C CA . ALA B 1 112 ? 17.645 3.016 43.753 1.00 9.44 112 ALA B CA 1
ATOM 2680 C C . ALA B 1 112 ? 17.962 1.746 42.967 1.00 10.07 112 ALA B C 1
ATOM 2681 O O . ALA B 1 112 ? 17.059 1.002 42.587 1.00 9.70 112 ALA B O 1
ATOM 2683 N N . ALA B 1 113 ? 19.246 1.496 42.731 1.00 8.53 113 ALA B N 1
ATOM 2684 C CA . ALA B 1 113 ? 19.662 0.306 41.990 1.00 9.45 113 ALA B CA 1
ATOM 2685 C C . ALA B 1 113 ? 19.205 -0.960 42.709 1.00 9.18 113 ALA B C 1
ATOM 2686 O O . ALA B 1 113 ? 18.714 -1.901 42.079 1.00 9.34 113 ALA B O 1
ATOM 2688 N N . TRP B 1 114 ? 19.361 -0.990 44.028 1.00 8.64 114 TRP B N 1
ATOM 2689 C CA . TRP B 1 114 ? 18.945 -2.161 44.790 1.00 9.22 114 TRP B CA 1
ATOM 2690 C C . TRP B 1 114 ? 17.440 -2.373 44.643 1.00 9.16 114 TRP B C 1
ATOM 2691 O O . TRP B 1 114 ? 16.973 -3.499 44.469 1.00 9.83 114 TRP B O 1
ATOM 2702 N N . ALA B 1 115 ? 16.688 -1.281 44.695 1.00 9.01 115 ALA B N 1
ATOM 2703 C CA . ALA B 1 115 ? 15.235 -1.344 44.582 1.00 10.48 115 ALA B CA 1
ATOM 2704 C C . ALA B 1 115 ? 14.744 -1.795 43.209 1.00 11.44 115 ALA B C 1
ATOM 2705 O O . ALA B 1 115 ? 13.668 -2.383 43.098 1.00 13.73 115 ALA B O 1
ATOM 2707 N N . MET B 1 116 ? 15.525 -1.533 42.166 1.00 10.27 116 MET B N 1
ATOM 2708 C CA . MET B 1 116 ? 15.121 -1.901 40.813 1.00 11.14 116 MET B CA 1
ATOM 2709 C C . MET B 1 116 ? 15.709 -3.219 40.325 1.00 10.72 116 MET B C 1
ATOM 2710 O O . MET B 1 116 ? 15.310 -3.724 39.274 1.00 11.12 116 MET B O 1
ATOM 2715 N N . ARG B 1 117 ? 16.636 -3.784 41.092 1.00 11.65 117 ARG B N 1
ATOM 2716 C CA . ARG B 1 117 ? 17.323 -5.005 40.687 1.00 11.08 117 ARG B CA 1
ATOM 2717 C C . ARG B 1 117 ? 16.452 -6.211 40.356 1.00 12.21 117 ARG B C 1
ATOM 2718 O O . ARG B 1 117 ? 16.897 -7.114 39.647 1.00 13.64 117 ARG B O 1
ATOM 2726 N N . GLU B 1 118 ? 15.222 -6.235 40.856 1.00 13.11 118 GLU B N 1
ATOM 2727 C CA . GLU B 1 118 ? 14.338 -7.360 40.574 1.00 15.15 118 GLU B CA 1
ATOM 2728 C C . GLU B 1 118 ? 13.138 -7.002 39.701 1.00 15.87 118 GLU B C 1
ATOM 2729 O O . GLU B 1 118 ? 12.205 -7.795 39.566 1.00 16.98 118 GLU B O 1
ATOM 2735 N N . ASN B 1 119 ? 13.162 -5.812 39.106 1.00 13.88 119 ASN B N 1
ATOM 2736 C CA . ASN B 1 119 ? 12.077 -5.389 38.222 1.00 13.75 119 ASN B CA 1
ATOM 2737 C C . ASN B 1 119 ? 12.092 -6.291 36.993 1.00 13.67 119 ASN B C 1
ATOM 2738 O O . ASN B 1 119 ? 13.155 -6.717 36.546 1.00 14.21 119 ASN B O 1
ATOM 2743 N N . PRO B 1 120 ? 10.916 -6.617 36.438 1.00 14.09 120 PRO B N 1
ATOM 2744 C CA . PRO B 1 120 ? 10.924 -7.463 35.242 1.00 13.88 120 PRO B CA 1
ATOM 2745 C C . PRO B 1 120 ? 11.483 -6.569 34.131 1.00 13.67 120 PRO B C 1
ATOM 2746 O O . PRO B 1 120 ? 11.047 -5.429 33.977 1.00 15.09 120 PRO B O 1
ATOM 2752 N N . PRO B 1 121 ? 12.466 -7.059 33.361 1.00 12.73 121 PRO B N 1
ATOM 2753 C CA . PRO B 1 121 ? 13.040 -6.240 32.284 1.00 12.82 121 PRO B CA 1
ATOM 2754 C C . PRO B 1 121 ? 12.014 -5.752 31.258 1.00 13.08 121 PRO B C 1
ATOM 2755 O O . PRO B 1 121 ? 11.044 -6.454 30.965 1.00 14.05 121 PRO B O 1
ATOM 2759 N N . ASP B 1 122 ? 12.214 -4.548 30.721 1.00 12.01 122 ASP B N 1
ATOM 2760 C CA . ASP B 1 122 ? 11.301 -4.044 29.700 1.00 12.09 122 ASP B CA 1
ATOM 2761 C C . ASP B 1 122 ? 11.719 -4.645 28.359 1.00 10.36 122 ASP B C 1
ATOM 2762 O O . ASP B 1 122 ? 12.605 -5.497 28.310 1.00 10.98 122 ASP B O 1
ATOM 2767 N N . ALA B 1 123 ? 11.083 -4.212 27.276 1.00 11.71 123 ALA B N 1
ATOM 2768 C CA . ALA B 1 123 ? 11.390 -4.748 25.954 1.00 12.59 123 ALA B CA 1
ATOM 2769 C C . ALA B 1 123 ? 12.849 -4.579 25.548 1.00 13.17 123 ALA B C 1
ATOM 2770 O O . ALA B 1 123 ? 13.354 -5.322 24.708 1.00 13.30 123 ALA B O 1
ATOM 2772 N N . GLU B 1 124 ? 13.524 -3.603 26.147 1.00 12.44 124 GLU B N 1
ATOM 2773 C CA . GLU B 1 124 ? 14.925 -3.345 25.842 1.00 13.43 124 GLU B CA 1
ATOM 2774 C C . GLU B 1 124 ? 15.863 -4.048 26.823 1.00 12.29 124 GLU B C 1
ATOM 2775 O O . GLU B 1 124 ? 17.081 -3.872 26.763 1.00 12.32 124 GLU B O 1
ATOM 2781 N N . GLY B 1 125 ? 15.291 -4.847 27.720 1.00 10.96 125 GLY B N 1
ATOM 2782 C CA . GLY B 1 125 ? 16.086 -5.568 28.703 1.00 10.47 125 GLY B CA 1
ATOM 2783 C C . GLY B 1 125 ? 16.478 -4.704 29.889 1.00 9.44 125 GLY B C 1
ATOM 2784 O O . GLY B 1 125 ? 17.319 -5.086 30.699 1.00 10.52 125 GLY B O 1
ATOM 2785 N N . GLN B 1 126 ? 15.846 -3.541 29.996 1.00 9.33 126 GLN B N 1
ATOM 2786 C CA . GLN B 1 126 ? 16.140 -2.591 31.062 1.00 9.97 126 GLN B CA 1
ATOM 2787 C C . GLN B 1 126 ? 15.290 -2.731 32.312 1.00 9.99 126 GLN B C 1
ATOM 2788 O O . GLN B 1 126 ? 14.066 -2.862 32.231 1.00 10.63 126 GLN B O 1
ATOM 2794 N N . ARG B 1 127 ? 15.946 -2.694 33.467 1.00 10.14 127 ARG B N 1
ATOM 2795 C CA . ARG B 1 127 ? 15.243 -2.747 34.740 1.00 9.83 127 ARG B CA 1
ATOM 2796 C C . ARG B 1 127 ? 15.167 -1.317 35.275 1.00 10.16 127 ARG B C 1
ATOM 2797 O O . ARG B 1 127 ? 14.353 -1.010 36.143 1.00 11.48 127 ARG B O 1
ATOM 2805 N N . GLY B 1 128 ? 16.009 -0.439 34.734 1.00 10.27 128 GLY B N 1
ATOM 2806 C CA . GLY B 1 128 ? 16.011 0.945 35.173 1.00 9.29 128 GLY B CA 1
ATOM 2807 C C . GLY B 1 128 ? 17.146 1.758 34.578 1.00 8.67 128 GLY B C 1
ATOM 2808 O O . GLY B 1 128 ? 18.057 1.207 33.963 1.00 8.07 128 GLY B O 1
ATOM 2809 N N . VAL B 1 129 ? 17.083 3.074 34.759 1.00 8.47 129 VAL B N 1
ATOM 2810 C CA . VAL B 1 129 ? 18.107 3.983 34.249 1.00 8.29 129 VAL B CA 1
ATOM 2811 C C . VAL B 1 129 ? 18.358 5.064 35.291 1.00 8.28 129 VAL B C 1
ATOM 2812 O O . VAL B 1 129 ? 17.424 5.717 35.754 1.00 8.93 129 VAL B O 1
ATOM 2816 N N . ILE B 1 130 ? 19.621 5.242 35.657 1.00 7.80 130 ILE B N 1
ATOM 2817 C CA . ILE B 1 130 ? 20.008 6.238 36.646 1.00 7.59 130 ILE B CA 1
ATOM 2818 C C . ILE B 1 130 ? 20.829 7.316 35.947 1.00 7.30 130 ILE B C 1
ATOM 2819 O O . ILE B 1 130 ? 21.861 7.026 35.341 1.00 7.67 130 ILE B O 1
ATOM 2824 N N . VAL B 1 131 ? 20.348 8.553 36.012 1.00 6.50 131 VAL B N 1
ATOM 2825 C CA . VAL B 1 131 ? 21.022 9.690 35.393 1.00 7.07 131 VAL B CA 1
ATOM 2826 C C . VAL B 1 131 ? 21.527 10.628 36.479 1.00 7.88 131 VAL B C 1
ATOM 2827 O O . VAL B 1 131 ? 20.741 11.170 37.259 1.00 7.40 131 VAL B O 1
ATOM 2831 N N . ASN B 1 132 ? 22.842 10.809 36.531 1.00 7.03 132 ASN B N 1
ATOM 2832 C CA . ASN B 1 132 ? 23.448 11.687 37.520 1.00 7.21 132 ASN B CA 1
ATOM 2833 C C . ASN B 1 132 ? 23.805 13.022 36.891 1.00 7.29 132 ASN B C 1
ATOM 2834 O O . ASN B 1 132 ? 23.893 13.146 35.670 1.00 8.38 132 ASN B O 1
ATOM 2839 N N . THR B 1 133 ? 24.008 14.025 37.732 1.00 7.60 133 THR B N 1
ATOM 2840 C CA . THR B 1 133 ? 24.346 15.347 37.243 1.00 8.19 133 THR B CA 1
ATOM 2841 C C . THR B 1 133 ? 25.686 15.796 37.796 1.00 8.43 133 THR B C 1
ATOM 2842 O O . THR B 1 133 ? 25.874 15.902 39.010 1.00 9.53 133 THR B O 1
ATOM 2846 N N . ALA B 1 134 ? 26.631 16.029 36.897 1.00 8.22 134 ALA B N 1
ATOM 2847 C CA . ALA B 1 134 ? 27.943 16.501 37.296 1.00 8.61 134 ALA B CA 1
ATOM 2848 C C . ALA B 1 134 ? 27.962 17.986 36.950 1.00 10.19 134 ALA B C 1
ATOM 2849 O O . ALA B 1 134 ? 27.053 18.725 37.332 1.00 11.41 134 ALA B O 1
ATOM 2851 N N . SER B 1 135 ? 28.987 18.410 36.221 1.00 9.38 135 SER B N 1
ATOM 2852 C CA . SER B 1 135 ? 29.141 19.801 35.804 1.00 9.22 135 SER B CA 1
ATOM 2853 C C . SER B 1 135 ? 30.406 19.884 34.983 1.00 9.28 135 SER B C 1
ATOM 2854 O O . SER B 1 135 ? 31.316 19.065 35.149 1.00 9.67 135 SER B O 1
ATOM 2857 N N . VAL B 1 136 ? 30.472 20.865 34.094 1.00 8.52 136 VAL B N 1
ATOM 2858 C CA . VAL B 1 136 ? 31.672 21.024 33.297 1.00 9.34 136 VAL B CA 1
ATOM 2859 C C . VAL B 1 136 ? 32.827 21.409 34.220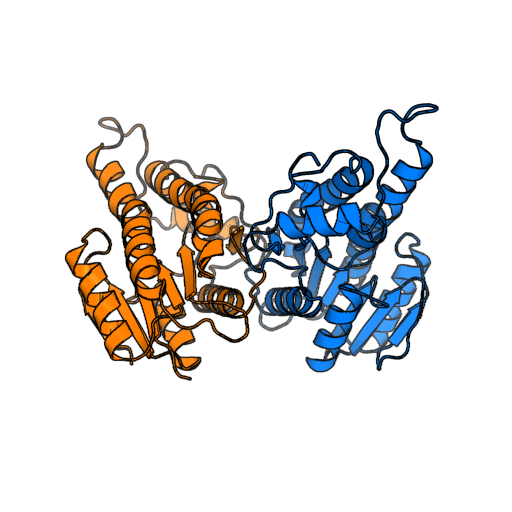 1.00 8.19 136 VAL B C 1
ATOM 2860 O O . VAL B 1 136 ? 33.984 21.319 33.835 1.00 7.98 136 VAL B O 1
ATOM 2864 N N . ALA B 1 137 ? 32.510 21.819 35.449 1.00 8.59 137 ALA B N 1
ATOM 2865 C CA . ALA B 1 137 ? 33.545 22.179 36.418 1.00 8.20 137 ALA B CA 1
ATOM 2866 C C . ALA B 1 137 ? 34.420 20.963 36.722 1.00 8.46 137 ALA B C 1
ATOM 2867 O O . ALA B 1 137 ? 35.548 21.101 37.200 1.00 8.26 137 ALA B O 1
ATOM 2869 N N . ALA B 1 138 ? 33.898 19.769 36.456 1.00 8.12 138 ALA B N 1
ATOM 2870 C CA . ALA B 1 138 ? 34.662 18.550 36.689 1.00 8.62 138 ALA B CA 1
ATOM 2871 C C . ALA B 1 138 ? 35.836 18.469 35.716 1.00 8.41 138 ALA B C 1
ATOM 2872 O O . ALA B 1 138 ? 36.810 17.753 35.965 1.00 10.35 138 ALA B O 1
ATOM 2874 N N . PHE B 1 139 ? 35.744 19.216 34.617 1.00 8.65 139 PHE B N 1
ATOM 2875 C CA . PHE B 1 139 ? 36.774 19.216 33.582 1.00 9.33 139 PHE B CA 1
ATOM 2876 C C . PHE B 1 139 ? 37.603 20.498 33.499 1.00 10.37 139 PHE B C 1
ATOM 2877 O O . PHE B 1 139 ? 38.804 20.439 33.242 1.00 12.29 139 PHE B O 1
ATOM 2885 N N . GLU B 1 140 ? 36.972 21.652 33.698 1.00 11.21 140 GLU B N 1
ATOM 2886 C CA . GLU B 1 140 ? 37.693 22.927 33.634 1.00 10.55 140 GLU B CA 1
ATOM 2887 C C . GLU B 1 140 ? 37.392 23.822 34.837 1.00 9.37 140 GLU B C 1
ATOM 2888 O O . GLU B 1 140 ? 37.006 24.978 34.670 1.00 10.79 140 GLU B O 1
ATOM 2894 N N . GLY B 1 141 ? 37.585 23.302 36.042 1.00 9.60 141 GLY B N 1
ATOM 2895 C CA . GLY B 1 141 ? 37.303 24.085 37.232 1.00 8.97 141 GLY B CA 1
ATOM 2896 C C . GLY B 1 141 ? 37.983 25.441 37.282 1.00 7.89 141 GLY B C 1
ATOM 2897 O O . GLY B 1 141 ? 39.185 25.559 37.038 1.00 8.05 141 GLY B O 1
ATOM 2898 N N . GLN B 1 142 ? 37.207 26.470 37.607 1.00 8.10 142 GLN B N 1
ATOM 2899 C CA . GLN B 1 142 ? 37.737 27.826 37.702 1.00 7.79 142 GLN B CA 1
ATOM 2900 C C . GLN B 1 142 ? 38.333 28.092 39.075 1.00 7.85 142 GLN B C 1
ATOM 2901 O O . GLN B 1 142 ? 38.162 27.311 40.013 1.00 7.82 142 GLN B O 1
ATOM 2907 N N . ILE B 1 143 ? 39.039 29.211 39.185 1.00 8.35 143 ILE B N 1
ATOM 2908 C CA . ILE B 1 143 ? 39.618 29.602 40.454 1.00 7.57 143 ILE B CA 1
ATOM 2909 C C . ILE B 1 143 ? 38.448 29.752 41.425 1.00 8.08 143 ILE B C 1
ATOM 2910 O O . ILE B 1 143 ? 37.432 30.366 41.091 1.00 8.83 143 ILE B O 1
ATOM 2915 N N . GLY B 1 144 ? 38.583 29.156 42.607 1.00 7.11 144 GLY B N 1
ATOM 2916 C CA . GLY B 1 144 ? 37.536 29.222 43.611 1.00 8.37 144 GLY B CA 1
ATOM 2917 C C . GLY B 1 144 ? 36.537 28.077 43.561 1.00 7.69 144 GLY B C 1
ATOM 2918 O O . GLY B 1 144 ? 35.663 27.982 44.419 1.00 8.29 144 GLY B O 1
ATOM 2919 N N . GLN B 1 145 ? 36.665 27.198 42.573 1.00 8.18 145 GLN B N 1
ATOM 2920 C CA . GLN B 1 145 ? 35.733 26.083 42.437 1.00 8.14 145 GLN B CA 1
ATOM 2921 C C . GLN B 1 145 ? 36.350 24.719 42.733 1.00 8.40 145 GLN B C 1
ATOM 2922 O O . GLN B 1 145 ? 35.876 23.701 42.234 1.00 8.34 145 GLN B O 1
ATOM 2928 N N . ALA B 1 146 ? 37.389 24.684 43.558 1.00 7.63 146 ALA B N 1
ATOM 2929 C CA . ALA B 1 146 ? 38.047 23.423 43.870 1.00 7.59 146 ALA B CA 1
ATOM 2930 C C . ALA B 1 146 ? 37.128 22.391 44.512 1.00 7.62 146 ALA B C 1
ATOM 2931 O O . ALA B 1 146 ? 37.118 21.231 44.104 1.00 7.72 146 ALA B O 1
ATOM 2933 N N . ALA B 1 147 ? 36.359 22.801 45.514 1.00 6.68 147 ALA B N 1
ATOM 2934 C CA . ALA B 1 147 ? 35.465 21.872 46.197 1.00 6.43 147 ALA B CA 1
ATOM 2935 C C . ALA B 1 147 ? 34.383 21.360 45.257 1.00 6.84 147 ALA B C 1
ATOM 2936 O O . ALA B 1 147 ? 34.136 20.157 45.169 1.00 7.35 147 ALA B O 1
ATOM 2938 N N . TYR B 1 148 ? 33.735 22.281 44.556 1.00 6.65 148 TYR B N 1
ATOM 2939 C CA . TYR B 1 148 ? 32.675 21.919 43.627 1.00 6.36 148 TYR B CA 1
ATOM 2940 C C . TYR B 1 148 ? 33.220 21.005 42.531 1.00 6.94 148 TYR B C 1
ATOM 2941 O O . TYR B 1 148 ? 32.642 19.960 42.238 1.00 6.77 148 TYR B O 1
ATOM 2950 N N . ALA B 1 149 ? 34.342 21.395 41.936 1.00 6.55 149 ALA B N 1
ATOM 2951 C CA . ALA B 1 149 ? 34.956 20.602 40.877 1.00 5.70 149 ALA B CA 1
ATOM 2952 C C . ALA B 1 149 ? 35.283 19.193 41.349 1.00 6.50 149 ALA B C 1
ATOM 2953 O O . ALA B 1 149 ? 35.010 18.215 40.651 1.00 7.03 149 ALA B O 1
ATOM 2955 N N . ALA B 1 150 ? 35.875 19.088 42.533 1.00 6.64 150 ALA B N 1
ATOM 2956 C CA . ALA B 1 150 ? 36.234 17.785 43.078 1.00 5.92 150 ALA B CA 1
ATOM 2957 C C . ALA B 1 150 ? 35.002 16.901 43.244 1.00 6.36 150 ALA B C 1
ATOM 2958 O O . ALA B 1 150 ? 35.019 15.726 42.877 1.00 7.61 150 ALA B O 1
ATOM 2960 N N . SER B 1 151 ? 33.925 17.468 43.779 1.00 5.83 151 SER B N 1
ATOM 2961 C CA . SER B 1 151 ? 32.715 16.687 43.990 1.00 6.28 151 SER B CA 1
ATOM 2962 C C . SER B 1 151 ? 32.135 16.195 42.670 1.00 6.69 151 SER B C 1
ATOM 2963 O O . SER B 1 151 ? 31.690 15.050 42.568 1.00 7.17 151 SER B O 1
ATOM 2966 N N . LYS B 1 152 ? 32.161 17.047 41.653 1.00 5.89 152 LYS B N 1
ATOM 2967 C CA . LYS B 1 152 ? 31.609 16.669 40.360 1.00 7.05 152 LYS B CA 1
ATOM 2968 C C . LYS B 1 152 ? 32.526 15.713 39.604 1.00 7.39 152 LYS B C 1
ATOM 2969 O O . LYS B 1 152 ? 32.052 14.887 38.823 1.00 6.76 152 LYS B O 1
ATOM 2975 N N . GLY B 1 153 ? 33.833 15.818 39.843 1.00 7.34 153 GLY B N 1
ATOM 2976 C CA . GLY B 1 153 ? 34.775 14.915 39.204 1.00 7.24 153 GLY B CA 1
ATOM 2977 C C . GLY B 1 153 ? 34.539 13.517 39.750 1.00 6.43 153 GLY B C 1
ATOM 2978 O O . GLY B 1 153 ? 34.744 12.519 39.061 1.00 7.09 153 GLY B O 1
ATOM 2979 N N . GLY B 1 154 ? 34.113 13.441 41.007 1.00 5.68 154 GLY B N 1
ATOM 2980 C CA . GLY B 1 154 ? 33.825 12.151 41.603 1.00 6.11 154 GLY B CA 1
ATOM 2981 C C . GLY B 1 154 ? 32.599 11.556 40.934 1.00 5.79 154 GLY B C 1
ATOM 2982 O O . GLY B 1 154 ? 32.546 10.353 40.672 1.00 6.30 154 GLY B O 1
ATOM 2983 N N . VAL B 1 155 ? 31.605 12.393 40.649 1.00 5.92 155 VAL B N 1
ATOM 2984 C CA . VAL B 1 155 ? 30.392 11.914 39.994 1.00 6.54 155 VAL B CA 1
ATOM 2985 C C . VAL B 1 155 ? 30.748 11.396 38.600 1.00 6.55 155 VAL B C 1
ATOM 2986 O O . VAL B 1 155 ? 30.273 10.341 38.176 1.00 7.22 155 VAL B O 1
ATOM 2990 N N . VAL B 1 156 ? 31.600 12.129 37.891 1.00 6.15 156 VAL B N 1
ATOM 2991 C CA . VAL B 1 156 ? 32.024 11.711 36.559 1.00 7.42 156 VAL B CA 1
ATOM 2992 C C . VAL B 1 156 ? 32.694 10.337 36.602 1.00 6.61 156 VAL B C 1
ATOM 2993 O O . VAL B 1 156 ? 32.330 9.439 35.839 1.00 7.01 156 VAL B O 1
ATOM 2997 N N . ALA B 1 157 ? 33.658 10.170 37.505 1.00 6.35 157 ALA B N 1
ATOM 2998 C CA . ALA B 1 157 ? 34.397 8.915 37.629 1.00 6.63 157 ALA B CA 1
ATOM 2999 C C . ALA B 1 157 ? 33.556 7.723 38.077 1.00 7.00 157 ALA B C 1
ATOM 3000 O O . ALA B 1 157 ? 33.893 6.575 37.785 1.00 7.74 157 ALA B O 1
ATOM 3002 N N . LEU B 1 158 ? 32.471 7.993 38.792 1.00 7.09 158 LEU B N 1
ATOM 3003 C CA . LEU B 1 158 ? 31.590 6.938 39.276 1.00 7.82 158 LEU B CA 1
ATOM 3004 C C . LEU B 1 158 ? 30.800 6.279 38.148 1.00 6.67 158 LEU B C 1
ATOM 3005 O O . LEU B 1 158 ? 30.475 5.091 38.211 1.00 7.61 158 LEU B O 1
ATOM 3010 N N . THR B 1 159 ? 30.516 7.052 37.106 1.00 7.42 159 THR B N 1
ATOM 3011 C CA . THR B 1 159 ? 29.702 6.583 35.992 1.00 7.53 159 THR B CA 1
ATOM 3012 C C . THR B 1 159 ? 30.056 5.220 35.414 1.00 7.27 159 THR B C 1
ATOM 3013 O O . THR B 1 159 ? 29.210 4.324 35.368 1.00 7.10 159 THR B O 1
ATOM 3017 N N . LEU B 1 160 ? 31.299 5.058 34.973 1.00 6.67 160 LEU B N 1
ATOM 3018 C CA . LEU B 1 160 ? 31.703 3.807 34.346 1.00 6.94 160 LEU B CA 1
ATOM 3019 C C . LEU B 1 160 ? 31.692 2.574 35.239 1.00 6.67 160 LEU B C 1
ATOM 3020 O O . LEU B 1 160 ? 31.086 1.567 34.878 1.00 6.80 160 LEU B O 1
ATOM 3025 N N . PRO B 1 161 ? 32.359 2.617 36.408 1.00 6.75 161 PRO B N 1
ATOM 3026 C CA . PRO B 1 161 ? 32.322 1.408 37.242 1.00 7.32 161 PRO B CA 1
ATOM 3027 C C . PRO B 1 161 ? 30.910 1.020 37.669 1.00 7.51 161 PRO B C 1
ATOM 3028 O O . PRO B 1 161 ? 30.615 -0.163 37.864 1.00 8.10 161 PRO B O 1
ATOM 3032 N N . ALA B 1 162 ? 30.035 2.010 37.813 1.00 7.03 162 ALA B N 1
ATOM 3033 C CA . ALA B 1 162 ? 28.656 1.732 38.193 1.00 7.70 162 ALA B CA 1
ATOM 3034 C C . ALA B 1 162 ? 27.931 1.093 37.012 1.00 7.72 162 ALA B C 1
ATOM 3035 O O . ALA B 1 162 ? 27.253 0.078 37.169 1.00 8.42 162 ALA B O 1
ATOM 3037 N N . ALA B 1 163 ? 28.086 1.676 35.826 1.00 6.35 163 ALA B N 1
ATOM 3038 C CA . ALA B 1 163 ? 27.437 1.140 34.635 1.00 6.91 163 ALA B CA 1
ATOM 3039 C C . ALA B 1 163 ? 27.942 -0.267 34.327 1.00 7.14 163 ALA B C 1
ATOM 3040 O O . ALA B 1 163 ? 27.165 -1.144 33.946 1.00 7.38 163 ALA B O 1
ATOM 3042 N N . ARG B 1 164 ? 29.240 -0.487 34.496 1.00 6.74 164 ARG B N 1
ATOM 3043 C CA . ARG B 1 164 ? 29.819 -1.798 34.224 1.00 7.58 164 ARG B CA 1
ATOM 3044 C C . ARG B 1 164 ? 29.206 -2.902 35.073 1.00 7.81 164 ARG B C 1
ATOM 3045 O O . ARG B 1 164 ? 28.918 -3.990 34.567 1.00 8.86 164 ARG B O 1
ATOM 3053 N N . GLU B 1 165 ? 29.008 -2.628 36.358 1.00 7.79 165 GLU B N 1
ATOM 3054 C CA . GLU B 1 165 ? 28.428 -3.619 37.256 1.00 7.95 165 GLU B CA 1
ATOM 3055 C C . GLU B 1 165 ? 26.931 -3.769 37.054 1.00 8.08 165 GLU B C 1
ATOM 3056 O O . GLU B 1 165 ? 26.408 -4.885 36.963 1.00 9.52 165 GLU B O 1
ATOM 3062 N N . LEU B 1 166 ? 26.238 -2.640 36.985 1.00 7.41 166 LEU B N 1
ATOM 3063 C CA . LEU B 1 166 ? 24.795 -2.665 36.846 1.00 8.63 166 LEU B CA 1
ATOM 3064 C C . LEU B 1 166 ? 24.317 -3.180 35.495 1.00 8.75 166 LEU B C 1
ATOM 3065 O O . LEU B 1 166 ? 23.142 -3.513 35.336 1.00 8.22 166 LEU B O 1
ATOM 3070 N N . ALA B 1 167 ? 25.232 -3.265 34.533 1.00 7.85 167 ALA B N 1
ATOM 3071 C CA . ALA B 1 167 ? 24.899 -3.770 33.204 1.00 7.01 167 ALA B CA 1
ATOM 3072 C C . ALA B 1 167 ? 24.325 -5.179 33.328 1.00 8.83 167 ALA B C 1
ATOM 3073 O O . ALA B 1 167 ? 23.395 -5.546 32.608 1.00 9.86 167 ALA B O 1
ATOM 3075 N N . GLY B 1 168 ? 24.886 -5.955 34.252 1.00 9.44 168 GLY B N 1
ATOM 3076 C CA . GLY B 1 168 ? 24.432 -7.318 34.461 1.00 11.56 168 GLY B CA 1
ATOM 3077 C C . GLY B 1 168 ? 23.011 -7.396 34.980 1.00 12.53 168 GLY B C 1
ATOM 3078 O O . GLY B 1 168 ? 22.371 -8.445 34.894 1.00 14.65 168 GLY B O 1
ATOM 3079 N N . TRP B 1 169 ? 22.517 -6.286 35.521 1.00 11.30 169 TRP B N 1
ATOM 3080 C CA . TRP B 1 169 ? 21.161 -6.225 36.053 1.00 12.12 169 TRP B CA 1
ATOM 3081 C C . TRP B 1 169 ? 20.233 -5.455 35.115 1.00 11.56 169 TRP B C 1
ATOM 3082 O O . TRP B 1 169 ? 19.053 -5.271 35.411 1.00 12.75 169 TRP B O 1
ATOM 3093 N N . GLY B 1 170 ? 20.767 -4.994 33.989 1.00 11.20 170 GLY B N 1
ATOM 3094 C CA . GLY B 1 170 ? 19.953 -4.238 33.053 1.00 9.90 170 GLY B CA 1
ATOM 3095 C C . GLY B 1 170 ? 19.655 -2.826 33.531 1.00 8.17 170 GLY B C 1
ATOM 3096 O O . GLY B 1 170 ? 18.619 -2.255 33.202 1.00 9.53 170 GLY B O 1
ATOM 3097 N N . ILE B 1 171 ? 20.563 -2.257 34.318 1.00 7.86 171 ILE B N 1
ATOM 3098 C CA . ILE B 1 171 ? 20.380 -0.904 34.824 1.00 7.78 171 ILE B CA 1
ATOM 3099 C C . ILE B 1 171 ? 21.490 -0.019 34.265 1.00 6.73 171 ILE B C 1
ATOM 3100 O O . ILE B 1 171 ? 22.670 -0.299 34.455 1.00 8.22 171 ILE B O 1
ATOM 3105 N N . ARG B 1 172 ? 21.102 1.033 33.552 1.00 6.87 172 ARG B N 1
ATOM 3106 C CA . ARG B 1 172 ? 22.072 1.952 32.965 1.00 6.21 172 ARG B CA 1
ATOM 3107 C C . ARG B 1 172 ? 22.424 3.090 33.914 1.00 7.58 172 ARG B C 1
ATOM 3108 O O . ARG B 1 172 ? 21.644 3.440 34.801 1.00 7.36 172 ARG B O 1
ATOM 3116 N N . VAL B 1 173 ? 23.615 3.649 33.725 1.00 7.24 173 VAL B N 1
ATOM 3117 C CA . VAL B 1 173 ? 24.071 4.785 34.520 1.00 6.80 173 VAL B CA 1
ATOM 3118 C C . VAL B 1 173 ? 24.726 5.752 33.546 1.00 6.98 173 VAL B C 1
ATOM 3119 O O . VAL B 1 173 ? 25.687 5.398 32.858 1.00 6.64 173 VAL B O 1
ATOM 3123 N N . VAL B 1 174 ? 24.187 6.965 33.486 1.00 6.88 174 VAL B N 1
ATOM 3124 C CA . VAL B 1 174 ? 24.688 8.002 32.596 1.00 7.42 174 VAL B CA 1
ATOM 3125 C C . VAL B 1 174 ? 24.791 9.303 33.377 1.00 7.06 174 VAL B C 1
ATOM 3126 O O . VAL B 1 174 ? 24.033 9.531 34.321 1.00 7.40 174 VAL B O 1
ATOM 3130 N N . THR B 1 175 ? 25.728 10.153 32.983 1.00 6.60 175 THR B N 1
ATOM 3131 C CA . THR B 1 175 ? 25.918 11.427 33.654 1.00 7.27 175 THR B CA 1
ATOM 3132 C C . THR B 1 175 ? 25.818 12.598 32.690 1.00 7.55 175 THR B C 1
ATOM 3133 O O . THR B 1 175 ? 26.374 12.561 31.594 1.00 8.42 175 THR B O 1
ATOM 3137 N N . VAL B 1 176 ? 25.081 13.623 33.100 1.00 7.14 176 VAL B N 1
ATOM 3138 C CA . VAL B 1 176 ? 24.947 14.840 32.311 1.00 7.65 176 VAL B CA 1
ATOM 3139 C C . VAL B 1 176 ? 25.831 15.875 33.008 1.00 6.66 176 VAL B C 1
ATOM 3140 O O . VAL B 1 176 ? 25.765 16.022 34.231 1.00 8.25 176 VAL B O 1
ATOM 3144 N N . ALA B 1 177 ? 26.673 16.565 32.240 1.00 7.76 177 ALA B N 1
ATOM 3145 C CA . ALA B 1 177 ? 27.557 17.593 32.793 1.00 6.68 177 ALA B CA 1
ATOM 3146 C C . ALA B 1 177 ? 27.100 18.938 32.243 1.00 6.89 177 ALA B C 1
ATOM 3147 O O . ALA B 1 177 ? 27.513 19.354 31.162 1.00 7.42 177 ALA B O 1
ATOM 3149 N N . PRO B 1 178 ? 26.227 19.634 32.982 1.00 7.22 178 PRO B N 1
ATOM 3150 C CA . PRO B 1 178 ? 25.744 20.931 32.507 1.00 7.60 178 PRO B CA 1
ATOM 3151 C C . PRO B 1 178 ? 26.784 22.035 32.550 1.00 7.58 178 PRO B C 1
ATOM 3152 O O . PRO B 1 178 ? 27.711 22.013 33.368 1.00 7.62 178 PRO B O 1
ATOM 3156 N N . GLY B 1 179 ? 26.611 22.996 31.649 1.00 7.34 179 GLY B N 1
ATOM 3157 C CA . GLY B 1 179 ? 27.466 24.161 31.618 1.00 7.66 179 GLY B CA 1
ATOM 3158 C C . GLY B 1 179 ? 26.734 25.212 32.436 1.00 8.76 179 GLY B C 1
ATOM 3159 O O . GLY B 1 179 ? 26.271 24.932 33.545 1.00 10.88 179 GLY B O 1
ATOM 3160 N N . LEU B 1 180 ? 26.587 26.410 31.885 1.00 8.97 180 LEU B N 1
ATOM 3161 C CA . LEU B 1 180 ? 25.917 27.495 32.594 1.00 10.78 180 LEU B CA 1
ATOM 3162 C C . LEU B 1 180 ? 24.414 27.523 32.337 1.00 10.50 180 LEU B C 1
ATOM 3163 O O . LEU B 1 180 ? 23.975 27.774 31.216 1.00 10.72 180 LEU B O 1
ATOM 3171 N N . PHE B 1 181 ? 23.630 27.263 33.380 1.00 11.04 181 PHE B N 1
ATOM 3172 C CA . PHE B 1 181 ? 22.176 27.258 33.266 1.00 11.76 181 PHE B CA 1
ATOM 3173 C C . PHE B 1 181 ? 21.496 28.293 34.148 1.00 13.42 181 PHE B C 1
ATOM 3174 O O . PHE B 1 181 ? 22.028 28.693 35.184 1.00 14.64 181 PHE B O 1
ATOM 3182 N N . ASP B 1 182 ? 20.309 28.718 33.728 1.00 14.46 182 ASP B N 1
ATOM 3183 C CA . ASP B 1 182 ? 19.544 29.700 34.490 1.00 17.02 182 ASP B CA 1
ATOM 3184 C C . ASP B 1 182 ? 18.891 29.012 35.673 1.00 18.72 182 ASP B C 1
ATOM 3185 O O . ASP B 1 182 ? 17.747 28.580 35.618 1.00 19.34 182 ASP B O 1
ATOM 3193 N N . THR B 1 183 ? 19.651 28.903 36.758 1.00 20.31 183 THR B N 1
ATOM 3194 C CA . THR B 1 183 ? 19.188 28.293 37.995 1.00 24.28 183 THR B CA 1
ATOM 3195 C C . THR B 1 183 ? 19.337 29.268 39.155 1.00 26.47 183 THR B C 1
ATOM 3196 O O . THR B 1 183 ? 20.153 30.188 39.138 1.00 27.44 183 THR B O 1
ATOM 3200 N N . PRO B 1 184 ? 18.493 29.068 40.181 1.00 29.21 184 PRO B N 1
ATOM 3201 C CA . PRO B 1 184 ? 18.451 29.964 41.324 1.00 31.04 184 PRO B CA 1
ATOM 3202 C C . PRO B 1 184 ? 19.845 30.184 41.924 1.00 32.53 184 PRO B C 1
ATOM 3203 O O . PRO B 1 184 ? 20.106 31.142 42.642 1.00 33.24 184 PRO B O 1
ATOM 3207 N N . LEU B 1 185 ? 20.741 29.218 41.648 1.00 34.36 185 LEU B N 1
ATOM 3208 C CA . LEU B 1 185 ? 22.108 29.330 42.147 1.00 35.66 185 LEU B CA 1
ATOM 3209 C C . LEU B 1 185 ? 22.717 30.694 41.814 1.00 36.15 185 LEU B C 1
ATOM 3210 O O . LEU B 1 185 ? 23.269 31.380 42.663 1.00 36.83 185 LEU B O 1
ATOM 3215 N N . PRO B 1 190 ? 27.986 36.954 42.496 1.00 34.61 190 PRO B N 1
ATOM 3216 C CA . PRO B 1 190 ? 28.501 38.240 42.015 1.00 34.15 190 PRO B CA 1
ATOM 3217 C C . PRO B 1 190 ? 28.233 38.448 40.527 1.00 33.87 190 PRO B C 1
ATOM 3218 O O . PRO B 1 190 ? 28.533 37.581 39.706 1.00 33.69 190 PRO B O 1
ATOM 3222 N N . GLU B 1 191 ? 27.668 39.603 40.187 1.00 33.20 191 GLU B N 1
ATOM 3223 C CA . GLU B 1 191 ? 27.355 39.925 38.800 1.00 32.71 191 GLU B CA 1
ATOM 3224 C C . GLU B 1 191 ? 28.606 39.925 37.930 1.00 31.88 191 GLU B C 1
ATOM 3225 O O . GLU B 1 191 ? 28.572 39.499 36.776 1.00 31.28 191 GLU B O 1
ATOM 3231 N N . LYS B 1 192 ? 29.709 40.406 38.493 1.00 31.01 192 LYS B N 1
ATOM 3232 C CA . LYS B 1 192 ? 30.980 40.474 37.782 1.00 30.75 192 LYS B CA 1
ATOM 3233 C C . LYS B 1 192 ? 31.389 39.107 37.239 1.00 29.74 192 LYS B C 1
ATOM 3234 O O . LYS B 1 192 ? 31.734 38.948 36.074 1.00 29.52 192 LYS B O 1
ATOM 3240 N N . ALA B 1 193 ? 31.345 38.098 38.103 1.00 28.28 193 ALA B N 1
ATOM 3241 C CA . ALA B 1 193 ? 31.720 36.738 37.728 1.00 26.64 193 ALA B CA 1
ATOM 3242 C C . ALA B 1 193 ? 30.725 36.099 36.763 1.00 25.24 193 ALA B C 1
ATOM 3243 O O . ALA B 1 193 ? 31.118 35.439 35.801 1.00 24.20 193 ALA B O 1
ATOM 3245 N N . LYS B 1 194 ? 29.436 36.289 37.026 1.00 23.12 194 LYS B N 1
ATOM 3246 C CA . LYS B 1 194 ? 28.400 35.723 36.170 1.00 22.18 194 LYS B CA 1
ATOM 3247 C C . LYS B 1 194 ? 28.503 36.276 34.752 1.00 20.48 194 LYS B C 1
ATOM 3248 O O . LYS B 1 194 ? 28.296 35.552 33.776 1.00 19.78 194 LYS B O 1
ATOM 3254 N N . ALA B 1 195 ? 28.825 37.560 34.642 1.00 19.34 195 ALA B N 1
ATOM 3255 C CA . ALA B 1 195 ? 28.958 38.200 33.341 1.00 18.59 195 ALA B CA 1
ATOM 3256 C C . ALA B 1 195 ? 30.156 37.632 32.591 1.00 17.94 195 ALA B C 1
ATOM 3257 O O . ALA B 1 195 ? 30.074 37.356 31.393 1.00 17.21 195 ALA B O 1
ATOM 3259 N N . SER B 1 196 ? 31.269 37.459 33.298 1.00 17.10 196 SER B N 1
ATOM 3260 C CA . SER B 1 196 ? 32.474 36.919 32.684 1.00 17.65 196 SER B CA 1
ATOM 3261 C C . SER B 1 196 ? 32.213 35.514 32.153 1.00 16.92 196 SER B C 1
ATOM 3262 O O . SER B 1 196 ? 32.662 35.164 31.063 1.00 16.94 196 SER B O 1
ATOM 3265 N N . LEU B 1 197 ? 31.484 34.714 32.925 1.00 17.02 197 LEU B N 1
ATOM 3266 C CA . LEU B 1 197 ? 31.164 33.350 32.517 1.00 16.22 197 LEU B CA 1
ATOM 3267 C C . LEU B 1 197 ? 30.229 33.313 31.314 1.00 15.69 197 LEU B C 1
ATOM 3268 O O . LEU B 1 197 ? 30.463 32.573 30.361 1.00 13.42 197 LEU B O 1
ATOM 3273 N N . ALA B 1 198 ? 29.164 34.106 31.369 1.00 14.47 198 ALA B N 1
ATOM 3274 C CA . ALA B 1 198 ? 28.191 34.157 30.284 1.00 14.25 198 ALA B CA 1
ATOM 3275 C C . ALA B 1 198 ? 28.850 34.497 28.951 1.00 12.83 198 ALA B C 1
ATOM 3276 O O . ALA B 1 198 ? 28.531 33.906 27.916 1.00 12.51 198 ALA B O 1
ATOM 3278 N N . ALA B 1 199 ? 29.775 35.448 28.982 1.00 12.32 199 ALA B N 1
ATOM 3279 C CA . ALA B 1 199 ? 30.479 35.886 27.785 1.00 12.70 199 ALA B CA 1
ATOM 3280 C C . ALA B 1 199 ? 31.387 34.814 27.186 1.00 12.61 199 ALA B C 1
ATOM 3281 O O . ALA B 1 199 ? 31.875 34.970 26.069 1.00 14.49 199 ALA B O 1
ATOM 3283 N N . GLN B 1 200 ? 31.610 33.729 27.923 1.00 11.42 200 GLN B N 1
ATOM 3284 C CA . GLN B 1 200 ? 32.479 32.658 27.437 1.00 11.08 200 GLN B CA 1
ATOM 3285 C C . GLN B 1 200 ? 31.767 31.561 26.655 1.00 10.68 200 GLN B C 1
ATOM 3286 O O . GLN B 1 200 ? 32.416 30.740 26.013 1.00 12.91 200 GLN B O 1
ATOM 3292 N N . VAL B 1 201 ? 30.440 31.543 26.702 1.00 9.73 201 VAL B N 1
ATOM 3293 C CA . VAL B 1 201 ? 29.681 30.513 25.999 1.00 8.82 201 VAL B CA 1
ATOM 3294 C C . VAL B 1 201 ? 29.572 30.828 24.509 1.00 8.54 201 VAL B C 1
ATOM 3295 O O . VAL B 1 201 ? 28.952 31.818 24.125 1.00 9.48 201 VAL B O 1
ATOM 3299 N N . PRO B 1 202 ? 30.170 29.986 23.647 1.00 7.61 202 PRO B N 1
ATOM 3300 C CA . PRO B 1 202 ? 30.109 30.228 22.198 1.00 8.17 202 PRO B CA 1
ATOM 3301 C C . PRO B 1 202 ? 28.692 30.276 21.606 1.00 8.25 202 PRO B C 1
ATOM 3302 O O . PRO B 1 202 ? 28.291 31.289 21.033 1.00 9.57 202 PRO B O 1
ATOM 3306 N N . PHE B 1 203 ? 27.945 29.184 21.723 1.00 8.74 203 PHE B N 1
ATOM 3307 C CA . PHE B 1 203 ? 26.586 29.150 21.189 1.00 7.83 203 PHE B CA 1
ATOM 3308 C C . PHE B 1 203 ? 25.777 28.015 21.793 1.00 7.75 203 PHE B C 1
ATOM 3309 O O . PHE B 1 203 ? 26.235 26.877 21.833 1.00 7.66 203 PHE B O 1
ATOM 3317 N N . PRO B 1 204 ? 24.545 28.306 22.242 1.00 9.15 204 PRO B N 1
ATOM 3318 C CA . PRO B 1 204 ? 23.916 29.631 22.196 1.00 8.73 204 PRO B CA 1
ATOM 3319 C C . PRO B 1 204 ? 24.550 30.584 23.208 1.00 8.85 204 PRO B C 1
ATOM 3320 O O . PRO B 1 204 ? 24.899 30.179 24.316 1.00 9.32 204 PRO B O 1
ATOM 3324 N N . PRO B 1 205 ? 24.708 31.864 22.835 1.00 9.54 205 PRO B N 1
ATOM 3325 C CA . PRO B 1 205 ? 25.310 32.863 23.723 1.00 11.03 205 PRO B CA 1
ATOM 3326 C C . PRO B 1 205 ? 24.339 33.343 24.795 1.00 10.59 205 PRO B C 1
ATOM 3327 O O . PRO B 1 205 ? 23.987 34.523 24.857 1.00 12.52 205 PRO B O 1
ATOM 3331 N N . ARG B 1 206 ? 23.919 32.411 25.643 1.00 10.32 206 ARG B N 1
ATOM 3332 C CA . ARG B 1 206 ? 22.972 32.697 26.711 1.00 9.86 206 ARG B CA 1
ATOM 3333 C C . ARG B 1 206 ? 23.050 31.601 27.756 1.00 10.46 206 ARG B C 1
ATOM 3334 O O . ARG B 1 206 ? 23.794 30.630 27.601 1.00 11.06 206 ARG B O 1
ATOM 3342 N N . LEU B 1 207 ? 22.275 31.758 28.823 1.00 10.86 207 LEU B N 1
ATOM 3343 C CA . LEU B 1 207 ? 22.228 30.753 29.871 1.00 11.53 207 LEU B CA 1
ATOM 3344 C C . LEU B 1 207 ? 21.363 29.609 29.353 1.00 10.62 207 LEU B C 1
ATOM 3345 O O . LEU B 1 207 ? 20.415 29.829 28.598 1.00 9.90 207 LEU B O 1
ATOM 3350 N N . GLY B 1 208 ? 21.693 28.387 29.746 1.00 9.43 208 GLY B N 1
ATOM 3351 C CA . GLY B 1 208 ? 20.898 27.257 29.315 1.00 9.57 208 GLY B CA 1
ATOM 3352 C C . GLY B 1 208 ? 19.559 27.273 30.028 1.00 9.88 208 GLY B C 1
ATOM 3353 O O . GLY B 1 208 ? 19.448 27.778 31.146 1.00 10.84 208 GLY B O 1
ATOM 3354 N N . ARG B 1 209 ? 18.534 26.733 29.381 1.00 10.60 209 ARG B N 1
ATOM 3355 C CA . ARG B 1 209 ? 17.210 26.675 29.982 1.00 11.28 209 ARG B CA 1
ATOM 3356 C C . ARG B 1 209 ? 17.053 25.313 30.642 1.00 11.29 209 ARG B C 1
ATOM 3357 O O . ARG B 1 209 ? 17.450 24.295 30.075 1.00 10.30 209 ARG B O 1
ATOM 3365 N N . PRO B 1 210 ? 16.483 25.273 31.855 1.00 10.23 210 PRO B N 1
ATOM 3366 C CA . PRO B 1 210 ? 16.303 23.991 32.537 1.00 10.67 210 PRO B CA 1
ATOM 3367 C C . PRO B 1 210 ? 15.620 22.947 31.651 1.00 10.13 210 PRO B C 1
ATOM 3368 O O . PRO B 1 210 ? 15.924 21.756 31.740 1.00 9.62 210 PRO B O 1
ATOM 3372 N N . GLU B 1 211 ? 14.706 23.397 30.795 1.00 10.26 211 GLU B N 1
ATOM 3373 C CA . GLU B 1 211 ? 13.989 22.494 29.898 1.00 10.43 211 GLU B CA 1
ATOM 3374 C C . GLU B 1 211 ? 14.923 21.768 28.932 1.00 10.07 211 GLU B C 1
ATOM 3375 O O . GLU B 1 211 ? 14.629 20.655 28.493 1.00 10.31 211 GLU B O 1
ATOM 3381 N N . GLU B 1 212 ? 16.044 22.397 28.597 1.00 9.11 212 GLU B N 1
ATOM 3382 C CA . GLU B 1 212 ? 17.004 21.787 27.682 1.00 9.20 212 GLU B CA 1
ATOM 3383 C C . GLU B 1 212 ? 17.747 20.653 28.388 1.00 8.02 212 GLU B C 1
ATOM 3384 O O . GLU B 1 212 ? 18.104 19.647 27.772 1.00 8.68 212 GLU B O 1
ATOM 3390 N N . TYR B 1 213 ? 17.966 20.811 29.688 1.00 8.27 213 TYR B N 1
ATOM 3391 C CA . TYR B 1 213 ? 18.599 19.763 30.474 1.00 7.36 213 TYR B CA 1
ATOM 3392 C C . TYR B 1 213 ? 17.599 18.603 30.561 1.00 7.59 213 TYR B C 1
ATOM 3393 O O . TYR B 1 213 ? 17.954 17.442 30.350 1.00 8.36 213 TYR B O 1
ATOM 3402 N N . ALA B 1 214 ? 16.340 18.927 30.848 1.00 7.78 214 ALA B N 1
ATOM 3403 C CA . ALA B 1 214 ? 15.300 17.912 30.953 1.00 7.57 214 ALA B CA 1
ATOM 3404 C C . ALA B 1 214 ? 15.152 17.142 29.645 1.00 6.71 214 ALA B C 1
ATOM 3405 O O . ALA B 1 214 ? 14.946 15.928 29.651 1.00 8.43 214 ALA B O 1
ATOM 3407 N N . ALA B 1 215 ? 15.253 17.846 28.523 1.00 8.52 215 ALA B N 1
ATOM 3408 C CA . ALA B 1 215 ? 15.124 17.195 27.226 1.00 8.00 215 ALA B CA 1
ATOM 3409 C C . ALA B 1 215 ? 16.213 16.142 27.039 1.00 8.22 215 ALA B C 1
ATOM 3410 O O . ALA B 1 215 ? 15.947 15.050 26.543 1.00 8.96 215 ALA B O 1
ATOM 3412 N N . LEU B 1 216 ? 17.438 16.469 27.437 1.00 7.59 216 LEU B N 1
ATOM 3413 C CA . LEU B 1 216 ? 18.538 15.518 27.313 1.00 7.96 216 LEU B CA 1
ATOM 3414 C C . LEU B 1 216 ? 18.313 14.324 28.240 1.00 7.76 216 LEU B C 1
ATOM 3415 O O . LEU B 1 216 ? 18.564 13.180 27.858 1.00 8.14 216 LEU B O 1
ATOM 3420 N N . VAL B 1 217 ? 17.841 14.583 29.457 1.00 8.51 217 VAL B N 1
ATOM 3421 C CA . VAL B 1 217 ? 17.580 13.500 30.398 1.00 9.00 217 VAL B CA 1
ATOM 3422 C C . VAL B 1 217 ? 16.556 12.532 29.802 1.00 8.54 217 VAL B C 1
ATOM 3423 O O . VAL B 1 217 ? 16.743 11.3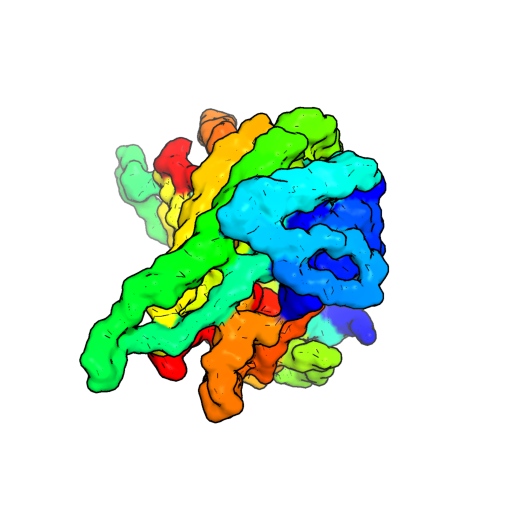14 29.845 1.00 8.77 217 VAL B O 1
ATOM 3427 N N . LEU B 1 218 ? 15.476 13.070 29.243 1.00 8.82 218 LEU B N 1
ATOM 3428 C CA . LEU B 1 218 ? 14.456 12.214 28.645 1.00 9.58 218 LEU B CA 1
ATOM 3429 C C . LEU B 1 218 ? 15.004 11.423 27.463 1.00 8.98 218 LEU B C 1
ATOM 3430 O O . LEU B 1 218 ? 14.638 10.277 27.228 1.00 10.14 218 LEU B O 1
ATOM 3435 N N . HIS B 1 219 ? 15.909 12.014 26.686 1.00 8.51 219 HIS B N 1
ATOM 3436 C CA . HIS B 1 219 ? 16.406 11.228 25.573 1.00 8.11 219 HIS B CA 1
ATOM 3437 C C . HIS B 1 219 ? 17.323 10.118 26.070 1.00 7.60 219 HIS B C 1
ATOM 3438 O O . HIS B 1 219 ? 17.346 9.013 25.544 1.00 8.22 219 HIS B O 1
ATOM 3445 N N . ILE B 1 220 ? 18.082 10.354 27.134 1.00 6.97 220 ILE B N 1
ATOM 3446 C CA . ILE B 1 220 ? 18.913 9.300 27.695 1.00 7.71 220 ILE B CA 1
ATOM 3447 C C . ILE B 1 220 ? 18.015 8.136 28.110 1.00 7.86 220 ILE B C 1
ATOM 3448 O O . ILE B 1 220 ? 18.327 6.973 27.858 1.00 7.66 220 ILE B O 1
ATOM 3453 N N . LEU B 1 221 ? 16.883 8.451 28.729 1.00 8.54 221 LEU B N 1
ATOM 3454 C CA . LEU B 1 221 ? 15.963 7.408 29.160 1.00 9.87 221 LEU B CA 1
ATOM 3455 C C . LEU B 1 221 ? 15.430 6.597 27.980 1.00 10.16 221 LEU B C 1
ATOM 3456 O O . LEU B 1 221 ? 15.212 5.390 28.100 1.00 11.19 221 LEU B O 1
ATOM 3461 N N . GLU B 1 222 ? 15.239 7.255 26.839 1.00 9.67 222 GLU B N 1
ATOM 3462 C CA . GLU B 1 222 ? 14.711 6.584 25.649 1.00 10.86 222 GLU B CA 1
ATOM 3463 C C . GLU B 1 222 ? 15.743 5.957 24.713 1.00 10.58 222 GLU B C 1
ATOM 3464 O O . GLU B 1 222 ? 15.369 5.282 23.755 1.00 11.77 222 GLU B O 1
ATOM 3470 N N . ASN B 1 223 ? 17.028 6.170 24.975 1.00 9.57 223 ASN B N 1
ATOM 3471 C CA . ASN B 1 223 ? 18.068 5.625 24.103 1.00 9.38 223 ASN B CA 1
ATOM 3472 C C . ASN B 1 223 ? 18.920 4.609 24.854 1.00 8.84 223 ASN B C 1
ATOM 3473 O O . ASN B 1 223 ? 19.852 4.976 25.567 1.00 8.99 223 ASN B O 1
ATOM 3478 N N . PRO B 1 224 ? 18.623 3.310 24.688 1.00 8.37 224 PRO B N 1
ATOM 3479 C CA . PRO B 1 224 ? 19.369 2.244 25.366 1.00 9.39 224 PRO B CA 1
ATOM 3480 C C . PRO B 1 224 ? 20.888 2.250 25.213 1.00 8.29 224 PRO B C 1
ATOM 3481 O O . PRO B 1 224 ? 21.600 1.804 26.111 1.00 9.37 224 PRO B O 1
ATOM 3485 N N . MET B 1 225 ? 21.389 2.752 24.087 1.00 8.46 225 MET B N 1
ATOM 3486 C CA . MET B 1 225 ? 22.830 2.756 23.857 1.00 7.69 225 MET B CA 1
ATOM 3487 C C . MET B 1 225 ? 23.633 3.792 24.637 1.00 8.55 225 MET B C 1
ATOM 3488 O O . MET B 1 225 ? 24.857 3.692 24.704 1.00 8.83 225 MET B O 1
ATOM 3493 N N . LEU B 1 226 ? 22.966 4.786 25.214 1.00 7.39 226 LEU B N 1
ATOM 3494 C CA . LEU B 1 226 ? 23.684 5.781 26.006 1.00 6.31 226 LEU B CA 1
ATOM 3495 C C . LEU B 1 226 ? 23.915 5.150 27.368 1.00 6.34 226 LEU B C 1
ATOM 3496 O O . LEU B 1 226 ? 22.972 4.930 28.130 1.00 6.96 226 LEU B O 1
ATOM 3501 N N . ASN B 1 227 ? 25.170 4.845 27.676 1.00 6.63 227 ASN B N 1
ATOM 3502 C CA . ASN B 1 227 ? 25.471 4.202 28.947 1.00 5.95 227 ASN B CA 1
ATOM 3503 C C . ASN B 1 227 ? 26.934 4.382 29.334 1.00 6.16 227 ASN B C 1
ATOM 3504 O O . ASN B 1 227 ? 27.813 4.341 28.478 1.00 6.13 227 ASN B O 1
ATOM 3509 N N . GLY B 1 228 ? 27.177 4.595 30.626 1.00 6.21 228 GLY B N 1
ATOM 3510 C CA . GLY B 1 228 ? 28.526 4.766 31.146 1.00 7.34 228 GLY B CA 1
ATOM 3511 C C . GLY B 1 228 ? 29.281 5.964 30.606 1.00 7.01 228 GLY B C 1
ATOM 3512 O O . GLY B 1 228 ? 30.509 6.023 30.692 1.00 8.80 228 GLY B O 1
ATOM 3513 N N . GLU B 1 229 ? 28.535 6.928 30.081 1.00 7.11 229 GLU B N 1
ATOM 3514 C CA . GLU B 1 229 ? 29.100 8.128 29.477 1.00 6.82 229 GLU B CA 1
ATOM 3515 C C . GLU B 1 229 ? 28.705 9.398 30.215 1.00 7.30 229 GLU B C 1
ATOM 3516 O O . GLU B 1 229 ? 27.733 9.416 30.974 1.00 7.49 229 GLU B O 1
ATOM 3522 N N . VAL B 1 230 ? 29.492 10.446 29.993 1.00 6.87 230 VAL B N 1
ATOM 3523 C CA . VAL B 1 230 ? 29.238 11.769 30.548 1.00 7.02 230 VAL B CA 1
ATOM 3524 C C . VAL B 1 230 ? 28.957 12.655 29.337 1.00 8.16 230 VAL B C 1
ATOM 3525 O O . VAL B 1 230 ? 29.790 12.772 28.436 1.00 8.83 230 VAL B O 1
ATOM 3529 N N . VAL B 1 231 ? 27.775 13.257 29.305 1.00 7.23 231 VAL B N 1
ATOM 3530 C CA . VAL B 1 231 ? 27.394 14.122 28.198 1.00 8.16 231 VAL B CA 1
ATOM 3531 C C . VAL B 1 231 ? 27.435 15.585 28.615 1.00 7.37 231 VAL B C 1
ATOM 3532 O O . VAL B 1 231 ? 26.695 16.001 29.510 1.00 8.14 231 VAL B O 1
ATOM 3536 N N . ARG B 1 232 ? 28.307 16.358 27.972 1.00 8.23 232 ARG B N 1
ATOM 3537 C CA . ARG B 1 232 ? 28.420 17.779 28.264 1.00 7.99 232 ARG B CA 1
ATOM 3538 C C . ARG B 1 232 ? 27.276 18.515 27.577 1.00 8.57 232 ARG B C 1
ATOM 3539 O O . ARG B 1 232 ? 27.027 18.319 26.387 1.00 9.42 232 ARG B O 1
ATOM 3547 N N . LEU B 1 233 ? 26.578 19.351 28.338 1.00 7.10 233 LEU B N 1
ATOM 3548 C CA . LEU B 1 233 ? 25.464 20.146 27.814 1.00 6.37 233 LEU B CA 1
ATOM 3549 C C . LEU B 1 233 ? 25.876 21.561 28.206 1.00 6.95 233 LEU B C 1
ATOM 3550 O O . LEU B 1 233 ? 25.478 22.078 29.255 1.00 7.60 233 LEU B O 1
ATOM 3555 N N . ASP B 1 234 ? 26.656 22.197 27.337 1.00 7.29 234 ASP B N 1
ATOM 3556 C CA . ASP B 1 234 ? 27.231 23.490 27.681 1.00 6.91 234 ASP B CA 1
ATOM 3557 C C . ASP B 1 234 ? 27.414 24.556 26.609 1.00 7.59 234 ASP B C 1
ATOM 3558 O O . ASP B 1 234 ? 28.130 25.528 26.850 1.00 6.59 234 ASP B O 1
ATOM 3563 N N . GLY B 1 235 ? 26.815 24.389 25.437 1.00 6.56 235 GLY B N 1
ATOM 3564 C CA . GLY B 1 235 ? 26.981 25.401 24.406 1.00 7.48 235 GLY B CA 1
ATOM 3565 C C . GLY B 1 235 ? 28.425 25.629 23.980 1.00 7.14 235 GLY B C 1
ATOM 3566 O O . GLY B 1 235 ? 28.780 26.722 23.521 1.00 7.03 235 GLY B O 1
ATOM 3567 N N . ALA B 1 236 ? 29.254 24.596 24.135 1.00 7.12 236 ALA B N 1
ATOM 3568 C CA . ALA B 1 236 ? 30.673 24.631 23.766 1.00 7.26 236 ALA B CA 1
ATOM 3569 C C . ALA B 1 236 ? 31.556 25.431 24.719 1.00 7.50 236 ALA B C 1
ATOM 3570 O O . ALA B 1 236 ? 32.694 25.772 24.390 1.00 8.55 236 ALA B O 1
ATOM 3572 N N . LEU B 1 237 ? 31.035 25.716 25.903 1.00 7.72 237 LEU B N 1
ATOM 3573 C CA . LEU B 1 237 ? 31.785 26.449 26.914 1.00 8.18 237 LEU B CA 1
ATOM 3574 C C . LEU B 1 237 ? 32.966 25.649 27.460 1.00 8.52 237 LEU B C 1
ATOM 3575 O O . LEU B 1 237 ? 32.871 24.442 27.675 1.00 9.81 237 LEU B O 1
ATOM 3580 N N . ARG B 1 238 ? 34.082 26.340 27.661 1.00 8.70 238 ARG B N 1
ATOM 3581 C CA . ARG B 1 238 ? 35.274 25.759 28.268 1.00 8.33 238 ARG B CA 1
ATOM 3582 C C . ARG B 1 238 ? 35.685 26.875 29.218 1.00 8.08 238 ARG B C 1
ATOM 3583 O O . ARG B 1 238 ? 36.250 27.883 28.800 1.00 10.77 238 ARG B O 1
ATOM 3591 N N . MET B 1 239 ? 35.367 26.708 30.495 1.00 8.87 239 MET B N 1
ATOM 3592 C CA . MET B 1 239 ? 35.660 27.745 31.475 1.00 9.51 239 MET B CA 1
ATOM 3593 C C . MET B 1 239 ? 37.122 28.104 31.663 1.00 9.41 239 MET B C 1
ATOM 3594 O O . MET B 1 239 ? 37.965 27.237 31.893 1.00 9.84 239 MET B O 1
ATOM 3599 N N . ALA B 1 240 ? 37.403 29.400 31.566 1.00 9.43 240 ALA B N 1
ATOM 3600 C CA . ALA B 1 240 ? 38.751 29.923 31.749 1.00 9.05 240 ALA B CA 1
ATOM 3601 C C . ALA B 1 240 ? 38.970 30.060 33.257 1.00 9.18 240 ALA B C 1
ATOM 3602 O O . ALA B 1 240 ? 38.042 29.866 34.043 1.00 10.50 240 ALA B O 1
ATOM 3604 N N . PRO B 1 241 ? 40.198 30.392 33.684 1.00 9.04 241 PRO B N 1
ATOM 3605 C CA . PRO B 1 241 ? 40.464 30.535 35.120 1.00 9.86 241 PRO B CA 1
ATOM 3606 C C . PRO B 1 241 ? 39.511 31.499 35.823 1.00 10.87 241 PRO B C 1
ATOM 3607 O O . PRO B 1 241 ? 39.097 31.255 36.957 1.00 10.90 241 PRO B O 1
ATOM 3611 N N . ARG B 1 242 ? 39.177 32.592 35.141 1.00 13.11 242 ARG B N 1
ATOM 3612 C CA . ARG B 1 242 ? 38.275 33.611 35.674 1.00 16.53 242 ARG B CA 1
ATOM 3613 C C . ARG B 1 242 ? 37.234 33.978 34.619 1.00 17.62 242 ARG B C 1
ATOM 3614 O O . ARG B 1 242 ? 37.264 33.368 33.531 1.00 19.32 242 ARG B O 1
#

Nearest PDB structures (foldseek):
  1uay-assembly1_B-2  TM=1.004E+00  e=1.328E-52  Thermus thermophilus HB8
  1uay-assembly1_A-2  TM=9.967E-01  e=3.474E-49  Thermus thermophilus HB8
  4xgn-assembly2_G  TM=9.681E-01  e=2.127E-33  Burkholderia thailandensis E264
  1e6w-assembly1_A  TM=9.602E-01  e=1.556E-33  Rattus norvegicus
  3ppi-assembly1_D  TM=9.513E-01  e=4.954E-29  Mycobacterium avium 104

Foldseek 3Di:
DAAEEFEPCQDFLSVLLQVLVVVVPHQYEYEYCDDDDDPHHYQHDALLDLVSLLVRLVVRVVVPQHAYYEYDWAAAWFAAQADPVGGDDPVVLVVRLSRLASSLVSNLVNNLVSQLVADADPVRASHEYEYEAACCLPQPAGRGPSNNVNSVNVLVCFQVSQVVCVVSRYFYEYEHEYAAPDNHLVVDDPVVNVVRLCQQQPPSGGDHSNVSSVVSVVCSVDSPHGSYYHYHTNPGRDDND/DEAAEEFEPCQWFLSVLLQVLVVVVRHQYEYEYCDDHPDPHHYQHDALLDLVSLLVRLVVRVVVPHHAYYEYDWADAWFAAQADPVGGDDPVVLVVRLSRLASSLVSNLVNNLVSQLPACADPVRASHEYEYEAACCLPAPAGRRPSNNVSRVNVLVVFQVSQVVCVVSRYFYEYEHEYFADTPHPPVVVVVQLCQQQPPSGHHYSNVSSVVSVVCSVDSPRGSYYHYHYNPGRDDND

InterPro domains:
  IPR002347 Short-chain dehydrogenase/reductase SDR [PF00106] (5-192)
  IPR002347 Short-chain dehydrogenase/reductase SDR [PR00080] (65-76)
  IPR002347 Short-chain dehydrogenase/reductase SDR [PR00080] (128-136)
  IPR002347 Short-chain dehydrogenase/reductase SDR [PR00080] (148-167)
  IPR002347 Short-chain dehydrogenase/reductase SDR [PR00081] (4-21)
  IPR002347 Short-chain dehydrogenase/reductase SDR [PR00081] (65-76)
  IPR002347 Short-chain dehydrogenase/reductase SDR [PR00081] (122-138)
  IPR002347 Short-chain dehydrogenase/reductase SDR [PR00081] (148-167)
  IPR002347 Short-chain dehydrogenase/reductase SDR [PR00081] (169-186)
  IPR002347 Short-chain dehydrogenase/reductase SDR [PR00081] (203-223)
  IPR020904 Short-chain dehydrogenase/reductase, conserved site [PS00061] (135-163)
  IPR036291 NAD(P)-binding domain superfamily [SSF51735] (3-238)
  IPR057326 Ketoreductase domain [SM00822] (3-179)

B-factor: mean 13.99, std 8.21, range [5.32, 44.15]

Solvent-accessible surface area: 20237 Å² total; per-residue (Å²): 161,60,0,0,0,0,1,11,0,7,73,24,12,1,92,9,0,0,54,25,0,69,94,131,50,23,131,3,0,0,0,19,105,150,136,74,78,65,114,20,45,28,6,85,10,18,11,32,146,88,132,23,0,118,124,0,6,49,74,0,73,137,58,16,75,0,10,0,0,0,4,22,22,26,48,27,46,55,50,124,111,140,42,206,179,33,108,34,33,128,108,33,64,116,106,4,51,62,10,1,48,73,1,6,94,7,0,11,85,13,0,8,164,28,0,60,137,17,110,67,41,108,51,31,8,58,0,0,0,0,0,13,3,3,1,2,27,93,44,44,24,86,14,16,41,2,15,20,46,0,12,25,22,0,30,69,30,2,36,77,10,0,125,123,17,11,73,107,4,0,0,0,0,0,0,0,7,6,4,0,71,20,56,17,7,104,56,33,88,134,172,26,57,68,51,6,26,87,51,7,32,9,2,95,56,63,5,99,41,118,13,0,4,42,1,0,36,15,0,10,110,2,12,1,0,0,3,15,21,1,20,0,0,0,1,0,54,17,42,87,194,163,99,24,0,0,0,0,1,10,0,4,35,15,26,1,88,10,0,0,53,25,0,54,95,127,50,32,80,3,0,0,0,21,137,121,150,78,71,60,114,20,31,42,14,81,12,31,11,29,136,78,100,18,0,132,112,0,9,56,67,0,78,124,45,7,49,0,13,0,0,0,5,22,21,42,54,32,49,83,51,127,114,135,43,188,174,34,107,31,33,125,107,35,63,116,102,5,50,59,12,1,49,74,0,6,94,8,0,10,87,16,0,9,163,24,0,58,134,14,87,68,48,108,56,30,6,58,0,0,0,0,0,11,2,10,3,5,27,92,44,43,24,88,16,42,42,2,39,19,48,0,12,24,20,0,30,70,30,2,38,75,11,0,124,122,17,11,74,106,4,0,0,0,0,0,0,0,8,18,40,15,89,38,109,160,134,128,183,52,111,65,44,34,37,92,46,8,32,8,2,99,59,71,0,98,25,118,14,0,4,42,1,0,33,16,0,10,104,2,10,0,0,0,3,15,20,1,20,0,0,0,0,2,56,29,42,85,189

Secondary structure (DSSP, 8-state):
--EEEEETTTSHHHHHHHHHHHHHT-EEEEEESS--SSSSEEEE--TT-HHHHHHHHHHHHHHS-EEEEEE---------SB-SSSB--HHHHHHHHIIIIIHHHHHHHHHHHHHTTPPP-TTS-SEEEEEE--THHHHPPTT-HHHHHHHHHHHHHHHHHHHHHGGGTEEEEEEEE-S-SSHHHHTS-HHHHHHHHTT--SS-SPPPHHHHHHHHHHHHH-TT--S-EEEESTT------/---EEEEETTTSHHHHHHHHHHHHHT-EEEEEESS--SSSSEEEE--TT-HHHHHHHHHHHHHHS-EEEEEE---------SB-SSSBPPHHHHHHHHIIIIIHHHHHHHHHHHHHTTSPP-TTS-SEEEEEE--THHHHPPTT-HHHHHHHHHHHHHHHHHHHHHGGGTEEEEEEEE-SB-----HHHHHHHHTT--SS-SPBPHHHHHHHHHHHHH-TT--S-EEEESTT------